Protein AF-0000000066530200 (afdb_homodimer)

Secondary structure (DSSP, 8-state):
-------SSSHHHHHHHHHHHTT--TTS--HHHHHHHHHHHHHHHHHHHHHHHHHHHHHHHHHHHHHHHHHS---HHHHHH---TTHHHHHHHHHHHHHHHHHHHHHHS--HHHHS-------S------------HHHHHHHHHHHHHHHHTTTTT--------HHHHHHHHHHHHTT---EEGGGG--GGGHHHHHHHHHHHHHHHHHTTSEEEEESSTT--EEEEE------HHHHHHHHHHHHHH-/-TT----SSSHHHHHHHHHHHTT--TTS--HHHHHHHHHHHHHHHHHHHHHHHHHHHHHHHHHHHHHHHHHS---HHHHHH---TTHHHHHHHHHHHHHHHHHHHHHHS--HHHHS--------------------HHHHHHHHHHHHHHHHTTTTT--------HHHHHHHHHHHHTT---EEGGGG--GGGHHHHHHHHHHHHHHHHHTTSEEEEESSTT--EEEEE------HHHHHHHHHHHHHH-

Sequence (500 aa):
MEVFLEAFEGPLDLLLYLIRKQNIDILDIPVAEITRQYMGYVELMKAVRLELAAEYLVMAAMLAEIKSRMLLPRSAEAEEEEEDPRAELIRRLQEYERFKKAAEDLDELPRVGRDVLVPAVAAPEARARKLLPELALQELMLVMGEMLRRADLFESHQVTREVLSTRERMSEVLERLKGGAFVPFIQLFTLEEGKLGVVVTFMAILELVKEQMVELVQNEAFGAIHVRLRIAREAEEGETLEEALEDDFEMEVFLEAFEGPLDLLLYLIRKQNIDILDIPVAEITRQYMGYVELMKAVRLELAAEYLVMAAMLAEIKSRMLLPRSAEAEEEEEDPRAELIRRLQEYERFKKAAEDLDELPRVGRDVLVPAVAAPEARARKLLPELALQELMLVMGEMLRRADLFESHQVTREVLSTRERMSEVLERLKGGAFVPFIQLFTLEEGKLGVVVTFMAILELVKEQMVELVQNEAFGAIHVRLRIAREAEEGETLEEALEDDFE

InterPro domains:
  IPR003768 Segregation and condensation protein A [MF_01805] (1-231)
  IPR003768 Segregation and condensation protein A [PF02616] (18-228)
  IPR003768 Segregation and condensation protein A [PTHR33969] (2-237)
  IPR023093 ScpA-like, C-terminal [G3DSA:1.10.10.580] (159-230)

Radius of gyration: 27.61 Å; Cα contacts (8 Å, |Δi|>4): 484; chains: 2; bounding box: 77×76×77 Å

Nearest PDB structures (foldseek):
  5h67-assembly1_C  TM=8.203E-01  e=7.516E-03  Bacillus subtilis subsp. subtilis str. 168
  7qcd-assembly1_F  TM=2.558E-01  e=6.009E-01  Saccharomyces cerevisiae S288C
  7qcd-assembly1_F  TM=2.591E-01  e=9.261E-01  Saccharomyces cerevisiae S288C

pLDDT: mean 74.45, std 21.47, range [30.47, 96.31]

Organism: Pseudomonas aeruginosa (strain ATCC 15692 / DSM 22644 / CIP 104116 / JCM 14847 / LMG 12228 / 1C / PRS 101 / PAO1) (NCBI:txid208964)

Structure (mmCIF, N/CA/C/O backbone):
data_AF-0000000066530200-model_v1
#
loop_
_entity.id
_entity.type
_entity.pdbx_description
1 polymer 'Segregation and condensation protein A'
#
loop_
_atom_site.group_PDB
_atom_site.id
_atom_site.type_symbol
_atom_site.label_atom_id
_atom_site.label_alt_id
_atom_site.label_comp_id
_atom_site.label_asym_id
_atom_site.label_entity_id
_atom_site.label_seq_id
_atom_site.pdbx_PDB_ins_code
_atom_site.Cartn_x
_atom_site.Cartn_y
_atom_site.Cartn_z
_atom_site.occupancy
_atom_site.B_iso_or_equiv
_atom_site.auth_seq_id
_atom_site.auth_comp_id
_atom_site.auth_asym_id
_atom_site.auth_atom_id
_atom_site.pdbx_PDB_model_num
ATOM 1 N N . MET A 1 1 ? -8.922 -2.432 -4.527 1 34.09 1 MET A N 1
ATOM 2 C CA . MET A 1 1 ? -9.156 -1.046 -4.133 1 34.09 1 MET A CA 1
ATOM 3 C C . MET A 1 1 ? -7.859 -0.387 -3.668 1 34.09 1 MET A C 1
ATOM 5 O O . MET A 1 1 ? -7.715 0.833 -3.754 1 34.09 1 MET A O 1
ATOM 9 N N . GLU A 1 2 ? -6.918 -1.281 -2.852 1 41.31 2 GLU A N 1
ATOM 10 C CA . GLU A 1 2 ? -5.988 -0.674 -1.904 1 41.31 2 GLU A CA 1
ATOM 11 C C . GLU A 1 2 ? -4.723 -0.185 -2.605 1 41.31 2 GLU A C 1
ATOM 13 O O . GLU A 1 2 ? -3.672 -0.819 -2.514 1 41.31 2 GLU A O 1
ATOM 18 N N . VAL A 1 3 ? -4.91 0.015 -3.842 1 43.19 3 VAL A N 1
ATOM 19 C CA . VAL A 1 3 ? -3.699 0.493 -4.5 1 43.19 3 VAL A CA 1
ATOM 20 C C . VAL A 1 3 ? -2.83 1.249 -3.498 1 43.19 3 VAL A C 1
ATOM 22 O O . VAL A 1 3 ? -1.634 0.978 -3.375 1 43.19 3 VAL A O 1
ATOM 25 N N . PHE A 1 4 ? -3.299 2.672 -3.389 1 45.62 4 PHE A N 1
ATOM 26 C CA . PHE A 1 4 ? -2.555 3.926 -3.41 1 45.62 4 PHE A CA 1
ATOM 27 C C . PHE A 1 4 ? -1.864 4.168 -2.072 1 45.62 4 PHE A C 1
ATOM 29 O O . PHE A 1 4 ? -1.453 5.293 -1.775 1 45.62 4 PHE A O 1
ATOM 36 N N . LEU A 1 5 ? -2.098 3.324 -1.164 1 50.34 5 LEU A N 1
ATOM 37 C CA . LEU A 1 5 ? -2.166 4.285 -0.07 1 50.34 5 LEU A CA 1
ATOM 38 C C . LEU A 1 5 ? -0.822 4.977 0.133 1 50.34 5 LEU A C 1
ATOM 40 O O . LEU A 1 5 ? -0.622 5.676 1.13 1 50.34 5 LEU A O 1
ATOM 44 N N . GLU A 1 6 ? 0.257 4.566 -0.678 1 60.38 6 GLU A N 1
ATOM 45 C CA . GLU A 1 6 ? 1.34 5.406 -0.172 1 60.38 6 GLU A CA 1
ATOM 46 C C . GLU A 1 6 ? 1.458 6.699 -0.974 1 60.38 6 GLU A C 1
ATOM 48 O O . GLU A 1 6 ? 2.07 6.719 -2.043 1 60.38 6 GLU A O 1
ATOM 53 N N . ALA A 1 7 ? 0.749 7.57 -0.55 1 71.62 7 ALA A N 1
ATOM 54 C CA . ALA A 1 7 ? 0.779 8.938 -1.07 1 71.62 7 ALA A CA 1
ATOM 55 C C . ALA A 1 7 ? 2.189 9.516 -1.009 1 71.62 7 ALA A C 1
ATOM 57 O O . ALA A 1 7 ? 2.504 10.477 -1.714 1 71.62 7 ALA A O 1
ATOM 58 N N . PHE A 1 8 ? 3.041 8.789 -0.291 1 82 8 PHE A N 1
ATOM 59 C CA . PHE A 1 8 ? 4.402 9.281 -0.128 1 82 8 PHE A CA 1
ATOM 60 C C . PHE A 1 8 ? 5.414 8.156 -0.323 1 82 8 PHE A C 1
ATOM 62 O O . PHE A 1 8 ? 5.137 7.004 0.005 1 82 8 PHE A O 1
ATOM 69 N N . GLU A 1 9 ? 6.555 8.516 -0.737 1 76.75 9 GLU A N 1
ATOM 70 C CA . GLU A 1 9 ? 7.617 7.555 -1.008 1 76.75 9 GLU A CA 1
ATOM 71 C C . GLU A 1 9 ? 8.234 7.035 0.288 1 76.75 9 GLU A C 1
ATOM 73 O O . GLU A 1 9 ? 8.773 5.93 0.324 1 76.75 9 GLU A O 1
ATOM 78 N N . GLY A 1 10 ? 8.117 7.793 1.293 1 85.19 10 GLY A N 1
ATOM 79 C CA . GLY A 1 10 ? 8.695 7.461 2.588 1 85.19 10 GLY A CA 1
ATOM 80 C C . GLY A 1 10 ? 8.555 8.578 3.605 1 85.19 10 GLY A C 1
ATOM 81 O O . GLY A 1 10 ? 7.902 9.594 3.338 1 85.19 10 GLY A O 1
ATOM 82 N N . PRO A 1 11 ? 9.188 8.312 4.742 1 90.69 11 PRO A N 1
ATOM 83 C CA . PRO A 1 11 ? 9.062 9.297 5.824 1 90.69 11 PRO A CA 1
ATOM 84 C C . PRO A 1 11 ? 9.609 10.664 5.441 1 90.69 11 PRO A C 1
ATOM 86 O O . PRO A 1 11 ? 8.984 11.688 5.742 1 90.69 11 PRO A O 1
ATOM 89 N N . LEU A 1 12 ? 10.758 10.711 4.789 1 91.31 12 LEU A N 1
ATOM 90 C CA . LEU A 1 12 ? 11.359 11.992 4.434 1 91.31 12 LEU A CA 1
ATOM 91 C C . LEU A 1 12 ? 10.5 12.727 3.404 1 91.31 12 LEU A C 1
ATOM 93 O O . LEU A 1 12 ? 10.406 13.953 3.432 1 91.31 12 LEU A O 1
ATOM 97 N N . ASP A 1 13 ? 9.945 11.984 2.504 1 89.62 13 ASP A N 1
ATOM 98 C CA . ASP A 1 13 ? 9.047 12.57 1.513 1 89.62 13 ASP A CA 1
ATOM 99 C C . ASP A 1 13 ? 7.828 13.195 2.18 1 89.62 13 ASP A C 1
ATOM 101 O O . ASP A 1 13 ? 7.422 14.305 1.821 1 89.62 13 ASP A O 1
ATOM 105 N N . LEU A 1 14 ? 7.27 12.484 3.078 1 91.56 14 LEU A N 1
ATOM 106 C CA . LEU A 1 14 ? 6.145 13.008 3.844 1 91.56 14 LEU A CA 1
ATOM 107 C C . LEU A 1 14 ? 6.527 14.289 4.574 1 91.56 14 LEU A C 1
ATOM 109 O O . LEU A 1 14 ? 5.824 15.297 4.48 1 91.56 14 LEU A O 1
ATOM 113 N N . LEU A 1 15 ? 7.676 14.281 5.234 1 95.75 15 LEU A N 1
ATOM 114 C CA . LEU A 1 15 ? 8.109 15.438 6 1 95.75 15 LEU A CA 1
ATOM 115 C C . LEU A 1 15 ? 8.344 16.641 5.086 1 95.75 15 LEU A C 1
ATOM 117 O O . LEU A 1 15 ? 7.945 17.766 5.41 1 95.75 15 LEU A O 1
ATOM 121 N N . LEU A 1 16 ? 8.969 16.344 3.967 1 93.81 16 LEU A N 1
ATOM 122 C CA . LEU A 1 16 ? 9.203 17.422 3.012 1 93.81 16 LEU A CA 1
ATOM 123 C C . LEU A 1 16 ? 7.879 18.016 2.527 1 93.81 16 LEU A C 1
ATOM 125 O O . LEU A 1 16 ? 7.754 19.234 2.385 1 93.81 16 LEU A O 1
ATOM 129 N N . TYR A 1 17 ? 6.984 17.141 2.256 1 90.5 17 TYR A N 1
ATOM 130 C CA . TYR A 1 17 ? 5.664 17.594 1.826 1 90.5 17 TYR A CA 1
ATOM 131 C C . TYR A 1 17 ? 5.016 18.469 2.889 1 90.5 17 TYR A C 1
ATOM 133 O O . TYR A 1 17 ? 4.461 19.516 2.576 1 90.5 17 TYR A O 1
ATOM 141 N N . LEU A 1 18 ? 5.086 18.047 4.145 1 93.69 18 LEU A N 1
ATOM 142 C CA . LEU A 1 18 ? 4.492 18.797 5.246 1 93.69 18 LEU A CA 1
ATOM 143 C C . LEU A 1 18 ? 5.145 20.172 5.391 1 93.69 18 LEU A C 1
ATOM 145 O O . LEU A 1 18 ? 4.457 21.172 5.605 1 93.69 18 LEU A O 1
ATOM 149 N N . ILE A 1 19 ? 6.391 20.172 5.215 1 94.31 19 ILE A N 1
ATOM 150 C CA . ILE A 1 19 ? 7.16 21.406 5.359 1 94.31 19 ILE A CA 1
ATOM 151 C C . ILE A 1 19 ? 6.824 22.359 4.215 1 94.31 19 ILE A C 1
ATOM 153 O O . ILE A 1 19 ? 6.582 23.547 4.441 1 94.31 19 ILE A O 1
ATOM 157 N N . ARG A 1 20 ? 6.723 21.844 3.043 1 90.12 20 ARG A N 1
ATOM 158 C CA . ARG A 1 20 ? 6.445 22.656 1.859 1 90.12 20 ARG A CA 1
ATOM 159 C C . ARG A 1 20 ? 5.008 23.172 1.874 1 90.12 20 ARG A C 1
ATOM 161 O O . ARG A 1 20 ? 4.754 24.328 1.544 1 90.12 20 ARG A O 1
ATOM 168 N N . LYS A 1 21 ? 4.195 22.297 2.184 1 85.38 21 LYS A N 1
ATOM 169 C CA . LYS A 1 21 ? 2.777 22.641 2.207 1 85.38 21 LYS A CA 1
ATOM 170 C C . LYS A 1 21 ? 2.516 23.812 3.146 1 85.38 21 LYS A C 1
ATOM 172 O O . LYS A 1 21 ? 1.654 24.656 2.873 1 85.38 21 LYS A O 1
ATOM 177 N N . GLN A 1 22 ? 3.23 23.906 4.18 1 89.56 22 GLN A N 1
ATOM 178 C CA . GLN A 1 22 ? 3.033 24.969 5.176 1 89.56 22 GLN A CA 1
ATOM 179 C C . GLN A 1 22 ? 4.004 26.125 4.953 1 89.56 22 GLN A C 1
ATOM 181 O O . GLN A 1 22 ? 4.094 27.031 5.781 1 89.56 22 GLN A O 1
ATOM 186 N N . ASN A 1 23 ? 4.734 26.062 3.93 1 91.31 23 ASN A N 1
ATOM 187 C CA . ASN A 1 23 ? 5.727 27.078 3.588 1 91.31 23 ASN A CA 1
ATOM 188 C C . ASN A 1 23 ? 6.707 27.312 4.734 1 91.31 23 ASN A C 1
ATOM 190 O O . ASN A 1 23 ? 7 28.453 5.078 1 91.31 23 ASN A O 1
ATOM 194 N N . ILE A 1 24 ? 7.039 26.281 5.371 1 92.25 24 ILE A N 1
ATOM 195 C CA . ILE A 1 24 ? 7.969 26.328 6.496 1 92.25 24 ILE A CA 1
ATOM 196 C C . ILE A 1 24 ? 9.406 26.281 5.98 1 92.25 24 ILE A C 1
ATOM 198 O O . ILE A 1 24 ? 9.711 25.547 5.039 1 92.25 24 ILE A O 1
ATOM 202 N N . ASP A 1 25 ? 10.242 27.047 6.637 1 94.19 25 ASP A N 1
ATOM 203 C CA . ASP A 1 25 ? 11.672 26.953 6.355 1 94.19 25 ASP A CA 1
ATOM 204 C C . ASP A 1 25 ? 12.258 25.641 6.871 1 94.19 25 ASP A C 1
ATOM 206 O O . ASP A 1 25 ? 12.141 25.344 8.062 1 94.19 25 ASP A O 1
ATOM 210 N N . ILE A 1 26 ? 12.898 24.938 6.004 1 93.25 26 ILE A N 1
ATOM 211 C CA . ILE A 1 26 ? 13.461 23.625 6.32 1 93.25 26 ILE A CA 1
ATOM 212 C C . ILE A 1 26 ? 14.477 23.766 7.457 1 93.25 26 ILE A C 1
ATOM 214 O O . ILE A 1 26 ? 14.703 22.812 8.203 1 93.25 26 ILE A O 1
ATOM 218 N N . LEU A 1 27 ? 15.102 24.984 7.656 1 93.31 27 LEU A N 1
ATOM 219 C CA . LEU A 1 27 ? 16.125 25.219 8.664 1 93.31 27 LEU A CA 1
ATOM 220 C C . LEU A 1 27 ? 15.5 25.547 10.016 1 93.31 27 LEU A C 1
ATOM 222 O O . LEU A 1 27 ? 16.188 25.531 11.047 1 93.31 27 LEU A O 1
ATOM 226 N N . ASP A 1 28 ? 14.273 25.844 9.992 1 92.31 28 ASP A N 1
ATOM 227 C CA . ASP A 1 28 ? 13.562 26.188 11.219 1 92.31 28 ASP A CA 1
ATOM 228 C C . ASP A 1 28 ? 12.227 25.453 11.297 1 92.31 28 ASP A C 1
ATOM 230 O O . ASP A 1 28 ? 11.164 26.078 11.312 1 92.31 28 ASP A O 1
ATOM 234 N N . ILE A 1 29 ? 12.32 24.188 11.469 1 93.31 29 ILE A N 1
ATOM 235 C CA . ILE A 1 29 ? 11.172 23.297 11.445 1 93.31 29 ILE A CA 1
ATOM 236 C C . ILE A 1 29 ? 10.477 23.312 12.805 1 93.31 29 ILE A C 1
ATOM 238 O O . ILE A 1 29 ? 11.117 23.062 13.836 1 93.31 29 ILE A O 1
ATOM 242 N N . PRO A 1 30 ? 9.258 23.719 12.828 1 94.44 30 PRO A N 1
ATOM 243 C CA . PRO A 1 30 ? 8.508 23.5 14.07 1 94.44 30 PRO A CA 1
ATOM 244 C C . PRO A 1 30 ? 8.258 22.031 14.352 1 94.44 30 PRO A C 1
ATOM 246 O O . PRO A 1 30 ? 7.227 21.484 13.953 1 94.44 30 PRO A O 1
ATOM 249 N N . VAL A 1 31 ? 9.016 21.438 15.125 1 93.38 31 VAL A N 1
ATOM 250 C CA . VAL A 1 31 ? 9.086 19.984 15.289 1 93.38 31 VAL A CA 1
ATOM 251 C C . VAL A 1 31 ? 7.797 19.484 15.93 1 93.38 31 VAL A C 1
ATOM 253 O O . VAL A 1 31 ? 7.305 18.406 15.578 1 93.38 31 VAL A O 1
ATOM 256 N N . ALA A 1 32 ? 7.285 20.281 16.875 1 93.12 32 ALA A N 1
ATOM 257 C CA . ALA A 1 32 ? 6.074 19.844 17.562 1 93.12 32 ALA A CA 1
ATOM 258 C C . ALA A 1 32 ? 4.918 19.672 16.578 1 93.12 32 ALA A C 1
ATOM 260 O O . ALA A 1 32 ? 4.238 18.641 16.578 1 93.12 32 ALA A O 1
ATOM 261 N N . GLU A 1 33 ? 4.762 20.641 15.766 1 93.06 33 GLU A N 1
ATOM 262 C CA . GLU A 1 33 ? 3.676 20.609 14.789 1 93.06 33 GLU A CA 1
ATOM 263 C C . GLU A 1 33 ? 3.91 19.531 13.734 1 93.06 33 GLU A C 1
ATOM 265 O O . GLU A 1 33 ? 2.992 18.797 13.383 1 93.06 33 GLU A O 1
ATOM 270 N N . ILE A 1 34 ? 5.051 19.422 13.242 1 94.44 34 ILE A N 1
ATOM 271 C CA . ILE A 1 34 ? 5.418 18.453 12.219 1 94.44 34 ILE A CA 1
ATOM 272 C C . ILE A 1 34 ? 5.258 17.031 12.773 1 94.44 34 ILE A C 1
ATOM 274 O O . ILE A 1 34 ? 4.773 16.141 12.078 1 94.44 34 ILE A O 1
ATOM 278 N N . THR A 1 35 ? 5.672 16.859 14.031 1 95.12 35 THR A N 1
ATOM 279 C CA . THR A 1 35 ? 5.527 15.555 14.672 1 95.12 35 THR A CA 1
ATOM 280 C C . THR A 1 35 ? 4.055 15.172 14.789 1 95.12 35 THR A C 1
ATOM 282 O O . THR A 1 35 ? 3.686 14.023 14.516 1 95.12 35 THR A O 1
ATOM 285 N N . ARG A 1 36 ? 3.303 16.094 15.141 1 93.19 36 ARG A N 1
ATOM 286 C CA . ARG A 1 36 ? 1.874 15.836 15.289 1 93.19 36 ARG A CA 1
ATOM 287 C C . ARG A 1 36 ? 1.256 15.398 13.961 1 93.19 36 ARG A C 1
ATOM 289 O O . ARG A 1 36 ? 0.504 14.43 13.906 1 93.19 36 ARG A O 1
ATOM 296 N N . GLN A 1 37 ? 1.561 16.141 12.977 1 92.94 37 GLN A N 1
ATOM 297 C CA . GLN A 1 37 ? 1.031 15.82 11.656 1 92.94 37 GLN A CA 1
ATOM 298 C C . GLN A 1 37 ? 1.58 14.484 11.148 1 92.94 37 GLN A C 1
ATOM 300 O O . GLN A 1 37 ? 0.838 13.672 10.594 1 92.94 37 GLN A O 1
ATOM 305 N N . TYR A 1 38 ? 2.848 14.305 11.328 1 94.75 38 TYR A N 1
ATOM 306 C CA . TYR A 1 38 ? 3.488 13.047 10.945 1 94.75 38 TYR A CA 1
ATOM 307 C C . TYR A 1 38 ? 2.814 11.867 11.633 1 94.75 38 TYR A C 1
ATOM 309 O O . TYR A 1 38 ? 2.477 10.875 10.977 1 94.75 38 TYR A O 1
ATOM 317 N N . MET A 1 39 ? 2.578 11.977 12.875 1 93.06 39 MET A N 1
ATOM 318 C CA . MET A 1 39 ? 1.98 10.898 13.656 1 93.06 39 MET A CA 1
ATOM 319 C C . MET A 1 39 ? 0.546 10.633 13.211 1 93.06 39 MET A C 1
ATOM 321 O O . MET A 1 39 ? 0.084 9.492 13.234 1 93.06 39 MET A O 1
ATOM 325 N N . GLY A 1 40 ? -0.087 11.703 12.852 1 90.62 40 GLY A N 1
ATOM 326 C CA . GLY A 1 40 ? -1.425 11.523 12.312 1 90.62 40 GLY A CA 1
ATOM 327 C C . GLY A 1 40 ? -1.452 10.656 11.062 1 90.62 40 GLY A C 1
ATOM 328 O O . GLY A 1 40 ? -2.301 9.766 10.938 1 90.62 40 GLY A O 1
ATOM 329 N N . TYR A 1 41 ? -0.536 10.914 10.195 1 90.56 41 TYR A N 1
ATOM 330 C CA . TYR A 1 41 ? -0.419 10.125 8.977 1 90.56 41 TYR A CA 1
ATOM 331 C C . TYR A 1 41 ? -0.063 8.68 9.297 1 90.56 41 TYR A C 1
ATOM 333 O O . TYR A 1 41 ? -0.636 7.754 8.719 1 90.56 41 TYR A O 1
ATOM 341 N N . VAL A 1 42 ? 0.823 8.469 10.164 1 90.31 42 VAL A N 1
ATOM 342 C CA . VAL A 1 42 ? 1.271 7.133 10.539 1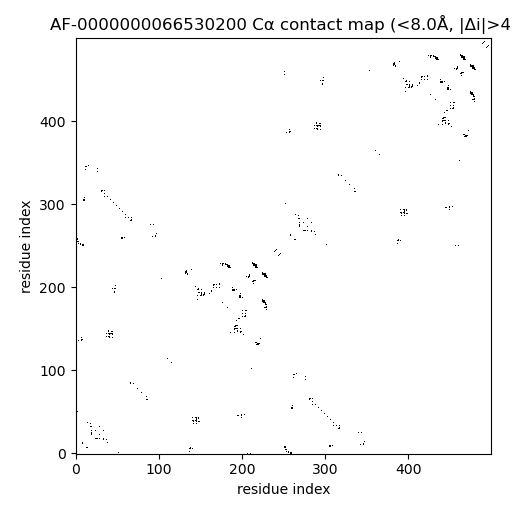 90.31 42 VAL A CA 1
ATOM 343 C C . VAL A 1 42 ? 0.101 6.336 11.117 1 90.31 42 VAL A C 1
ATOM 345 O O . VAL A 1 42 ? -0.079 5.16 10.789 1 90.31 42 VAL A O 1
ATOM 348 N N . GLU A 1 43 ? -0.634 6.977 11.93 1 89.06 43 GLU A N 1
ATOM 349 C CA . GLU A 1 43 ? -1.787 6.316 12.531 1 89.06 43 GLU A CA 1
ATOM 350 C C . GLU A 1 43 ? -2.811 5.922 11.469 1 89.06 43 GLU A C 1
ATOM 352 O O . GLU A 1 43 ? -3.396 4.84 11.539 1 89.06 43 GLU A O 1
ATOM 357 N N . LEU A 1 44 ? -2.98 6.773 10.586 1 87.81 44 LEU A N 1
ATOM 358 C CA . LEU A 1 44 ? -3.9 6.48 9.492 1 87.81 44 LEU A CA 1
ATOM 359 C C . LEU A 1 44 ? -3.426 5.277 8.695 1 87.81 44 LEU A C 1
ATOM 361 O O . LEU A 1 44 ? -4.211 4.375 8.391 1 87.81 44 LEU A O 1
ATOM 365 N N . MET A 1 45 ? -2.197 5.293 8.367 1 85.94 45 MET A N 1
ATOM 366 C CA . MET A 1 45 ? -1.636 4.195 7.582 1 85.94 45 MET A CA 1
ATOM 367 C C . MET A 1 45 ? -1.791 2.867 8.312 1 85.94 45 MET A C 1
ATOM 369 O O . MET A 1 45 ? -2.105 1.848 7.695 1 85.94 45 MET A O 1
ATOM 373 N N . LYS A 1 46 ? -1.541 2.908 9.531 1 85.69 46 LYS A N 1
ATOM 374 C CA . LYS A 1 46 ? -1.697 1.703 10.336 1 85.69 46 LYS A CA 1
ATOM 375 C C . LYS A 1 46 ? -3.137 1.196 10.297 1 85.69 46 LYS A C 1
ATOM 377 O O . LYS A 1 46 ? -3.373 0 10.117 1 85.69 46 LYS A O 1
ATOM 382 N N . ALA A 1 47 ? -4.027 2.086 10.469 1 84.69 47 ALA A N 1
ATOM 383 C CA . ALA A 1 47 ? -5.441 1.713 10.5 1 84.69 47 ALA A CA 1
ATOM 384 C C . ALA A 1 47 ? -5.895 1.182 9.148 1 84.69 47 ALA A C 1
ATOM 386 O O . ALA A 1 47 ? -6.625 0.189 9.07 1 84.69 47 ALA A O 1
ATOM 387 N N . VAL A 1 48 ? -5.48 1.826 8.156 1 82.88 48 VAL A N 1
ATOM 388 C CA . VAL A 1 48 ? -5.84 1.42 6.801 1 82.88 48 VAL A CA 1
ATOM 389 C C . VAL A 1 48 ? -5.254 0.043 6.504 1 82.88 48 VAL A C 1
ATOM 391 O O . VAL A 1 48 ? -5.93 -0.819 5.938 1 82.88 48 VAL A O 1
ATOM 394 N N . ARG A 1 49 ? -4.02 -0.097 6.832 1 80.94 49 ARG A N 1
ATOM 395 C CA . ARG A 1 49 ? -3.352 -1.374 6.605 1 80.94 49 ARG A CA 1
ATOM 396 C C . ARG A 1 49 ? -4.055 -2.502 7.348 1 80.94 49 ARG A C 1
ATOM 398 O O . ARG A 1 49 ? -4.184 -3.613 6.828 1 80.94 49 ARG A O 1
ATOM 405 N N . LEU A 1 50 ? -4.461 -2.207 8.516 1 82.62 50 LEU A N 1
ATOM 406 C CA . LEU A 1 50 ? -5.16 -3.209 9.32 1 82.62 50 LEU A CA 1
ATOM 407 C C . LEU A 1 50 ? -6.469 -3.623 8.648 1 82.62 50 LEU A C 1
ATOM 409 O O . LEU A 1 50 ? -6.793 -4.809 8.602 1 82.62 50 LEU A O 1
ATOM 413 N N . GLU A 1 51 ? -7.133 -2.639 8.164 1 80.5 51 GLU A N 1
ATOM 414 C CA . GLU A 1 51 ? -8.398 -2.912 7.488 1 80.5 51 GLU A CA 1
ATOM 415 C C . GLU A 1 51 ? -8.188 -3.74 6.227 1 80.5 51 GLU A C 1
ATOM 417 O O . GLU A 1 51 ? -8.938 -4.68 5.957 1 80.5 51 GLU A O 1
ATOM 422 N N . LEU A 1 52 ? -7.191 -3.406 5.523 1 78.81 52 LEU A N 1
ATOM 423 C CA . LEU A 1 52 ? -6.895 -4.125 4.293 1 78.81 52 LEU A CA 1
ATOM 424 C C . LEU A 1 52 ? -6.441 -5.551 4.594 1 78.81 52 LEU A C 1
ATOM 426 O O . LEU A 1 52 ? -6.824 -6.492 3.893 1 78.81 52 LEU A O 1
ATOM 430 N N . ALA A 1 53 ? -5.668 -5.695 5.586 1 83.06 53 ALA A N 1
ATOM 431 C CA . ALA A 1 53 ? -5.211 -7.02 5.988 1 83.06 53 ALA A CA 1
ATOM 432 C C . ALA A 1 53 ? -6.383 -7.91 6.387 1 83.06 53 ALA A C 1
ATOM 434 O O . ALA A 1 53 ? -6.41 -9.094 6.051 1 83.06 53 ALA A O 1
ATOM 435 N N . ALA A 1 54 ? -7.273 -7.324 7.004 1 84.5 54 ALA A N 1
ATOM 436 C CA . ALA A 1 54 ? -8.43 -8.07 7.5 1 84.5 54 ALA A CA 1
ATOM 437 C C . ALA A 1 54 ? -9.195 -8.719 6.352 1 84.5 54 ALA A C 1
ATOM 439 O O . ALA A 1 54 ? -9.641 -9.867 6.465 1 84.5 54 ALA A O 1
ATOM 440 N N . GLU A 1 55 ? -9.289 -8 5.262 1 83.06 55 GLU A N 1
ATOM 441 C CA . GLU A 1 55 ? -10 -8.539 4.105 1 83.06 55 GLU A CA 1
ATOM 442 C C . GLU A 1 55 ? -9.297 -9.781 3.559 1 83.06 55 GLU A C 1
ATOM 444 O O . GLU A 1 55 ? -9.953 -10.773 3.232 1 83.06 55 GLU A O 1
ATOM 449 N N . TYR A 1 56 ? -8.094 -9.711 3.529 1 89.62 56 TYR A N 1
ATOM 450 C CA . TYR A 1 56 ? -7.324 -10.844 3.027 1 89.62 56 TYR A CA 1
ATOM 451 C C . TYR A 1 56 ? -7.379 -12.016 4.004 1 89.62 56 TYR A C 1
ATOM 453 O O . TYR A 1 56 ? -7.434 -13.172 3.59 1 89.62 56 TYR A O 1
ATOM 461 N N . LEU A 1 57 ? -7.414 -11.664 5.297 1 91.94 57 LEU A N 1
ATOM 462 C CA . LEU A 1 57 ? -7.426 -12.703 6.32 1 91.94 57 LEU A CA 1
ATOM 463 C C . LEU A 1 57 ? -8.766 -13.43 6.34 1 91.94 57 LEU A C 1
ATOM 465 O O . LEU A 1 57 ? -8.82 -14.641 6.574 1 91.94 57 LEU A O 1
ATOM 469 N N . VAL A 1 58 ? -9.812 -12.727 6.086 1 90.69 58 VAL A N 1
ATOM 470 C CA . VAL A 1 58 ? -11.141 -13.344 6.023 1 90.69 58 VAL A CA 1
ATOM 471 C C . VAL A 1 58 ? -11.195 -14.336 4.867 1 90.69 58 VAL A C 1
ATOM 473 O O . VAL A 1 58 ? -11.672 -15.461 5.031 1 90.69 58 VAL A O 1
ATOM 476 N N . MET A 1 59 ? -10.688 -13.945 3.811 1 93.44 59 MET A N 1
ATOM 477 C CA . MET A 1 59 ? -10.648 -14.836 2.654 1 93.44 59 MET A CA 1
ATOM 478 C C . MET A 1 59 ? -9.75 -16.031 2.922 1 93.44 59 MET A C 1
ATOM 480 O O . MET A 1 59 ? -10.086 -17.156 2.545 1 93.44 59 MET A O 1
ATOM 484 N N . ALA A 1 60 ? -8.695 -15.75 3.578 1 94.56 60 ALA A N 1
ATOM 485 C CA . ALA A 1 60 ? -7.816 -16.844 3.973 1 94.56 60 ALA A CA 1
ATOM 486 C C . ALA A 1 60 ? -8.562 -17.859 4.84 1 94.56 60 ALA A C 1
ATOM 488 O O . ALA A 1 60 ? -8.422 -19.062 4.652 1 94.56 60 ALA A O 1
ATOM 489 N N . ALA A 1 61 ? -9.289 -17.312 5.707 1 95.75 61 ALA A N 1
ATOM 490 C CA . ALA A 1 61 ? -10.062 -18.172 6.602 1 95.75 61 ALA A CA 1
ATOM 491 C C . ALA A 1 61 ? -11.102 -18.969 5.828 1 95.75 61 ALA A C 1
ATOM 493 O O . ALA A 1 61 ? -11.32 -20.156 6.105 1 95.75 61 ALA A O 1
ATOM 494 N N . MET A 1 62 ? -11.711 -18.344 4.906 1 95.06 62 MET A N 1
ATOM 495 C CA . MET A 1 62 ? -12.688 -19.031 4.062 1 95.06 62 MET A CA 1
ATOM 496 C C . MET A 1 62 ? -12.023 -20.141 3.26 1 95.06 62 MET A C 1
ATOM 498 O O . MET A 1 62 ? -12.547 -21.266 3.203 1 95.06 62 MET A O 1
ATOM 502 N N . LEU A 1 63 ? -10.938 -19.875 2.65 1 96.25 63 LEU A N 1
ATOM 503 C CA . LEU A 1 63 ? -10.203 -20.875 1.877 1 96.25 63 LEU A CA 1
ATOM 504 C C . LEU A 1 63 ? -9.781 -22.047 2.76 1 96.25 63 LEU A C 1
ATOM 506 O O . LEU A 1 63 ? -9.867 -23.203 2.346 1 96.25 63 LEU A O 1
ATOM 510 N N . ALA A 1 64 ? -9.352 -21.734 3.943 1 95.5 64 ALA A N 1
ATOM 511 C CA . ALA A 1 64 ? -8.945 -22.766 4.887 1 95.5 64 ALA A CA 1
ATOM 512 C C . ALA A 1 64 ? -10.133 -23.656 5.27 1 95.5 64 ALA A C 1
ATOM 514 O O . ALA A 1 64 ? -9.992 -24.875 5.375 1 95.5 64 ALA A O 1
ATOM 515 N N . GLU A 1 65 ? -11.219 -23.062 5.48 1 95.12 65 GLU A N 1
ATOM 516 C CA . GLU A 1 65 ? -12.43 -23.797 5.805 1 95.12 65 GLU A CA 1
ATOM 517 C C . GLU A 1 65 ? -12.836 -24.719 4.66 1 95.12 65 GLU A C 1
ATOM 519 O O . GLU A 1 65 ? -13.156 -25.891 4.879 1 95.12 65 GLU A O 1
ATOM 524 N N . ILE A 1 66 ? -12.797 -24.156 3.508 1 95.44 66 ILE A N 1
ATOM 525 C CA . ILE A 1 66 ? -13.156 -24.938 2.332 1 95.44 66 ILE A CA 1
ATOM 526 C C . ILE A 1 66 ? -12.188 -26.109 2.178 1 95.44 66 ILE A C 1
ATOM 528 O O . ILE A 1 66 ? -12.609 -27.25 1.957 1 95.44 66 ILE A O 1
ATOM 532 N N . LYS A 1 67 ? -10.93 -25.828 2.311 1 94.56 67 LYS A N 1
ATOM 533 C CA . LYS A 1 67 ? -9.914 -26.875 2.221 1 94.56 67 LYS A CA 1
ATOM 534 C C . LYS A 1 67 ? -10.172 -27.969 3.244 1 94.56 67 LYS A C 1
ATOM 536 O O . LYS A 1 67 ? -10.094 -29.156 2.92 1 94.56 67 LYS A O 1
ATOM 541 N N . SER A 1 68 ? -10.492 -27.609 4.43 1 92.19 68 SER A N 1
ATOM 542 C CA . SER A 1 68 ? -10.742 -28.547 5.508 1 92.19 68 SER A CA 1
ATOM 543 C C . SER A 1 68 ? -11.945 -29.438 5.195 1 92.19 68 SER A C 1
ATOM 545 O O . SER A 1 68 ? -11.891 -30.656 5.371 1 92.19 68 SER A O 1
ATOM 547 N N . ARG A 1 69 ? -13.023 -28.859 4.719 1 90.19 69 ARG A N 1
ATOM 548 C CA . ARG A 1 69 ? -14.242 -29.594 4.383 1 90.19 69 ARG A CA 1
ATOM 549 C C . ARG A 1 69 ? -14 -30.547 3.217 1 90.19 69 ARG A C 1
ATOM 551 O O . ARG A 1 69 ? -14.57 -31.625 3.174 1 90.19 69 ARG A O 1
ATOM 558 N N . MET A 1 70 ? -13.195 -30.109 2.324 1 88.81 70 MET A N 1
ATOM 559 C CA . MET A 1 70 ? -12.898 -30.922 1.149 1 88.81 70 MET A CA 1
ATOM 560 C C . MET A 1 70 ? -12.062 -32.156 1.523 1 88.81 70 MET A C 1
ATOM 562 O O . MET A 1 70 ? -12.109 -33.156 0.847 1 88.81 70 MET A O 1
ATOM 566 N N . LEU A 1 71 ? -11.305 -32.031 2.57 1 86.88 71 LEU A N 1
ATOM 567 C CA . LEU A 1 71 ? -10.406 -33.125 2.98 1 86.88 71 LEU A CA 1
ATOM 568 C C . LEU A 1 71 ? -11.109 -34.094 3.912 1 86.88 71 LEU A C 1
ATOM 570 O O . LEU A 1 71 ? -10.633 -35.188 4.137 1 86.88 71 LEU A O 1
ATOM 574 N N . LEU A 1 72 ? -12.297 -33.688 4.363 1 82.69 72 LEU A N 1
ATOM 575 C CA . LEU A 1 72 ? -13.031 -34.531 5.297 1 82.69 72 LEU A CA 1
ATOM 576 C C . LEU A 1 72 ? -13.695 -35.688 4.57 1 82.69 72 LEU A C 1
ATOM 578 O O . LEU A 1 72 ? -14.266 -35.5 3.49 1 82.69 72 LEU A O 1
ATOM 582 N N . PRO A 1 73 ? -13.383 -37.031 5.09 1 78.62 73 PRO A N 1
ATOM 583 C CA . PRO A 1 73 ? -14.047 -38.188 4.488 1 78.62 73 PRO A CA 1
ATOM 584 C C . PRO A 1 73 ? -15.562 -38.031 4.438 1 78.62 73 PRO A C 1
ATOM 586 O O . PRO A 1 73 ? -16.172 -37.531 5.375 1 78.62 73 PRO A O 1
ATOM 589 N N . ARG A 1 74 ? -16.094 -38 3.314 1 68.25 74 ARG A N 1
ATOM 590 C CA . ARG A 1 74 ? -17.531 -37.844 3.137 1 68.25 74 ARG A CA 1
ATOM 591 C C . ARG A 1 74 ? -18.281 -39.125 3.455 1 68.25 74 ARG A C 1
ATOM 593 O O . ARG A 1 74 ? -17.891 -40.219 2.99 1 68.25 74 ARG A O 1
ATOM 600 N N . SER A 1 75 ? -18.859 -39.125 4.629 1 62.25 75 SER A N 1
ATOM 601 C CA . SER A 1 75 ? -19.75 -40.25 4.84 1 62.25 75 SER A CA 1
ATOM 602 C C . SER A 1 75 ? -20.844 -40.312 3.789 1 62.25 75 SER A C 1
ATOM 604 O O . SER A 1 75 ? -21.188 -39.281 3.199 1 62.25 75 SER A O 1
ATOM 606 N N . ALA A 1 76 ? -21.172 -41.531 3.291 1 59.62 76 ALA A N 1
ATOM 607 C CA . ALA A 1 76 ? -22.203 -41.812 2.312 1 59.62 76 ALA A CA 1
ATOM 608 C C . ALA A 1 76 ? -23.422 -40.938 2.523 1 59.62 76 ALA A C 1
ATOM 610 O O . ALA A 1 76 ? -24.031 -40.438 1.56 1 59.62 76 ALA A O 1
ATOM 611 N N . GLU A 1 77 ? -23.797 -40.719 3.684 1 58.12 77 GLU A N 1
ATOM 612 C CA . GLU A 1 77 ? -25.016 -39.969 3.996 1 58.12 77 GLU A CA 1
ATOM 613 C C . GLU A 1 77 ? -24.812 -38.469 3.814 1 58.12 77 GLU A C 1
ATOM 615 O O . GLU A 1 77 ? -25.719 -37.75 3.387 1 58.12 77 GLU A O 1
ATOM 620 N N . ALA A 1 78 ? -23.641 -38.062 4.062 1 58.69 78 ALA A N 1
ATOM 621 C CA . ALA A 1 78 ? -23.312 -36.625 4.047 1 58.69 78 ALA A CA 1
ATOM 622 C C . ALA A 1 78 ? -23.047 -36.125 2.627 1 58.69 78 ALA A C 1
ATOM 624 O O . ALA A 1 78 ? -23.297 -34.969 2.312 1 58.69 78 ALA A O 1
ATOM 625 N N . GLU A 1 79 ? -22.641 -37.031 1.776 1 58.41 79 GLU A N 1
ATOM 626 C CA . GLU A 1 79 ? -22.281 -36.719 0.396 1 58.41 79 GLU A CA 1
ATOM 627 C C . GLU A 1 79 ? -23.484 -36.188 -0.368 1 58.41 79 GLU A C 1
ATOM 629 O O . GLU A 1 79 ? -23.328 -35.344 -1.253 1 58.41 79 GLU A O 1
ATOM 634 N N . GLU A 1 80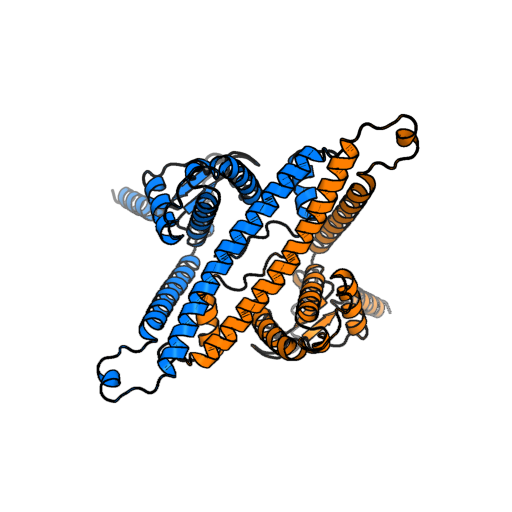 ? -24.609 -36.875 -0.074 1 57.31 80 GLU A N 1
ATOM 635 C CA . GLU A 1 80 ? -25.781 -36.562 -0.876 1 57.31 80 GLU A CA 1
ATOM 636 C C . GLU A 1 80 ? -26.234 -35.125 -0.624 1 57.31 80 GLU A C 1
ATOM 638 O O . GLU A 1 80 ? -26.734 -34.438 -1.531 1 57.31 80 GLU A O 1
ATOM 643 N N . GLU A 1 81 ? -26.125 -34.688 0.721 1 59.72 81 GLU A N 1
ATOM 644 C CA . GLU A 1 81 ? -26.828 -33.438 1.055 1 59.72 81 GLU A CA 1
ATOM 645 C C . GLU A 1 81 ? -25.844 -32.281 1.128 1 59.72 81 GLU A C 1
ATOM 647 O O . GLU A 1 81 ? -26.266 -31.109 1.101 1 59.72 81 GLU A O 1
ATOM 652 N N . GLU A 1 82 ? -24.594 -32.562 1.01 1 68.94 82 GLU A N 1
ATOM 653 C CA . GLU A 1 82 ? -23.75 -31.438 1.402 1 68.94 82 GLU A CA 1
ATOM 654 C C . GLU A 1 82 ? -23.297 -30.641 0.187 1 68.94 82 GLU A C 1
ATOM 656 O O . GLU A 1 82 ? -22.875 -31.203 -0.821 1 68.94 82 GLU A O 1
ATOM 661 N N . GLU A 1 83 ? -23.75 -29.438 0.092 1 81.88 83 GLU A N 1
ATOM 662 C CA . GLU A 1 83 ? -23.406 -28.469 -0.94 1 81.88 83 GLU A CA 1
ATOM 663 C C . GLU A 1 83 ? -21.891 -28.328 -1.081 1 81.88 83 GLU A C 1
ATOM 665 O O . GLU A 1 83 ? -21.156 -28.547 -0.117 1 81.88 83 GLU A O 1
ATOM 670 N N . ASP A 1 84 ? -21.453 -28.422 -2.363 1 89.19 84 ASP A N 1
ATOM 671 C CA . ASP A 1 84 ? -20.047 -28.156 -2.656 1 89.19 84 ASP A CA 1
ATOM 672 C C . ASP A 1 84 ? -19.5 -27.031 -1.788 1 89.19 84 ASP A C 1
ATOM 674 O O . ASP A 1 84 ? -20.016 -25.906 -1.825 1 89.19 84 ASP A O 1
ATOM 678 N N . PRO A 1 85 ? -18.656 -27.438 -0.992 1 91.94 85 PRO A N 1
ATOM 679 C CA . PRO A 1 85 ? -18.125 -26.422 -0.093 1 91.94 85 PRO A CA 1
ATOM 680 C C . PRO A 1 85 ? -17.609 -25.188 -0.84 1 91.94 85 PRO A C 1
ATOM 682 O O . PRO A 1 85 ? -17.484 -24.109 -0.256 1 91.94 85 PRO A O 1
ATOM 685 N N . ARG A 1 86 ? -17.297 -25.344 -2.105 1 93.62 86 ARG A N 1
ATOM 686 C CA . ARG A 1 86 ? -16.719 -24.266 -2.891 1 93.62 86 ARG A CA 1
ATOM 687 C C . ARG A 1 86 ? -17.797 -23.375 -3.49 1 93.62 86 ARG A C 1
ATOM 689 O O . ARG A 1 86 ? -17.5 -22.328 -4.066 1 93.62 86 ARG A O 1
ATOM 696 N N . ALA A 1 87 ? -18.969 -23.719 -3.338 1 93.81 87 ALA A N 1
ATOM 697 C CA . ALA A 1 87 ? -20.078 -23.094 -4.055 1 93.81 87 ALA A CA 1
ATOM 698 C C . ALA A 1 87 ? -20.125 -21.594 -3.803 1 93.81 87 ALA A C 1
ATOM 700 O O . ALA A 1 87 ? -20.281 -20.797 -4.738 1 93.81 87 ALA A O 1
ATOM 701 N N . GLU A 1 88 ? -19.938 -21.234 -2.562 1 92.38 88 GLU A N 1
ATOM 702 C CA . GLU A 1 88 ? -20 -19.828 -2.217 1 92.38 88 GLU A CA 1
ATOM 703 C C . GLU A 1 88 ? -18.828 -19.062 -2.828 1 92.38 88 GLU A C 1
ATOM 705 O O . GLU A 1 88 ? -19 -17.969 -3.365 1 92.38 88 GLU A O 1
ATOM 710 N N . LEU A 1 89 ? -17.719 -19.625 -2.807 1 94.69 89 LEU A N 1
ATOM 711 C CA . LEU A 1 89 ? -16.531 -18.984 -3.365 1 94.69 89 LEU A CA 1
ATOM 712 C C . LEU A 1 89 ? -16.672 -18.812 -4.875 1 94.69 89 LEU A C 1
ATOM 714 O O . LEU A 1 89 ? -16.359 -17.734 -5.406 1 94.69 89 LEU A O 1
ATOM 718 N N . ILE A 1 90 ? -17.172 -19.797 -5.5 1 94.88 90 ILE A N 1
ATOM 719 C CA . ILE A 1 90 ? -17.344 -19.781 -6.945 1 94.88 90 ILE A CA 1
ATOM 720 C C . ILE A 1 90 ? -18.328 -18.688 -7.336 1 94.88 90 ILE A C 1
ATOM 722 O O . ILE A 1 90 ? -18.094 -17.938 -8.281 1 94.88 90 ILE A O 1
ATOM 726 N N . ARG A 1 91 ? -19.344 -18.641 -6.566 1 94.56 91 ARG A N 1
ATOM 727 C CA . ARG A 1 91 ? -20.344 -17.594 -6.82 1 94.56 91 ARG A CA 1
ATOM 728 C C . ARG A 1 91 ? -19.734 -16.203 -6.695 1 94.56 91 ARG A C 1
ATOM 730 O O . ARG A 1 91 ? -19.922 -15.359 -7.566 1 94.56 91 ARG A O 1
ATOM 737 N N . ARG A 1 92 ? -18.953 -16.016 -5.703 1 90.94 92 ARG A N 1
ATOM 738 C CA . ARG A 1 92 ? -18.328 -14.727 -5.461 1 90.94 92 ARG A CA 1
ATOM 739 C C . ARG A 1 92 ? -17.328 -14.391 -6.562 1 90.94 92 ARG A C 1
ATOM 741 O O . ARG A 1 92 ? -17.25 -13.242 -7.012 1 90.94 92 ARG A O 1
ATOM 748 N N . LEU A 1 93 ? -16.641 -15.367 -7.023 1 94.56 93 LEU A N 1
ATOM 749 C CA . LEU A 1 93 ? -15.648 -15.172 -8.07 1 94.56 93 LEU A CA 1
ATOM 750 C C . LEU A 1 93 ? -16.297 -14.812 -9.391 1 94.56 93 LEU A C 1
ATOM 752 O O . LEU A 1 93 ? -15.836 -13.914 -10.102 1 94.56 93 LEU A O 1
ATOM 756 N N . GLN A 1 94 ? -17.344 -15.43 -9.656 1 94.12 94 GLN A N 1
ATOM 757 C CA . GLN A 1 94 ? -18.047 -15.164 -10.906 1 94.12 94 GLN A CA 1
ATOM 758 C C . GLN A 1 94 ? -18.672 -13.773 -10.898 1 94.12 94 GLN A C 1
ATOM 760 O O . GLN A 1 94 ? -18.625 -13.062 -11.906 1 94.12 94 GLN A O 1
ATOM 765 N N . GLU A 1 95 ? -19.203 -13.484 -9.789 1 90.38 95 GLU A N 1
ATOM 766 C CA . GLU A 1 95 ? -19.766 -12.148 -9.641 1 90.38 95 GLU A CA 1
ATOM 767 C C . GLU A 1 95 ? -18.688 -11.078 -9.805 1 90.38 95 GLU A C 1
ATOM 769 O O . GLU A 1 95 ? -18.891 -10.094 -10.523 1 90.38 95 GLU A O 1
ATOM 774 N N . TYR A 1 96 ? -17.609 -11.297 -9.188 1 86.25 96 TYR A N 1
ATOM 775 C CA . TYR A 1 96 ? -16.5 -10.344 -9.266 1 86.25 96 TYR A CA 1
ATOM 776 C C . TYR A 1 96 ? -15.984 -10.227 -10.688 1 86.25 96 TYR A C 1
ATOM 778 O O . TYR A 1 96 ? -15.672 -9.125 -11.148 1 86.25 96 TYR A O 1
ATOM 786 N N . GLU A 1 97 ? -15.859 -11.273 -11.344 1 88.88 97 GLU A N 1
ATOM 787 C CA . GLU A 1 97 ? -15.391 -11.297 -12.727 1 88.88 97 GLU A CA 1
ATOM 788 C C . GLU A 1 97 ? -16.328 -10.492 -13.641 1 88.88 97 GLU A C 1
ATOM 790 O O . GLU A 1 97 ? -15.859 -9.742 -14.5 1 88.88 97 GLU A O 1
ATOM 795 N N . ARG A 1 98 ? -17.547 -10.672 -13.406 1 86.44 98 ARG A N 1
ATOM 796 C CA . ARG A 1 98 ? -18.531 -9.953 -14.203 1 86.44 98 ARG A CA 1
ATOM 797 C C . ARG A 1 98 ? -18.422 -8.453 -13.984 1 86.44 98 ARG A C 1
ATOM 799 O O . ARG A 1 98 ? -18.453 -7.676 -14.945 1 86.44 98 ARG A O 1
ATOM 806 N N . PHE A 1 99 ? -18.281 -8.141 -12.797 1 76.94 99 PHE A N 1
ATOM 807 C CA . PHE A 1 99 ? -18.156 -6.727 -12.453 1 76.94 99 PHE A CA 1
ATOM 808 C C . PHE A 1 99 ? -16.891 -6.129 -13.039 1 76.94 99 PHE A C 1
ATOM 810 O O . PHE A 1 99 ? -16.906 -5.004 -13.547 1 76.94 99 PHE A O 1
ATOM 817 N N . LYS A 1 100 ? -15.805 -6.867 -12.875 1 77.25 100 LYS A N 1
ATOM 818 C CA . LYS A 1 100 ? -14.516 -6.391 -13.383 1 77.25 100 LYS A CA 1
ATOM 819 C C . LYS A 1 100 ? -14.57 -6.18 -14.891 1 77.25 100 LYS A C 1
ATOM 821 O O . LYS A 1 100 ? -14.039 -5.191 -15.398 1 77.25 100 LYS A O 1
ATOM 826 N N . LYS A 1 101 ? -15.148 -6.992 -15.57 1 78.62 101 LYS A N 1
ATOM 827 C CA . LYS A 1 101 ? -15.289 -6.891 -17.016 1 78.62 101 LYS A CA 1
ATOM 828 C C . LYS A 1 101 ? -16.172 -5.699 -17.406 1 78.62 101 LYS A C 1
ATOM 830 O O . LYS A 1 101 ? -15.867 -4.977 -18.359 1 78.62 101 LYS A O 1
ATOM 835 N N . ALA A 1 102 ? -17.188 -5.539 -16.656 1 71 102 ALA A N 1
ATOM 836 C CA . ALA A 1 102 ? -18.094 -4.422 -16.906 1 71 102 ALA A CA 1
ATOM 837 C C . ALA A 1 102 ? -17.391 -3.084 -16.703 1 71 102 ALA A C 1
ATOM 839 O O . ALA A 1 102 ? -17.578 -2.148 -17.484 1 71 102 ALA A O 1
ATOM 840 N N . ALA A 1 103 ? -16.609 -3.078 -15.68 1 65.06 103 ALA A N 1
ATOM 841 C CA . ALA A 1 103 ? -15.883 -1.854 -15.367 1 65.06 103 ALA A CA 1
ATOM 842 C C . ALA A 1 103 ? -14.859 -1.531 -16.453 1 65.06 103 ALA A C 1
ATOM 844 O O . ALA A 1 103 ? -14.68 -0.367 -16.828 1 65.06 103 ALA A O 1
ATOM 845 N N . GLU A 1 104 ? -14.156 -2.488 -16.891 1 65.81 104 GLU A N 1
ATOM 846 C CA . GLU A 1 104 ? -13.18 -2.32 -17.969 1 65.81 104 GLU A CA 1
ATOM 847 C C . GLU A 1 104 ? -13.852 -1.843 -19.25 1 65.81 104 GLU A C 1
ATOM 849 O O . GLU A 1 104 ? -13.281 -1.03 -19.984 1 65.81 104 GLU A O 1
ATOM 854 N N . ASP A 1 105 ? -14.992 -2.396 -19.484 1 63.22 105 ASP A N 1
ATOM 855 C CA . ASP A 1 105 ? -15.758 -2.004 -20.672 1 63.22 105 ASP A CA 1
ATOM 856 C C . ASP A 1 105 ? -16.219 -0.55 -20.562 1 63.22 105 ASP A C 1
ATOM 858 O O . ASP A 1 105 ? -16.219 0.176 -21.562 1 63.22 105 ASP A O 1
ATOM 862 N N . LEU A 1 106 ? -16.594 -0.217 -19.422 1 59.66 106 LEU A N 1
ATOM 863 C CA . LEU A 1 106 ? -17.016 1.165 -19.203 1 59.66 106 LEU A CA 1
ATOM 864 C C . LEU A 1 106 ? -15.844 2.123 -19.406 1 59.66 106 LEU A C 1
ATOM 866 O O . LEU A 1 106 ? -16.016 3.225 -19.938 1 59.66 106 LEU A O 1
ATOM 870 N N . ASP A 1 107 ? -14.734 1.682 -18.969 1 55.84 107 ASP A N 1
ATOM 871 C CA . ASP A 1 107 ? -13.547 2.51 -19.125 1 55.84 107 ASP A CA 1
ATOM 872 C C . ASP A 1 107 ? -13.172 2.658 -20.594 1 55.84 107 ASP A C 1
ATOM 874 O O . ASP A 1 107 ? -12.547 3.643 -20.984 1 55.84 107 ASP A O 1
ATOM 878 N N . GLU A 1 108 ? -13.453 1.654 -21.312 1 52.44 108 GLU A N 1
ATOM 879 C CA . GLU A 1 108 ? -13.188 1.688 -22.75 1 52.44 108 GLU A CA 1
ATOM 880 C C . GLU A 1 108 ? -14.219 2.533 -23.484 1 52.44 108 GLU A C 1
ATOM 882 O O . GLU A 1 108 ? -14.039 2.867 -24.656 1 52.44 108 GLU A O 1
ATOM 887 N N . LEU A 1 109 ? -15.336 2.855 -22.906 1 48.22 109 LEU A N 1
ATOM 888 C CA . LEU A 1 109 ? -16.266 3.744 -23.594 1 48.22 109 LEU A CA 1
ATOM 889 C C . LEU A 1 109 ? -15.609 5.086 -23.906 1 48.22 109 LEU A C 1
ATOM 891 O O . LEU A 1 109 ? -14.938 5.664 -23.047 1 48.22 109 LEU A O 1
ATOM 895 N N . PRO A 1 110 ? -15.43 5.371 -25.203 1 41.72 110 PRO A N 1
ATOM 896 C CA . PRO A 1 110 ? -14.836 6.645 -25.609 1 41.72 110 PRO A CA 1
ATOM 897 C C . PRO A 1 110 ? -15.297 7.816 -24.75 1 41.72 110 PRO A C 1
ATOM 899 O O . PRO A 1 110 ? -16.484 7.926 -24.438 1 41.72 110 PRO A O 1
ATOM 902 N N . ARG A 1 111 ? -14.656 8.188 -23.875 1 39.44 111 ARG A N 1
ATOM 903 C CA . ARG A 1 111 ? -14.992 9.484 -23.297 1 39.44 111 ARG A CA 1
ATOM 904 C C . ARG A 1 111 ? -15.352 10.492 -24.375 1 39.44 111 ARG A C 1
ATOM 906 O O . ARG A 1 111 ? -14.508 10.844 -25.203 1 39.44 111 ARG A O 1
ATOM 913 N N . VAL A 1 112 ? -16.453 10.406 -25.109 1 36.31 112 VAL A N 1
ATOM 914 C CA . VAL A 1 112 ? -16.906 11.32 -26.141 1 36.31 112 VAL A CA 1
ATOM 915 C C . VAL A 1 112 ? -16.406 12.734 -25.859 1 36.31 112 VAL A C 1
ATOM 917 O O . VAL A 1 112 ? -16.203 13.531 -26.766 1 36.31 112 VAL A O 1
ATOM 920 N N . GLY A 1 113 ? -16.5 13.242 -24.641 1 37.06 113 GLY A N 1
ATOM 921 C CA . GLY A 1 113 ? -16.172 14.656 -24.516 1 37.06 113 GLY A CA 1
ATOM 922 C C . GLY A 1 113 ? -14.75 14.984 -24.906 1 37.06 113 GLY A C 1
ATOM 923 O O . GLY A 1 113 ? -14.422 16.141 -25.141 1 37.06 113 GLY A O 1
ATOM 924 N N . ARG A 1 114 ? -13.883 14.109 -24.734 1 34.25 114 ARG A N 1
ATOM 925 C CA . ARG A 1 114 ? -12.547 14.562 -25.109 1 34.25 114 ARG A CA 1
ATOM 926 C C . ARG A 1 114 ? -12.359 14.555 -26.625 1 34.25 114 ARG A C 1
ATOM 928 O O . ARG A 1 114 ? -11.695 15.43 -27.172 1 34.25 114 ARG A O 1
ATOM 935 N N . ASP A 1 115 ? -12.898 13.516 -27.328 1 34.75 115 ASP A N 1
ATOM 936 C CA . ASP A 1 115 ? -12.523 13.484 -28.734 1 34.75 115 ASP A CA 1
ATOM 937 C C . ASP A 1 115 ? -13.531 14.25 -29.594 1 34.75 115 ASP A C 1
ATOM 939 O O . ASP A 1 115 ? -13.57 14.078 -30.812 1 34.75 115 ASP A O 1
ATOM 943 N N . VAL A 1 116 ? -14.68 14.68 -29.031 1 32 116 VAL A N 1
ATOM 944 C CA . VAL A 1 116 ? -15.523 15.422 -29.953 1 32 116 VAL A CA 1
ATOM 945 C C . VAL A 1 116 ? -14.828 16.719 -30.359 1 32 116 VAL A C 1
ATOM 947 O O . VAL A 1 116 ? -14.383 17.484 -29.5 1 32 116 VAL A O 1
ATOM 950 N N . LEU A 1 117 ? -14.398 16.828 -31.547 1 30.94 117 LEU A N 1
ATOM 951 C CA . LEU A 1 117 ? -13.961 18.047 -32.219 1 30.94 117 LEU A CA 1
ATOM 952 C C . LEU A 1 117 ? -14.992 19.156 -32.031 1 30.94 117 LEU A C 1
ATOM 954 O O . LEU A 1 117 ? -16.109 19.062 -32.562 1 30.94 117 LEU A O 1
ATOM 958 N N . VAL A 1 118 ? -15.25 19.766 -30.922 1 30.64 118 VAL A N 1
ATOM 959 C CA . VAL A 1 118 ? -16.094 20.969 -30.891 1 30.64 118 VAL A CA 1
ATOM 960 C C . VAL A 1 118 ? -15.641 21.922 -32 1 30.64 118 VAL A C 1
ATOM 962 O O . VAL A 1 118 ? -14.453 22.219 -32.125 1 30.64 118 VAL A O 1
ATOM 965 N N . PRO A 1 119 ? -16.406 22.031 -33 1 30.84 119 PRO A N 1
ATOM 966 C CA . PRO A 1 119 ? -16.141 23.125 -33.938 1 30.84 119 PRO A CA 1
ATOM 967 C C . PRO A 1 119 ? -15.797 24.438 -33.219 1 30.84 119 PRO A C 1
ATOM 969 O O . PRO A 1 119 ? -16.219 24.656 -32.094 1 30.84 119 PRO A O 1
ATOM 972 N N . ALA A 1 120 ? -14.758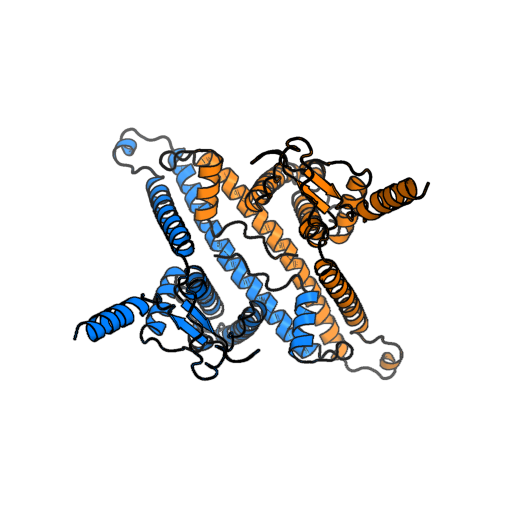 25.188 -33.656 1 31.22 120 ALA A N 1
ATOM 973 C CA . ALA A 1 120 ? -14.203 26.484 -33.281 1 31.22 120 ALA A CA 1
ATOM 974 C C . ALA A 1 120 ? -15.273 27.578 -33.375 1 31.22 120 ALA A C 1
ATOM 976 O O . ALA A 1 120 ? -15.352 28.312 -34.344 1 31.22 120 ALA A O 1
ATOM 977 N N . VAL A 1 121 ? -16.531 27.359 -33.375 1 30.98 121 VAL A N 1
ATOM 978 C CA . VAL A 1 121 ? -17.234 28.641 -33.406 1 30.98 121 VAL A CA 1
ATOM 979 C C . VAL A 1 121 ? -16.656 29.562 -32.344 1 30.98 121 VAL A C 1
ATOM 981 O O . VAL A 1 121 ? -16.203 29.094 -31.281 1 30.98 121 VAL A O 1
ATOM 984 N N . ALA A 1 122 ? -16.266 30.859 -32.688 1 32.19 122 ALA A N 1
ATOM 985 C CA . ALA A 1 122 ? -15.766 32 -31.922 1 32.19 122 ALA A CA 1
ATOM 986 C C . ALA A 1 122 ? -16.516 32.125 -30.594 1 32.19 122 ALA A C 1
ATOM 988 O O . ALA A 1 122 ? -17.391 32.969 -30.438 1 32.19 122 ALA A O 1
ATOM 989 N N . ALA A 1 123 ? -17.328 31.203 -30.234 1 31.3 123 ALA A N 1
ATOM 990 C CA . ALA A 1 123 ? -18.125 31.625 -29.078 1 31.3 123 ALA A CA 1
ATOM 991 C C . ALA A 1 123 ? -17.219 32.188 -27.984 1 31.3 123 ALA A C 1
ATOM 993 O O . ALA A 1 123 ? -16.047 31.859 -27.906 1 31.3 123 ALA A O 1
ATOM 994 N N . PRO A 1 124 ? -17.766 33.344 -27.172 1 31.55 124 PRO A N 1
ATOM 995 C CA . PRO A 1 124 ? -16.984 34 -26.125 1 31.55 124 PRO A CA 1
ATOM 996 C C . PRO A 1 124 ? -16.062 33 -25.375 1 31.55 124 PRO A C 1
ATOM 998 O O . PRO A 1 124 ? -16.297 31.797 -25.406 1 31.55 124 PRO A O 1
ATOM 1001 N N . GLU A 1 125 ? -14.852 33.562 -24.906 1 30.62 125 GLU A N 1
ATOM 1002 C CA . GLU A 1 125 ? -13.805 32.906 -24.141 1 30.62 125 GLU A CA 1
ATOM 1003 C C . GLU A 1 125 ? -14.391 31.859 -23.203 1 30.62 125 GLU A C 1
ATOM 1005 O O . GLU A 1 125 ? -15.023 32.219 -22.203 1 30.62 125 GLU A O 1
ATOM 1010 N N . ALA A 1 126 ? -15.227 31 -23.672 1 30.81 126 ALA A N 1
ATOM 1011 C CA . ALA A 1 126 ? -15.656 29.891 -22.828 1 30.81 126 ALA A CA 1
ATOM 1012 C C . ALA A 1 126 ? -14.625 29.594 -21.75 1 30.81 126 ALA A C 1
ATOM 1014 O O . ALA A 1 126 ? -13.453 29.344 -22.047 1 30.81 126 ALA A O 1
ATOM 1015 N N . ARG A 1 127 ? -14.82 30.312 -20.562 1 30.59 127 ARG A N 1
ATOM 1016 C CA . ARG A 1 127 ? -14.016 30.125 -19.359 1 30.59 127 ARG A CA 1
ATOM 1017 C C . ARG A 1 127 ? -13.414 28.719 -19.328 1 30.59 127 ARG A C 1
ATOM 1019 O O . ARG A 1 127 ? -14.125 27.734 -19.484 1 30.59 127 ARG A O 1
ATOM 1026 N N . ALA A 1 128 ? -12.312 28.578 -19.859 1 32.38 128 ALA A N 1
ATOM 1027 C CA . ALA A 1 128 ? -11.445 27.406 -19.672 1 32.38 128 ALA A CA 1
ATOM 1028 C C . ALA A 1 128 ? -11.883 26.594 -18.453 1 32.38 128 ALA A C 1
ATOM 1030 O O . ALA A 1 128 ? -12.008 27.141 -17.344 1 32.38 128 ALA A O 1
ATOM 1031 N N . ARG A 1 129 ? -12.812 25.766 -18.547 1 32.81 129 ARG A N 1
ATOM 1032 C CA . ARG A 1 129 ? -13.086 24.859 -17.438 1 32.81 129 ARG A CA 1
ATOM 1033 C C . ARG A 1 129 ? -11.875 24.734 -16.516 1 32.81 129 ARG A C 1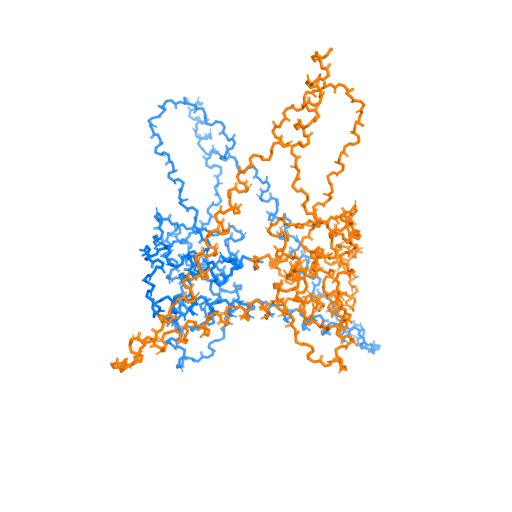
ATOM 1035 O O . ARG A 1 129 ? -10.805 24.312 -16.953 1 32.81 129 ARG A O 1
ATOM 1042 N N . LYS A 1 130 ? -11.578 25.703 -15.727 1 36.06 130 LYS A N 1
ATOM 1043 C CA . LYS A 1 130 ? -10.539 25.609 -14.703 1 36.06 130 LYS A CA 1
ATOM 1044 C C . LYS A 1 130 ? -10.273 24.141 -14.344 1 36.06 130 LYS A C 1
ATOM 1046 O O . LYS A 1 130 ? -11.18 23.422 -13.938 1 36.06 130 LYS A O 1
ATOM 1051 N N . LEU A 1 131 ? -9.539 23.438 -15.023 1 36.84 131 LEU A N 1
ATOM 1052 C CA . LEU A 1 131 ? -9.094 22.094 -14.641 1 36.84 131 LEU A CA 1
ATOM 1053 C C . LEU A 1 131 ? -9.016 21.969 -13.125 1 36.84 131 LEU A C 1
ATOM 1055 O O . LEU A 1 131 ? -8.297 22.734 -12.469 1 36.84 131 LEU A O 1
ATOM 1059 N N . LEU A 1 132 ? -10.117 21.797 -12.477 1 44.16 132 LEU A N 1
ATOM 1060 C CA . LEU A 1 132 ? -10.141 21.469 -11.055 1 44.16 132 LEU A CA 1
ATOM 1061 C C . LEU A 1 132 ? -8.875 20.719 -10.648 1 44.16 132 LEU A C 1
ATOM 1063 O O . LEU A 1 132 ? -8.414 19.828 -11.367 1 44.16 132 LEU A O 1
ATOM 1067 N N . PRO A 1 133 ? -8.086 21.406 -9.859 1 49.31 133 PRO A N 1
ATOM 1068 C CA . PRO A 1 133 ? -6.832 20.766 -9.461 1 49.31 133 PRO A CA 1
ATOM 1069 C C . PRO A 1 133 ? -7.012 19.297 -9.094 1 49.31 133 PRO A C 1
ATOM 1071 O O . PRO A 1 133 ? -8.07 18.906 -8.586 1 49.31 133 PRO A O 1
ATOM 1074 N N . GLU A 1 134 ? -6.508 18.484 -9.789 1 58.62 134 GLU A N 1
ATOM 1075 C CA . GLU A 1 134 ? -6.492 17.062 -9.453 1 58.62 134 GLU A CA 1
ATOM 1076 C C . GLU A 1 134 ? -6.117 16.859 -7.984 1 58.62 134 GLU A C 1
ATOM 1078 O O . GLU A 1 134 ? -5.188 17.484 -7.48 1 58.62 134 GLU A O 1
ATOM 1083 N N . LEU A 1 135 ? -7.094 16.484 -7.168 1 65.56 135 LEU A N 1
ATOM 1084 C CA . LEU A 1 135 ? -6.867 16.188 -5.758 1 65.56 135 LEU A CA 1
ATOM 1085 C C . LEU A 1 135 ? -5.695 15.219 -5.59 1 65.56 135 LEU A C 1
ATOM 1087 O O . LEU A 1 135 ? -5.699 14.125 -6.152 1 65.56 135 LEU A O 1
ATOM 1091 N N . ALA A 1 136 ? -4.707 15.836 -4.93 1 73.38 136 ALA A N 1
ATOM 1092 C CA . ALA A 1 136 ? -3.539 15.008 -4.648 1 73.38 136 ALA A CA 1
ATOM 1093 C C . ALA A 1 136 ? -3.834 14.008 -3.533 1 73.38 136 ALA A C 1
ATOM 1095 O O . ALA A 1 136 ? -4.441 14.359 -2.518 1 73.38 136 ALA A O 1
ATOM 1096 N N . LEU A 1 137 ? -3.65 12.82 -3.795 1 79.5 137 LEU A N 1
ATOM 1097 C CA . LEU A 1 137 ? -3.791 11.75 -2.812 1 79.5 137 LEU A CA 1
ATOM 1098 C C . LEU A 1 137 ? -3.096 12.125 -1.505 1 79.5 137 LEU A C 1
ATOM 1100 O O . LEU A 1 137 ? -3.58 11.781 -0.423 1 79.5 137 LEU A O 1
ATOM 1104 N N . GLN A 1 138 ? -2.066 12.859 -1.593 1 84 138 GLN A N 1
ATOM 1105 C CA . GLN A 1 138 ? -1.308 13.289 -0.424 1 84 138 GLN A CA 1
ATOM 1106 C C . GLN A 1 138 ? -2.16 14.164 0.491 1 84 138 GLN A C 1
ATOM 1108 O O . GLN A 1 138 ? -2.172 13.969 1.709 1 84 138 GLN A O 1
ATOM 1113 N N . GLU A 1 139 ? -2.893 15.031 -0.133 1 84.62 139 GLU A N 1
ATOM 1114 C CA . GLU A 1 139 ? -3.744 15.93 0.641 1 84.62 139 GLU A CA 1
ATOM 1115 C C . GLU A 1 139 ? -4.875 15.172 1.322 1 84.62 139 GLU A C 1
ATOM 1117 O O . GLU A 1 139 ? -5.195 15.43 2.486 1 84.62 139 GLU A O 1
ATOM 1122 N N . LEU A 1 140 ? -5.41 14.297 0.568 1 87.5 140 LEU A N 1
ATOM 1123 C CA . LEU A 1 140 ? -6.496 13.484 1.109 1 87.5 140 LEU A CA 1
ATOM 1124 C C . LEU A 1 140 ? -6.031 12.703 2.332 1 87.5 140 LEU A C 1
ATOM 1126 O O . LEU A 1 140 ? -6.738 12.641 3.34 1 87.5 140 LEU A O 1
ATOM 1130 N N . MET A 1 141 ? -4.879 12.195 2.244 1 88.06 141 MET A N 1
ATOM 1131 C CA . MET A 1 141 ? -4.344 11.391 3.336 1 88.06 141 MET A CA 1
ATOM 1132 C C . MET A 1 141 ? -4.082 12.242 4.57 1 88.06 141 MET A C 1
ATOM 1134 O O . MET A 1 141 ? -4.301 11.805 5.699 1 88.06 141 MET A O 1
ATOM 1138 N N . LEU A 1 142 ? -3.646 13.422 4.336 1 87.62 142 LEU A N 1
ATOM 1139 C CA . LEU A 1 142 ? -3.365 14.32 5.457 1 87.62 142 LEU A CA 1
ATOM 1140 C C . LEU A 1 142 ? -4.656 14.742 6.152 1 87.62 142 LEU A C 1
ATOM 1142 O O . LEU A 1 142 ? -4.719 14.773 7.383 1 87.62 142 LEU A O 1
ATOM 1146 N N . VAL A 1 143 ? -5.625 15.008 5.352 1 89.56 143 VAL A N 1
ATOM 1147 C CA . VAL A 1 143 ? -6.93 15.359 5.906 1 89.56 143 VAL A CA 1
ATOM 1148 C C . VAL A 1 143 ? -7.477 14.195 6.727 1 89.56 143 VAL A C 1
ATOM 1150 O O . VAL A 1 143 ? -8.008 14.391 7.82 1 89.56 143 VAL A O 1
ATOM 1153 N N . MET A 1 144 ? -7.262 13.031 6.215 1 91.75 144 MET A N 1
ATOM 1154 C CA . MET A 1 144 ? -7.738 11.836 6.902 1 91.75 144 MET A CA 1
ATOM 1155 C C . MET A 1 144 ? -6.977 11.617 8.203 1 91.75 144 MET A C 1
ATOM 1157 O O . MET A 1 144 ? -7.555 11.195 9.203 1 91.75 144 MET A O 1
ATOM 1161 N N . GLY A 1 145 ? -5.723 11.852 8.133 1 90.44 145 GLY A N 1
ATOM 1162 C CA . GLY A 1 145 ? -4.941 11.758 9.359 1 90.44 145 GLY A CA 1
ATOM 1163 C C . GLY A 1 145 ? -5.461 12.648 10.469 1 90.44 145 GLY A C 1
ATOM 1164 O O . GLY A 1 145 ? -5.535 12.227 11.625 1 90.44 145 GLY A O 1
ATOM 1165 N N . GLU A 1 146 ? -5.809 13.812 10.109 1 88.5 146 GLU A N 1
ATOM 1166 C CA . GLU A 1 146 ? -6.363 14.75 11.078 1 88.5 146 GLU A CA 1
ATOM 1167 C C . GLU A 1 146 ? -7.707 14.258 11.609 1 88.5 146 GLU A C 1
ATOM 1169 O O . GLU A 1 146 ? -7.984 14.367 12.805 1 88.5 146 GLU A O 1
ATOM 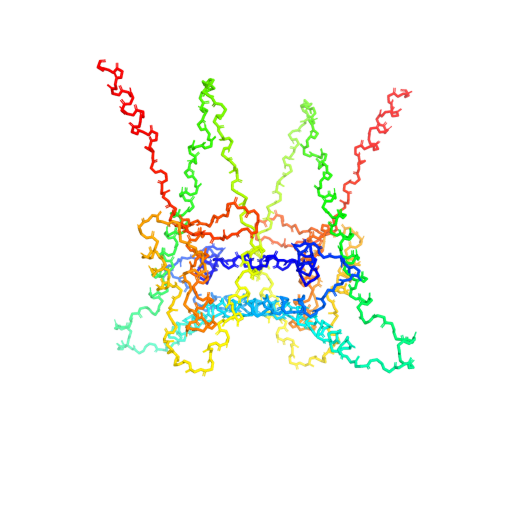1174 N N . MET A 1 147 ? -8.469 13.727 10.719 1 90.5 147 MET A N 1
ATOM 1175 C CA . MET A 1 147 ? -9.773 13.219 11.109 1 90.5 147 MET A CA 1
ATOM 1176 C C . MET A 1 147 ? -9.633 12.047 12.078 1 90.5 147 MET A C 1
ATOM 1178 O O . MET A 1 147 ? -10.406 11.93 13.031 1 90.5 147 MET A O 1
ATOM 1182 N N . LEU A 1 148 ? -8.695 11.281 11.82 1 91 148 LEU A N 1
ATOM 1183 C CA . LEU A 1 148 ? -8.477 10.117 12.68 1 91 148 LEU A CA 1
ATOM 1184 C C . LEU A 1 148 ? -8.07 10.547 14.086 1 91 148 LEU A C 1
ATOM 1186 O O . LEU A 1 148 ? -8.516 9.953 15.07 1 91 148 LEU A O 1
ATOM 1190 N N . ARG A 1 149 ? -7.25 11.492 14.133 1 87.56 149 ARG A N 1
ATOM 1191 C CA . ARG A 1 149 ? -6.816 12.016 15.43 1 87.56 149 ARG A CA 1
ATOM 1192 C C . ARG A 1 149 ? -7.996 12.57 16.219 1 87.56 149 ARG A C 1
ATOM 1194 O O . ARG A 1 149 ? -8.094 12.352 17.422 1 87.56 149 ARG A O 1
ATOM 1201 N N . ARG A 1 150 ? -8.812 13.219 15.555 1 86 150 ARG A N 1
ATOM 1202 C CA . ARG A 1 150 ? -9.992 13.781 16.203 1 86 150 ARG A CA 1
ATOM 1203 C C . ARG A 1 150 ? -10.93 12.688 16.688 1 86 150 ARG A C 1
ATOM 1205 O O . ARG A 1 150 ? -11.539 12.812 17.75 1 86 150 ARG A O 1
ATOM 1212 N N . ALA A 1 151 ? -11.023 11.664 15.914 1 87.5 151 ALA A N 1
ATOM 1213 C CA . ALA A 1 151 ? -11.883 10.547 16.281 1 87.5 151 ALA A CA 1
ATOM 1214 C C . ALA A 1 151 ? -11.359 9.844 17.531 1 87.5 151 ALA A C 1
ATOM 1216 O O . ALA A 1 151 ? -12.141 9.281 18.312 1 87.5 151 ALA A O 1
ATOM 1217 N N . ASP A 1 152 ? -10.07 9.812 17.688 1 81.94 152 ASP A N 1
ATOM 1218 C CA . ASP A 1 152 ? -9.438 9.172 18.844 1 81.94 152 ASP A CA 1
ATOM 1219 C C . ASP A 1 152 ? -9.898 9.82 20.141 1 81.94 152 ASP A C 1
ATOM 1221 O O . ASP A 1 152 ? -9.969 9.156 21.188 1 81.94 152 ASP A O 1
ATOM 1225 N N . LEU A 1 153 ? -10.18 11.086 20.078 1 75.75 153 LEU A N 1
ATOM 1226 C CA . LEU A 1 153 ? -10.625 11.82 21.266 1 75.75 153 LEU A CA 1
ATOM 1227 C C . LEU A 1 153 ? -11.992 11.336 21.719 1 75.75 153 LEU A C 1
ATOM 1229 O O . LEU A 1 153 ? -12.375 11.531 22.875 1 75.75 153 LEU A O 1
ATOM 1233 N N . PHE A 1 154 ? -12.672 10.695 20.844 1 70.19 154 PHE A N 1
ATOM 1234 C CA . PHE A 1 154 ? -14.008 10.195 21.172 1 70.19 154 PHE A CA 1
ATOM 1235 C C . PHE A 1 154 ? -13.953 8.734 21.578 1 70.19 154 PHE A C 1
ATOM 1237 O O . PHE A 1 154 ? -14.953 8.18 22.047 1 70.19 154 PHE A O 1
ATOM 1244 N N . GLU A 1 155 ? -12.977 7.93 21.203 1 65.5 155 GLU A N 1
ATOM 1245 C CA . GLU A 1 155 ? -12.906 6.484 21.391 1 65.5 155 GLU A CA 1
ATOM 1246 C C . GLU A 1 155 ? -13 6.109 22.875 1 65.5 155 GLU A C 1
ATOM 1248 O O . GLU A 1 155 ? -13.266 4.957 23.219 1 65.5 155 GLU A O 1
ATOM 1253 N N . SER A 1 156 ? -12.641 6.883 23.953 1 55.22 156 SER A N 1
ATOM 1254 C CA . SER A 1 156 ? -12.805 6.352 25.312 1 55.22 156 SER A CA 1
ATOM 1255 C C . SER A 1 156 ? -14.164 5.676 25.469 1 55.22 156 SER A C 1
ATOM 1257 O O . SER A 1 156 ? -14.297 4.723 26.25 1 55.22 156 SER A O 1
ATOM 1259 N N . HIS A 1 157 ? -15.227 6.305 25.344 1 43.84 157 HIS A N 1
ATOM 1260 C CA . HIS A 1 157 ? -16.531 5.848 25.844 1 43.84 157 HIS A CA 1
ATOM 1261 C C . HIS A 1 157 ? -17.125 4.801 24.906 1 43.84 157 HIS A C 1
ATOM 1263 O O . HIS A 1 157 ? -18.094 4.129 25.266 1 43.84 157 HIS A O 1
ATOM 1269 N N . GLN A 1 158 ? -17.281 5.02 23.594 1 45.66 158 GLN A N 1
ATOM 1270 C CA . GLN A 1 158 ? -18.375 4.426 22.828 1 45.66 158 GLN A CA 1
ATOM 1271 C C . GLN A 1 158 ? -18.109 2.953 22.547 1 45.66 158 GLN A C 1
ATOM 1273 O O . GLN A 1 158 ? -16.953 2.531 22.453 1 45.66 158 GLN A O 1
ATOM 1278 N N . VAL A 1 159 ? -19.188 2.146 22.859 1 44.59 159 VAL A N 1
ATOM 1279 C CA . VAL A 1 159 ? -19.766 0.846 22.547 1 44.59 159 VAL A CA 1
ATOM 1280 C C . VAL A 1 159 ? -19.312 0.41 21.156 1 44.59 159 VAL A C 1
ATOM 1282 O O . VAL A 1 159 ? -19.297 1.219 20.219 1 44.59 159 VAL A O 1
ATOM 1285 N N . THR A 1 160 ? -18.594 -0.677 20.953 1 48.03 160 THR A N 1
ATOM 1286 C CA . THR A 1 160 ? -18.281 -1.527 19.812 1 48.03 160 THR A CA 1
ATOM 1287 C C . THR A 1 160 ? -19.359 -1.408 18.734 1 48.03 160 THR A C 1
ATOM 1289 O O . THR A 1 160 ? -20.391 -2.078 18.812 1 48.03 160 THR A O 1
ATOM 1292 N N . ARG A 1 161 ? -19.953 -0.322 18.516 1 48.06 161 ARG A N 1
ATOM 1293 C CA . ARG A 1 161 ? -20.969 -0.504 17.484 1 48.06 161 ARG A CA 1
ATOM 1294 C C . ARG A 1 161 ? -20.438 -1.387 16.359 1 48.06 161 ARG A C 1
ATOM 1296 O O . ARG A 1 161 ? -19.234 -1.432 16.109 1 48.06 161 ARG A O 1
ATOM 1303 N N . GLU A 1 162 ? -21.141 -2.346 16.047 1 53.72 162 GLU A N 1
ATOM 1304 C CA . GLU A 1 162 ? -20.953 -3.307 14.961 1 53.72 162 GLU A CA 1
ATOM 1305 C C . GLU A 1 162 ? -20.375 -2.633 13.727 1 53.72 162 GLU A C 1
ATOM 1307 O O . GLU A 1 162 ? -21 -1.747 13.141 1 53.72 162 GLU A O 1
ATOM 1312 N N . VAL A 1 163 ? -19.141 -2.338 13.812 1 57 163 VAL A N 1
ATOM 1313 C CA . VAL A 1 163 ? -18.484 -1.688 12.68 1 57 163 VAL A CA 1
ATOM 1314 C C . VAL A 1 163 ? -18.953 -2.309 11.375 1 57 163 VAL A C 1
ATOM 1316 O O . VAL A 1 163 ? -18.875 -3.525 11.188 1 57 163 VAL A O 1
ATOM 1319 N N . LEU A 1 164 ? -19.828 -1.501 10.578 1 65.31 164 LEU A N 1
ATOM 1320 C CA . LEU A 1 164 ? -20.328 -1.802 9.25 1 65.31 164 LEU A CA 1
ATOM 1321 C C . LEU A 1 164 ? -19.203 -2.232 8.32 1 65.31 164 LEU A C 1
ATOM 1323 O O . LEU A 1 164 ? -18.047 -1.868 8.531 1 65.31 164 LEU A O 1
ATOM 1327 N N . SER A 1 165 ? -19.594 -3.154 7.523 1 75.44 165 SER A N 1
ATOM 1328 C CA . SER A 1 165 ? -18.719 -3.537 6.426 1 75.44 165 SER A CA 1
ATOM 1329 C C . SER A 1 165 ? -18.469 -2.365 5.477 1 75.44 165 SER A C 1
ATOM 1331 O O . SER A 1 165 ? -19.219 -1.383 5.492 1 75.44 165 SER A O 1
ATOM 1333 N N . THR A 1 166 ? -17.406 -2.322 4.844 1 80.31 166 THR A N 1
ATOM 1334 C CA . THR A 1 166 ? -17.078 -1.328 3.824 1 80.31 166 THR A CA 1
ATOM 1335 C C . THR A 1 166 ? -18.234 -1.192 2.826 1 80.31 166 THR A C 1
ATOM 1337 O O . THR A 1 166 ? -18.594 -0.081 2.439 1 80.31 166 THR A O 1
ATOM 1340 N N . ARG A 1 167 ? -18.859 -2.295 2.59 1 79.19 167 ARG A N 1
ATOM 1341 C CA . ARG A 1 167 ? -19.953 -2.279 1.61 1 79.19 167 ARG A CA 1
ATOM 1342 C C . ARG A 1 167 ? -21.172 -1.56 2.16 1 79.19 167 ARG A C 1
ATOM 1344 O O . ARG A 1 167 ? -21.812 -0.78 1.45 1 79.19 167 ARG A O 1
ATOM 1351 N N . GLU A 1 168 ? -21.484 -1.86 3.338 1 86.25 168 GLU A N 1
ATOM 1352 C CA . GLU A 1 168 ? -22.609 -1.172 3.982 1 86.25 168 GLU A CA 1
ATOM 1353 C C . GLU A 1 168 ? -22.344 0.33 4.07 1 86.25 168 GLU A C 1
ATOM 1355 O O . GLU A 1 168 ? -23.25 1.135 3.83 1 86.25 168 GLU A O 1
ATOM 1360 N N . ARG A 1 169 ? -21.172 0.618 4.352 1 91.12 169 ARG A N 1
ATOM 1361 C CA . ARG A 1 169 ? -20.812 2.027 4.453 1 91.12 169 ARG A CA 1
ATOM 1362 C C . ARG A 1 169 ? -20.875 2.709 3.092 1 91.12 169 ARG A C 1
ATOM 1364 O O . ARG A 1 169 ? -21.25 3.881 2.994 1 91.12 169 ARG A O 1
ATOM 1371 N N . MET A 1 170 ? -20.547 2.004 2.102 1 89.88 170 MET A N 1
ATOM 1372 C CA . MET A 1 170 ? -20.656 2.543 0.75 1 89.88 170 MET A CA 1
ATOM 1373 C C . MET A 1 170 ? -22.094 2.951 0.448 1 89.88 170 MET A C 1
ATOM 1375 O O . MET A 1 170 ? -22.344 4.027 -0.103 1 89.88 170 MET A O 1
ATOM 1379 N N . SER A 1 171 ? -22.984 2.107 0.842 1 90.69 171 SER A N 1
ATOM 1380 C CA . SER A 1 171 ? -24.391 2.391 0.615 1 90.69 171 SER A CA 1
ATOM 1381 C C . SER A 1 171 ? -24.828 3.643 1.365 1 90.69 171 SER A C 1
ATOM 1383 O O . SER A 1 171 ? -25.578 4.465 0.829 1 90.69 171 SER A O 1
ATOM 1385 N N . GLU A 1 172 ? -24.391 3.773 2.504 1 92.69 172 GLU A N 1
ATOM 1386 C CA . GLU A 1 172 ? -24.719 4.938 3.314 1 92.69 172 GLU A CA 1
ATOM 1387 C C . GLU A 1 172 ? -24.188 6.223 2.689 1 92.69 172 GLU A C 1
ATOM 1389 O O . GLU A 1 172 ? -24.875 7.246 2.67 1 92.69 172 GLU A O 1
ATOM 1394 N N . VAL A 1 173 ? -22.984 6.121 2.211 1 94.12 173 VAL A N 1
ATOM 1395 C CA . VAL A 1 173 ? -22.359 7.281 1.584 1 94.12 173 VAL A CA 1
ATOM 1396 C C . VAL A 1 173 ? -23.156 7.688 0.343 1 94.12 173 VAL A C 1
ATOM 1398 O O . VAL A 1 173 ? -23.453 8.867 0.143 1 94.12 173 VAL A O 1
ATOM 1401 N N . LEU A 1 174 ? -23.516 6.707 -0.425 1 92.5 174 LEU A N 1
ATOM 1402 C CA . LEU A 1 174 ? -24.281 6.98 -1.641 1 92.5 174 LEU A CA 1
ATOM 1403 C C . LEU A 1 174 ? -25.625 7.602 -1.31 1 92.5 174 LEU A C 1
ATOM 1405 O O . LEU A 1 174 ? -26.094 8.5 -2.016 1 92.5 174 LEU A O 1
ATOM 1409 N N . GLU A 1 175 ? -26.25 7.109 -0.288 1 92.06 175 GLU A N 1
ATOM 1410 C CA . GLU A 1 175 ? -27.531 7.648 0.143 1 92.06 175 GLU A CA 1
ATOM 1411 C C . GLU A 1 175 ? -27.406 9.117 0.535 1 92.06 175 GLU A C 1
ATOM 1413 O O . GLU A 1 175 ? -28.281 9.93 0.225 1 92.06 175 GLU A O 1
ATOM 1418 N N . ARG A 1 176 ? -26.359 9.5 1.115 1 92.69 176 ARG A N 1
ATOM 1419 C CA . ARG A 1 176 ? -26.125 10.867 1.564 1 92.69 176 ARG A CA 1
ATOM 1420 C C . ARG A 1 176 ? -25.844 11.789 0.385 1 92.69 176 ARG A C 1
ATOM 1422 O O . ARG A 1 176 ? -26.062 13 0.473 1 92.69 176 ARG A O 1
ATOM 1429 N N . LEU A 1 177 ? -25.391 11.172 -0.69 1 92.81 177 LEU A N 1
ATOM 1430 C CA . LEU A 1 177 ? -25.016 11.961 -1.854 1 92.81 177 LEU A CA 1
ATOM 1431 C C . LEU A 1 177 ? -26.188 12.094 -2.82 1 92.81 177 LEU A C 1
ATOM 1433 O O . LEU A 1 177 ? -26.125 12.867 -3.783 1 92.81 177 LEU A O 1
ATOM 1437 N N . LYS A 1 178 ? -27.297 11.266 -2.916 1 83.25 178 LYS A N 1
ATOM 1438 C CA . LYS A 1 178 ? -28.422 11.172 -3.85 1 83.25 178 LYS A CA 1
ATOM 1439 C C . LYS A 1 178 ? -29.016 12.539 -4.129 1 83.25 178 LYS A C 1
ATOM 1441 O O . LYS A 1 178 ? -29.5 12.805 -5.238 1 83.25 178 LYS A O 1
ATOM 1446 N N . GLY A 1 179 ? -29.016 13.461 -3.428 1 72.31 179 GLY A N 1
ATOM 1447 C CA . GLY A 1 179 ? -29.625 14.75 -3.717 1 72.31 179 GLY A CA 1
ATOM 1448 C C . GLY A 1 179 ? -28.734 15.648 -4.559 1 72.31 179 GLY A C 1
ATOM 1449 O O . GLY A 1 179 ? -29.109 16.766 -4.895 1 72.31 179 GLY A O 1
ATOM 1450 N N . GLY A 1 180 ? -27.609 15.055 -5.34 1 66.06 180 GLY A N 1
ATOM 1451 C CA . GLY A 1 180 ? -26.734 15.719 -6.301 1 66.06 180 GLY A CA 1
ATOM 1452 C C . GLY A 1 180 ? -25.859 16.781 -5.68 1 66.06 180 GLY A C 1
ATOM 1453 O O . GLY A 1 180 ? -25.219 17.562 -6.387 1 66.06 180 GLY A O 1
ATOM 1454 N N . ALA A 1 181 ? -25.859 16.859 -4.465 1 73.94 181 ALA A N 1
ATOM 1455 C CA . ALA A 1 181 ? -25.172 17.984 -3.83 1 73.94 181 ALA A CA 1
ATOM 1456 C C . ALA A 1 181 ? -23.703 17.641 -3.557 1 73.94 181 ALA A C 1
ATOM 1458 O O . ALA A 1 181 ? -23.328 16.469 -3.504 1 73.94 181 ALA A O 1
ATOM 1459 N N . PHE A 1 182 ? -22.891 18.688 -3.711 1 85.5 182 PHE A N 1
ATOM 1460 C CA . PHE A 1 182 ? -21.531 18.703 -3.189 1 85.5 182 PHE A CA 1
ATOM 1461 C C . PHE A 1 182 ? -21.531 18.594 -1.669 1 85.5 182 PHE A C 1
ATOM 1463 O O . PHE A 1 182 ? -22.094 19.453 -0.986 1 85.5 182 PHE A O 1
ATOM 1470 N N . VAL A 1 183 ? -21.156 17.422 -1.233 1 93.81 183 VAL A N 1
ATOM 1471 C CA . VAL A 1 183 ? -21.078 17.25 0.214 1 93.81 183 VAL A CA 1
ATOM 1472 C C . VAL A 1 183 ? -19.625 17.375 0.669 1 93.81 183 VAL A C 1
ATOM 1474 O O . VAL A 1 183 ? -18.734 16.75 0.1 1 93.81 183 VAL A O 1
ATOM 1477 N N . PRO A 1 184 ? -19.438 18.266 1.651 1 93.5 184 PRO A N 1
ATOM 1478 C CA . PRO A 1 184 ? -18.062 18.297 2.184 1 93.5 184 PRO A CA 1
ATOM 1479 C C . PRO A 1 184 ? -17.578 16.938 2.658 1 93.5 184 PRO A C 1
ATOM 1481 O O . PRO A 1 184 ? -18.312 16.219 3.354 1 93.5 184 PRO A O 1
ATOM 1484 N N . PHE A 1 185 ? -16.406 16.625 2.279 1 94.31 185 PHE A N 1
ATOM 1485 C CA . PHE A 1 185 ? -15.797 15.344 2.57 1 94.31 185 PHE A CA 1
ATOM 1486 C C . PHE A 1 185 ? -15.867 15.031 4.059 1 94.31 185 PHE A C 1
ATOM 1488 O O . PHE A 1 185 ? -16.266 13.93 4.453 1 94.31 185 PHE A O 1
ATOM 1495 N N . ILE A 1 186 ? -15.633 15.977 4.867 1 92.69 186 ILE A N 1
ATOM 1496 C CA . ILE A 1 186 ? -15.508 15.797 6.312 1 92.69 186 ILE A CA 1
ATOM 1497 C C . ILE A 1 186 ? -16.875 15.492 6.914 1 92.69 186 ILE A C 1
ATOM 1499 O O . ILE A 1 186 ? -16.969 14.875 7.98 1 92.69 186 ILE A O 1
ATOM 1503 N N . GLN A 1 187 ? -17.922 15.812 6.191 1 93.81 187 GLN A N 1
ATOM 1504 C CA . GLN A 1 187 ? -19.281 15.641 6.715 1 93.81 187 GLN A CA 1
ATOM 1505 C C . GLN A 1 187 ? -19.766 14.203 6.535 1 93.81 187 GLN A C 1
ATOM 1507 O O . GLN A 1 187 ? -20.781 13.805 7.109 1 93.81 187 GLN A O 1
ATOM 1512 N N . LEU A 1 188 ? -19.016 13.477 5.84 1 94.75 188 LEU A N 1
ATOM 1513 C CA . LEU A 1 188 ? -19.438 12.102 5.574 1 94.75 188 LEU A CA 1
ATOM 1514 C C . LEU A 1 188 ? -18.984 11.172 6.699 1 94.75 188 LEU A C 1
ATOM 1516 O O . LEU A 1 188 ? -19.391 10.008 6.75 1 94.75 188 LEU A O 1
ATOM 1520 N N . PHE A 1 189 ? -18.234 11.75 7.598 1 93.56 189 PHE A N 1
ATOM 1521 C CA . PHE A 1 189 ? -17.688 10.945 8.68 1 93.56 189 PHE A CA 1
ATOM 1522 C C . PHE A 1 189 ? -18.484 11.164 9.969 1 93.56 189 PHE A C 1
ATOM 1524 O O . PHE A 1 189 ? -18.969 12.266 10.234 1 93.56 189 PHE A O 1
ATOM 1531 N N . THR A 1 190 ? -18.625 10.117 10.656 1 90.44 190 THR A N 1
ATOM 1532 C CA . THR A 1 190 ? -19.172 10.164 12 1 90.44 190 THR A CA 1
ATOM 1533 C C . THR A 1 190 ? -18.094 9.883 13.047 1 90.44 190 THR A C 1
ATOM 1535 O O . THR A 1 190 ? -17.797 8.719 13.336 1 90.44 190 THR A O 1
ATOM 1538 N N . LEU A 1 191 ? -17.562 10.891 13.656 1 87.62 191 LEU A N 1
ATOM 1539 C CA . LEU A 1 191 ? -16.406 10.797 14.531 1 87.62 191 LEU A CA 1
ATOM 1540 C C . LEU A 1 191 ? -16.719 9.961 15.766 1 87.62 191 LEU A C 1
ATOM 1542 O O . LEU A 1 191 ? -15.828 9.312 16.328 1 87.62 191 LEU A O 1
ATOM 1546 N N . GLU A 1 192 ? -18 9.938 16.094 1 86.75 192 GLU A N 1
ATOM 1547 C CA . GLU A 1 192 ? -18.422 9.203 17.281 1 86.75 192 GLU A CA 1
ATOM 1548 C C . GLU A 1 192 ? -18.234 7.699 17.094 1 86.75 192 GLU A C 1
ATOM 1550 O O . GLU A 1 192 ? -18.219 6.945 18.078 1 86.75 192 GLU A O 1
ATOM 1555 N N . GLU A 1 193 ? -18.062 7.262 15.867 1 87.75 193 GLU A N 1
ATOM 1556 C CA . GLU A 1 193 ? -17.859 5.844 15.586 1 87.75 193 GLU A CA 1
ATOM 1557 C C . GLU A 1 193 ? -16.406 5.445 15.828 1 87.75 193 GLU A C 1
ATOM 1559 O O . GLU A 1 193 ? -16.062 4.266 15.734 1 87.75 193 GLU A O 1
ATOM 1564 N N . GLY A 1 194 ? -15.594 6.398 16.156 1 86.62 194 GLY A N 1
ATOM 1565 C CA . GLY A 1 194 ? -14.203 6.117 16.5 1 86.62 194 GLY A CA 1
ATOM 1566 C C . GLY A 1 194 ? -13.32 5.965 15.273 1 86.62 194 GLY A C 1
ATOM 1567 O O . GLY A 1 194 ? -13.75 6.242 14.148 1 86.62 194 GLY A O 1
ATOM 1568 N N . LYS A 1 195 ? -12.109 5.512 15.477 1 86.94 195 LYS A N 1
ATOM 1569 C CA . LYS A 1 195 ? -11.109 5.395 14.422 1 86.94 195 LYS A CA 1
ATOM 1570 C C . LYS A 1 195 ? -11.562 4.41 13.344 1 86.94 195 LYS A C 1
ATOM 1572 O O . LYS A 1 195 ? -11.375 4.656 12.148 1 86.94 195 LYS A O 1
ATOM 1577 N N . LEU A 1 196 ? -12.156 3.371 13.773 1 85.38 196 LEU A N 1
ATOM 1578 C CA . LEU A 1 196 ? -12.586 2.344 12.828 1 85.38 196 LEU A CA 1
ATOM 1579 C C . LEU A 1 196 ? -13.656 2.883 11.891 1 85.38 196 LEU A C 1
ATOM 1581 O O . LEU A 1 196 ? -13.609 2.635 10.68 1 85.38 196 LEU A O 1
ATOM 1585 N N . GLY A 1 197 ? -14.594 3.586 12.477 1 88.5 197 GLY A N 1
ATOM 1586 C CA . GLY A 1 197 ? -15.625 4.195 11.648 1 88.5 197 GLY A CA 1
ATOM 1587 C C . GLY A 1 197 ? -15.07 5.148 10.609 1 88.5 197 GLY A C 1
ATOM 1588 O O . GLY A 1 197 ? -15.523 5.152 9.461 1 88.5 197 GLY A O 1
ATOM 1589 N N . VAL A 1 198 ? -14.102 5.871 11.016 1 91.06 198 VAL A N 1
ATOM 1590 C CA . VAL A 1 198 ? -13.469 6.836 10.117 1 91.06 198 VAL A CA 1
ATOM 1591 C C . VAL A 1 198 ? -12.75 6.102 8.992 1 91.06 198 VAL A C 1
ATOM 1593 O O . VAL A 1 198 ? -12.914 6.441 7.816 1 91.06 198 VAL A O 1
ATOM 1596 N N . VAL A 1 199 ? -12.062 5.074 9.328 1 89.06 199 VAL A N 1
ATOM 1597 C CA . VAL A 1 199 ? -11.281 4.328 8.344 1 89.06 199 VAL A CA 1
ATOM 1598 C C . VAL A 1 199 ? -12.219 3.621 7.371 1 89.06 199 VAL A C 1
ATOM 1600 O O . VAL A 1 199 ? -12 3.654 6.156 1 89.06 199 VAL A O 1
ATOM 1603 N N . VAL A 1 200 ? -13.258 3.059 7.871 1 88.38 200 VAL A N 1
ATOM 1604 C CA . VAL A 1 200 ? -14.195 2.318 7.023 1 88.38 200 VAL A CA 1
ATOM 1605 C C . VAL A 1 200 ? -14.883 3.273 6.055 1 88.38 200 VAL A C 1
ATOM 1607 O O . VAL A 1 200 ? -15.055 2.955 4.875 1 88.38 200 VAL A O 1
ATOM 1610 N N . THR A 1 201 ? -15.242 4.367 6.516 1 91.88 201 THR A N 1
ATOM 1611 C CA . THR A 1 201 ? -15.867 5.371 5.66 1 91.88 201 THR A CA 1
ATOM 1612 C C . THR A 1 201 ? -14.898 5.836 4.582 1 91.88 201 THR A C 1
ATOM 1614 O O . THR A 1 201 ? -15.273 5.961 3.412 1 91.88 201 THR A O 1
ATOM 1617 N N . PHE A 1 202 ? -13.727 6.059 4.996 1 91.25 202 PHE A N 1
ATO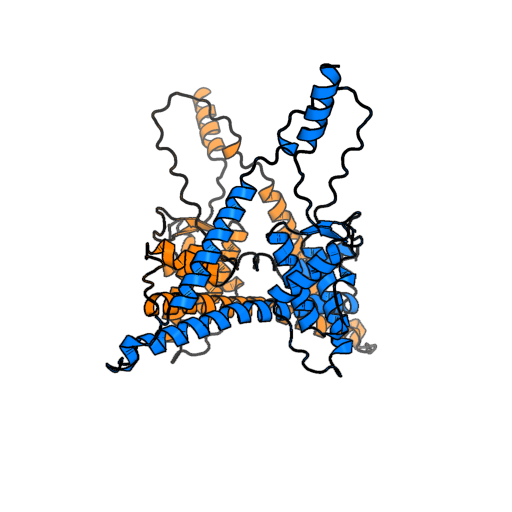M 1618 C CA . PHE A 1 202 ? -12.695 6.473 4.051 1 91.25 202 PHE A CA 1
ATOM 1619 C C . PHE A 1 202 ? -12.508 5.422 2.963 1 91.25 202 PHE A C 1
ATOM 1621 O O . PHE A 1 202 ? -12.484 5.75 1.775 1 91.25 202 PHE A O 1
ATOM 1628 N N . MET A 1 203 ? -12.367 4.211 3.406 1 86.5 203 MET A N 1
ATOM 1629 C CA . MET A 1 203 ? -12.211 3.109 2.463 1 86.5 203 MET A CA 1
ATOM 1630 C C . MET A 1 203 ? -13.414 3.023 1.526 1 86.5 203 MET A C 1
ATOM 1632 O O . MET A 1 203 ? -13.258 2.768 0.332 1 86.5 203 MET A O 1
ATOM 1636 N N . ALA A 1 204 ? -14.586 3.201 2.055 1 88.56 204 ALA A N 1
ATOM 1637 C CA . ALA A 1 204 ? -15.805 3.18 1.258 1 88.56 204 ALA A CA 1
ATOM 1638 C C . ALA A 1 204 ? -15.781 4.258 0.18 1 88.56 204 ALA A C 1
ATOM 1640 O O . ALA A 1 204 ? -16.125 4 -0.977 1 88.56 204 ALA A O 1
ATOM 1641 N N . ILE A 1 205 ? -15.344 5.383 0.568 1 90.56 205 ILE A N 1
ATOM 1642 C CA . ILE A 1 205 ? -15.297 6.504 -0.363 1 90.56 205 ILE A CA 1
ATOM 1643 C C . ILE A 1 205 ? -14.281 6.219 -1.463 1 90.56 205 ILE A C 1
ATOM 1645 O O . ILE A 1 205 ? -14.555 6.441 -2.645 1 90.56 205 ILE A O 1
ATOM 1649 N N . LEU A 1 206 ? -13.148 5.73 -1.098 1 85.62 206 LEU A N 1
ATOM 1650 C CA . LEU A 1 206 ? -12.125 5.398 -2.084 1 85.62 206 LEU A CA 1
ATOM 1651 C C . LEU A 1 206 ? -12.633 4.344 -3.061 1 85.62 206 LEU A C 1
ATOM 1653 O O . LEU A 1 206 ? -12.367 4.422 -4.262 1 85.62 206 LEU A O 1
ATOM 1657 N N . GLU A 1 207 ? -13.297 3.393 -2.492 1 82.38 207 GLU A N 1
ATOM 1658 C CA . GLU A 1 207 ? -13.859 2.35 -3.346 1 82.38 207 GLU A CA 1
ATOM 1659 C C . GLU A 1 207 ? -14.875 2.928 -4.328 1 82.38 207 GLU A C 1
ATOM 1661 O O . GLU A 1 207 ? -14.875 2.576 -5.508 1 82.38 207 GLU A O 1
ATOM 1666 N N . LEU A 1 208 ? -15.727 3.766 -3.881 1 86.12 208 LEU A N 1
ATOM 1667 C CA . LEU A 1 208 ? -16.719 4.406 -4.727 1 86.12 208 LEU A CA 1
ATOM 1668 C C . LEU A 1 208 ? -16.062 5.246 -5.816 1 86.12 208 LEU A C 1
ATOM 1670 O O . LEU A 1 208 ? -16.562 5.316 -6.941 1 86.12 208 LEU A O 1
ATOM 1674 N N . VAL A 1 209 ? -14.977 5.902 -5.48 1 84.62 209 VAL A N 1
ATOM 1675 C CA . VAL A 1 209 ? -14.211 6.672 -6.457 1 84.62 209 VAL A CA 1
ATOM 1676 C C . VAL A 1 209 ? -13.617 5.734 -7.504 1 84.62 209 VAL A C 1
ATOM 1678 O O . VAL A 1 209 ? -13.68 6.012 -8.703 1 84.62 209 VAL A O 1
ATOM 1681 N N . LYS A 1 210 ? -13.102 4.699 -6.98 1 76.5 210 LYS A N 1
ATOM 1682 C CA . LYS A 1 210 ? -12.508 3.701 -7.863 1 76.5 210 LYS A CA 1
ATOM 1683 C C . LYS A 1 210 ? -13.539 3.15 -8.844 1 76.5 210 LYS A C 1
ATOM 1685 O O . LYS A 1 210 ? -13.234 2.926 -10.016 1 76.5 210 LYS A O 1
ATOM 1690 N N . GLU A 1 211 ? -14.734 2.928 -8.328 1 76.12 211 GLU A N 1
ATOM 1691 C CA . GLU A 1 211 ? -15.812 2.379 -9.148 1 76.12 211 GLU A CA 1
ATOM 1692 C C . GLU A 1 211 ? -16.484 3.469 -9.977 1 76.12 211 GLU A C 1
ATOM 1694 O O . GLU A 1 211 ? -17.5 3.219 -10.633 1 76.12 211 GLU A O 1
ATOM 1699 N N . GLN A 1 212 ? -15.945 4.648 -9.812 1 80.56 212 GLN A N 1
ATOM 1700 C CA . GLN A 1 212 ? -16.406 5.793 -10.594 1 80.56 212 GLN A CA 1
ATOM 1701 C C . GLN A 1 212 ? -17.859 6.141 -10.258 1 80.56 212 GLN A C 1
ATOM 1703 O O . GLN A 1 212 ? -18.625 6.496 -11.148 1 80.56 212 GLN A O 1
ATOM 1708 N N . MET A 1 213 ? -18.203 5.832 -9.141 1 83.38 213 MET A N 1
ATOM 1709 C CA . MET A 1 213 ? -19.547 6.18 -8.695 1 83.38 213 MET A CA 1
ATOM 1710 C C . MET A 1 213 ? -19.562 7.562 -8.047 1 83.38 213 MET A C 1
ATOM 1712 O O . MET A 1 213 ? -20.578 8.25 -8.07 1 83.38 213 MET A O 1
ATOM 1716 N N . VAL A 1 214 ? -18.453 7.918 -7.465 1 88.62 214 VAL A N 1
ATOM 1717 C CA . VAL A 1 214 ? -18.328 9.227 -6.828 1 88.62 214 VAL A CA 1
ATOM 1718 C C . VAL A 1 214 ? -17.031 9.898 -7.266 1 88.62 214 VAL A C 1
ATOM 1720 O O . VAL A 1 214 ? -16.109 9.227 -7.75 1 88.62 214 VAL A O 1
ATOM 1723 N N . GLU A 1 215 ? -17 11.25 -7.172 1 87.88 215 GLU A N 1
ATOM 1724 C CA . GLU A 1 215 ? -15.781 12.016 -7.465 1 87.88 215 GLU A CA 1
ATOM 1725 C C . GLU A 1 215 ? -15.469 12.992 -6.336 1 87.88 215 GLU A C 1
ATOM 1727 O O . GLU A 1 215 ? -16.375 13.469 -5.641 1 87.88 215 GLU A O 1
ATOM 1732 N N . LEU A 1 216 ? -14.172 13.125 -6.16 1 90.19 216 LEU A N 1
ATOM 1733 C CA . LEU A 1 216 ? -13.672 14.117 -5.215 1 90.19 216 LEU A CA 1
ATOM 1734 C C . LEU A 1 216 ? -13.266 15.406 -5.934 1 90.19 216 LEU A C 1
ATOM 1736 O O . LEU A 1 216 ? -12.594 15.359 -6.969 1 90.19 216 LEU A O 1
ATOM 1740 N N . VAL A 1 217 ? -13.727 16.516 -5.391 1 85.12 217 VAL A N 1
ATOM 1741 C CA . VAL A 1 217 ? -13.477 17.797 -6.055 1 85.12 217 VAL A CA 1
ATOM 1742 C C . VAL A 1 217 ? -12.883 18.797 -5.059 1 85.12 217 VAL A C 1
ATOM 1744 O O . VAL A 1 217 ? -13.297 18.828 -3.898 1 85.12 217 VAL A O 1
ATOM 1747 N N . GLN A 1 218 ? -11.859 19.5 -5.559 1 84.75 218 GLN A N 1
ATOM 1748 C CA . GLN A 1 218 ? -11.266 20.609 -4.812 1 84.75 218 GLN A CA 1
ATOM 1749 C C . GLN A 1 218 ? -11.227 21.875 -5.648 1 84.75 218 GLN A C 1
ATOM 1751 O O . GLN A 1 218 ? -10.688 21.891 -6.758 1 84.75 218 GLN A O 1
ATOM 1756 N N . ASN A 1 219 ? -11.836 22.938 -5.141 1 77.19 219 ASN A N 1
ATOM 1757 C CA . ASN A 1 219 ? -11.953 24.172 -5.898 1 77.19 219 ASN A CA 1
ATOM 1758 C C . ASN A 1 219 ? -10.633 24.938 -5.926 1 77.19 219 ASN A C 1
ATOM 1760 O O . ASN A 1 219 ? -10.344 25.656 -6.887 1 77.19 219 ASN A O 1
ATOM 1764 N N . GLU A 1 220 ? -9.93 24.859 -4.812 1 79.25 220 GLU A N 1
ATOM 1765 C CA . GLU A 1 220 ? -8.625 25.5 -4.719 1 79.25 220 GLU A CA 1
ATOM 1766 C C . GLU A 1 220 ? -7.602 24.578 -4.062 1 79.25 220 GLU A C 1
ATOM 1768 O O . GLU A 1 220 ? -7.969 23.672 -3.316 1 79.25 220 GLU A O 1
ATOM 1773 N N . ALA A 1 221 ? -6.398 24.859 -4.438 1 73.38 221 ALA A N 1
ATOM 1774 C CA . ALA A 1 221 ? -5.332 24.078 -3.824 1 73.38 221 ALA A CA 1
ATOM 1775 C C . ALA A 1 221 ? -5.426 24.125 -2.303 1 73.38 221 ALA A C 1
ATOM 1777 O O . ALA A 1 221 ? -5.547 25.203 -1.714 1 73.38 221 ALA A O 1
ATOM 1778 N N . PHE A 1 222 ? -5.508 23 -1.768 1 74.94 222 PHE A N 1
ATOM 1779 C CA . PHE A 1 222 ? -5.516 22.828 -0.32 1 74.94 222 PHE A CA 1
ATOM 1780 C C . PHE A 1 222 ? -6.836 23.297 0.277 1 74.94 222 PHE A C 1
ATOM 1782 O O . PHE A 1 222 ? -6.926 23.531 1.482 1 74.94 222 PHE A O 1
ATOM 1789 N N . GLY A 1 223 ? -7.754 23.562 -0.658 1 82.5 223 GLY A N 1
ATOM 1790 C CA . GLY A 1 223 ? -9.07 23.938 -0.17 1 82.5 223 GLY A CA 1
ATOM 1791 C C . GLY A 1 223 ? -9.883 22.75 0.322 1 82.5 223 GLY A C 1
ATOM 1792 O O . GLY A 1 223 ? -9.359 21.641 0.429 1 82.5 223 GLY A O 1
ATOM 1793 N N . ALA A 1 224 ? -11.094 23.094 0.625 1 87.44 224 ALA A N 1
ATOM 1794 C CA . ALA A 1 224 ? -11.977 22.047 1.139 1 87.44 224 ALA A CA 1
ATOM 1795 C C . ALA A 1 224 ? -12.25 21 0.074 1 87.44 224 ALA A C 1
ATOM 1797 O O . ALA A 1 224 ? -12.398 21.312 -1.107 1 87.44 224 ALA A O 1
ATOM 1798 N N . ILE A 1 225 ? -12.227 19.766 0.503 1 90.5 225 ILE A N 1
ATOM 1799 C CA . ILE A 1 225 ? -12.523 18.641 -0.386 1 90.5 225 ILE A CA 1
ATOM 1800 C C . ILE A 1 225 ? -14.023 18.328 -0.342 1 90.5 225 ILE A C 1
ATOM 1802 O O . ILE A 1 225 ? -14.617 18.281 0.735 1 90.5 225 ILE A O 1
ATOM 1806 N N . HIS A 1 226 ? -14.609 18.172 -1.534 1 92.19 226 HIS A N 1
ATOM 1807 C CA . HIS A 1 226 ? -16.016 17.812 -1.624 1 92.19 226 HIS A CA 1
ATOM 1808 C C . HIS A 1 226 ? -16.203 16.516 -2.393 1 92.19 226 HIS A C 1
ATOM 1810 O O . HIS A 1 226 ? -15.32 16.094 -3.146 1 92.19 226 HIS A O 1
ATOM 1816 N N . VAL A 1 227 ? -17.375 15.891 -2.08 1 92.81 227 VAL A N 1
ATOM 1817 C CA . VAL A 1 227 ? -17.719 14.625 -2.732 1 92.81 227 VAL A CA 1
ATOM 1818 C C . VAL A 1 227 ? -19.047 14.773 -3.475 1 92.81 227 VAL A C 1
ATOM 1820 O O . VAL A 1 227 ? -19.984 15.383 -2.963 1 92.81 227 VAL A O 1
ATOM 1823 N N . ARG A 1 228 ? -19.078 14.219 -4.668 1 91.94 228 ARG A N 1
ATOM 1824 C CA . ARG A 1 228 ? -20.328 14.211 -5.406 1 91.94 228 ARG A CA 1
ATOM 1825 C C . ARG A 1 228 ? -20.484 12.922 -6.211 1 91.94 228 ARG A C 1
ATOM 1827 O O . ARG A 1 228 ? -19.5 12.234 -6.488 1 91.94 228 ARG A O 1
ATOM 1834 N N . LEU A 1 229 ? -21.719 12.625 -6.516 1 89.44 229 LEU A N 1
ATOM 1835 C CA . LEU A 1 229 ? -21.984 11.492 -7.395 1 89.44 229 LEU A CA 1
ATOM 1836 C C . LEU A 1 229 ? -21.438 11.75 -8.797 1 89.44 229 LEU A C 1
ATOM 1838 O O . LEU A 1 229 ? -21.531 12.875 -9.305 1 89.44 229 LEU A O 1
ATOM 1842 N N . ARG A 1 230 ? -20.828 10.688 -9.242 1 80.69 230 ARG A N 1
ATOM 1843 C CA . ARG A 1 230 ? -20.406 10.805 -10.633 1 80.69 230 ARG A CA 1
ATOM 1844 C C . ARG A 1 230 ? -21.578 10.648 -11.586 1 80.69 230 ARG A C 1
ATOM 1846 O O . ARG A 1 230 ? -22.359 9.703 -11.461 1 80.69 230 ARG A O 1
ATOM 1853 N N . ILE A 1 231 ? -22.219 11.625 -12.094 1 63.78 231 ILE A N 1
ATOM 1854 C CA . ILE A 1 231 ? -23.344 11.57 -13.016 1 63.78 231 ILE A CA 1
ATOM 1855 C C . ILE A 1 231 ? -22.875 11.023 -14.359 1 63.78 231 ILE A C 1
ATOM 1857 O O . ILE A 1 231 ? -21.812 11.391 -14.852 1 63.78 231 ILE A O 1
ATOM 1861 N N . ALA A 1 232 ? -23.312 9.742 -14.742 1 48.06 232 ALA A N 1
ATOM 1862 C CA . ALA A 1 232 ? -23.078 9.32 -16.109 1 48.06 232 ALA A CA 1
ATOM 1863 C C . ALA A 1 232 ? -23.297 10.477 -17.094 1 48.06 232 ALA A C 1
ATOM 1865 O O . ALA A 1 232 ? -24.281 11.203 -16.984 1 48.06 232 ALA A O 1
ATOM 1866 N N . ARG A 1 233 ? -22.375 11.203 -17.453 1 41.09 233 ARG A N 1
ATOM 1867 C CA . ARG A 1 233 ? -22.656 12.148 -18.516 1 41.09 233 ARG A CA 1
ATOM 1868 C C . ARG A 1 233 ? -23.656 11.578 -19.516 1 41.09 233 ARG A C 1
ATOM 1870 O O . ARG A 1 233 ? -23.359 10.609 -20.219 1 41.09 233 ARG A O 1
ATOM 1877 N N . GLU A 1 234 ? -24.828 11.195 -19.188 1 38.44 234 GLU A N 1
ATOM 1878 C CA . GLU A 1 234 ? -25.797 11.062 -20.281 1 38.44 234 GLU A CA 1
ATOM 1879 C C . GLU A 1 234 ? -25.406 11.953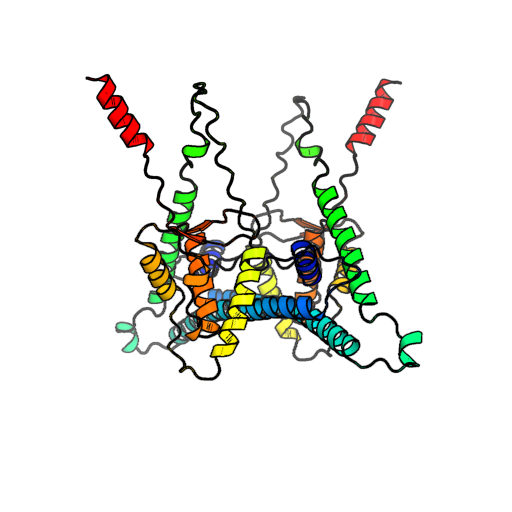 -21.453 1 38.44 234 GLU A C 1
ATOM 1881 O O . GLU A 1 234 ? -24.797 13.008 -21.281 1 38.44 234 GLU A O 1
ATOM 1886 N N . ALA A 1 235 ? -25.438 11.367 -22.734 1 37.16 235 ALA A N 1
ATOM 1887 C CA . ALA A 1 235 ? -25.406 12.039 -24.031 1 37.16 235 ALA A CA 1
ATOM 1888 C C . ALA A 1 235 ? -26.125 13.383 -23.984 1 37.16 235 ALA A C 1
ATOM 1890 O O . ALA A 1 235 ? -27.344 13.445 -24.125 1 37.16 235 ALA A O 1
ATOM 1891 N N . GLU A 1 236 ? -26.094 14.047 -23 1 35.31 236 GLU A N 1
ATOM 1892 C CA . GLU A 1 236 ? -26.797 15.312 -23.219 1 35.31 236 GLU A CA 1
ATOM 1893 C C . GLU A 1 236 ? -26.531 15.859 -24.625 1 35.31 236 GLU A C 1
ATOM 1895 O O . GLU A 1 236 ? -27.047 16.906 -25 1 35.31 236 GLU A O 1
ATOM 1900 N N . GLU A 1 237 ? -25.469 15.391 -25.203 1 36.91 237 GLU A N 1
ATOM 1901 C CA . GLU A 1 237 ? -25.453 15.82 -26.609 1 36.91 237 GLU A CA 1
ATOM 1902 C C . GLU A 1 237 ? -26.609 15.211 -27.391 1 36.91 237 GLU A C 1
ATOM 1904 O O . GLU A 1 237 ? -26.828 15.547 -28.547 1 36.91 237 GLU A O 1
ATOM 1909 N N . GLY A 1 238 ? -27.109 14.078 -26.891 1 35.5 238 GLY A N 1
ATOM 1910 C CA . GLY A 1 238 ? -28.188 13.531 -27.703 1 35.5 238 GLY A CA 1
ATOM 1911 C C . GLY A 1 238 ? -29.453 14.375 -27.656 1 35.5 238 GLY A C 1
ATOM 1912 O O . GLY A 1 238 ? -30.344 14.219 -28.5 1 35.5 238 GLY A O 1
ATOM 1913 N N . GLU A 1 239 ? -29.781 14.883 -26.484 1 37.41 239 GLU A N 1
ATOM 1914 C CA . GLU A 1 239 ? -31.031 15.641 -26.531 1 37.41 239 GLU A CA 1
ATOM 1915 C C . GLU A 1 239 ? -30.844 16.969 -27.266 1 37.41 239 GLU A C 1
ATOM 1917 O O . GLU A 1 239 ? -31.797 17.516 -27.812 1 37.41 239 GLU A O 1
ATOM 1922 N N . THR A 1 240 ? -29.641 17.5 -27.141 1 38.53 240 THR A N 1
ATOM 1923 C CA . THR A 1 240 ? -29.547 18.766 -27.875 1 38.53 240 THR A CA 1
ATOM 1924 C C . THR A 1 240 ? -29.453 18.516 -29.375 1 38.53 240 THR A C 1
ATOM 1926 O O . THR A 1 240 ? -29.781 19.391 -30.172 1 38.53 240 THR A O 1
ATOM 1929 N N . LEU A 1 241 ? -28.906 17.297 -29.703 1 35.44 241 LEU A N 1
ATOM 1930 C CA . LEU A 1 241 ? -29.016 17.016 -31.125 1 35.44 241 LEU A CA 1
ATOM 1931 C C . LEU A 1 241 ? -30.453 16.656 -31.484 1 35.44 241 LEU A C 1
ATOM 1933 O O . LEU A 1 241 ? -30.891 16.906 -32.625 1 35.44 241 LEU A O 1
ATOM 1937 N N . GLU A 1 242 ? -31.047 15.906 -30.578 1 36.5 242 GLU A N 1
ATOM 1938 C CA . GLU A 1 242 ? -32.438 15.641 -30.906 1 36.5 242 GLU A CA 1
ATOM 1939 C C . GLU A 1 242 ? -33.281 16.922 -30.906 1 36.5 242 GLU A C 1
ATOM 1941 O O . GLU A 1 242 ? -34.156 17.094 -31.75 1 36.5 242 GLU A O 1
ATOM 1946 N N . GLU A 1 243 ? -33 17.719 -29.938 1 38.81 243 GLU A N 1
ATOM 1947 C CA . GLU A 1 243 ? -33.75 18.969 -29.969 1 38.81 243 GLU A CA 1
ATOM 1948 C C . GLU A 1 243 ? -33.25 19.875 -31.094 1 38.81 243 GLU A C 1
ATOM 1950 O O . GLU A 1 243 ? -34.031 20.656 -31.656 1 38.81 243 GLU A O 1
ATOM 1955 N N . ALA A 1 244 ? -32.031 19.812 -31.297 1 40.72 244 ALA A N 1
ATOM 1956 C CA . ALA A 1 244 ? -31.531 20.609 -32.406 1 40.72 244 ALA A CA 1
ATOM 1957 C C . ALA A 1 244 ? -31.984 20.031 -33.75 1 40.72 244 ALA A C 1
ATOM 1959 O O . ALA A 1 244 ? -32.281 20.781 -34.688 1 40.72 244 ALA A O 1
ATOM 1960 N N . LEU A 1 245 ? -31.969 18.688 -33.75 1 37.38 245 LEU A N 1
ATOM 1961 C CA . LEU A 1 245 ? -32.531 18.078 -34.969 1 37.38 245 LEU A CA 1
ATOM 1962 C C . LEU A 1 245 ? -34 18.359 -35.094 1 37.38 245 LEU A C 1
ATOM 1964 O O . LEU A 1 245 ? -34.562 18.406 -36.188 1 37.38 245 LEU A O 1
ATOM 1968 N N . GLU A 1 246 ? -34.594 18.422 -33.938 1 41.81 246 GLU A N 1
ATOM 1969 C CA . GLU A 1 246 ? -36.031 18.703 -34.062 1 41.81 246 GLU A CA 1
ATOM 1970 C C . GLU A 1 246 ? -36.25 20.141 -34.531 1 41.81 246 GLU A C 1
ATOM 1972 O O . GLU A 1 246 ? -37.25 20.422 -35.188 1 41.81 246 GLU A O 1
ATOM 1977 N N . ASP A 1 247 ? -35.344 21 -34.031 1 43.44 247 ASP A N 1
ATOM 1978 C CA . ASP A 1 247 ? -35.656 22.375 -34.406 1 43.44 247 ASP A CA 1
ATOM 1979 C C . ASP A 1 247 ? -35.438 22.594 -35.906 1 43.44 247 ASP A C 1
ATOM 1981 O O . ASP A 1 247 ? -36.031 23.484 -36.5 1 43.44 247 ASP A O 1
ATOM 1985 N N . ASP A 1 248 ? -34.469 21.906 -36.406 1 41.75 248 ASP A N 1
ATOM 1986 C CA . ASP A 1 248 ? -34.25 22.234 -37.812 1 41.75 248 ASP A CA 1
ATOM 1987 C C . ASP A 1 248 ? -35.406 21.719 -38.688 1 41.75 248 ASP A C 1
ATOM 1989 O O . ASP A 1 248 ? -35.469 22 -39.875 1 41.75 248 ASP A O 1
ATOM 1993 N N . PHE A 1 249 ? -36.125 20.688 -38.188 1 39.28 249 PHE A N 1
ATOM 1994 C CA . PHE A 1 249 ? -37.188 20.234 -39.062 1 39.28 249 PHE A CA 1
ATOM 1995 C C . PHE A 1 249 ? -38.469 21.047 -38.844 1 39.28 249 PHE A C 1
ATOM 1997 O O . PHE A 1 249 ? -39.469 20.844 -39.531 1 39.28 249 PHE A O 1
ATOM 2004 N N . GLU A 1 250 ? -38.469 21.938 -37.844 1 31.95 250 GLU A N 1
ATOM 2005 C CA . GLU A 1 250 ? -39.594 22.828 -38 1 31.95 250 GLU A CA 1
ATOM 2006 C C . GLU A 1 250 ? -39.219 24.016 -38.875 1 31.95 250 GLU A C 1
ATOM 2008 O O . GLU A 1 250 ? -38.125 24.562 -38.781 1 31.95 250 GLU A O 1
ATOM 2013 N N . MET B 1 1 ? 9.109 4.859 -1.99 1 33.38 1 MET B N 1
ATOM 2014 C CA . MET B 1 1 ? 9.273 3.59 -2.691 1 33.38 1 MET B CA 1
ATOM 2015 C C . MET B 1 1 ? 7.961 2.811 -2.725 1 33.38 1 MET B C 1
ATOM 2017 O O . MET B 1 1 ? 7.742 1.993 -3.621 1 33.38 1 MET B O 1
ATOM 2021 N N . GLU B 1 2 ? 7.105 2.916 -1.491 1 41.34 2 GLU B N 1
ATOM 2022 C CA . GLU B 1 2 ? 6.168 1.854 -1.144 1 41.34 2 GLU B CA 1
ATOM 2023 C C . GLU B 1 2 ? 4.867 1.981 -1.935 1 41.34 2 GLU B C 1
ATOM 2025 O O . GLU B 1 2 ? 3.818 2.293 -1.369 1 41.34 2 GLU B O 1
ATOM 2030 N N . VAL B 1 3 ? 5.016 2.738 -2.963 1 42.94 3 VAL B N 1
ATOM 2031 C CA . VAL B 1 3 ? 3.756 2.875 -3.684 1 42.94 3 VAL B CA 1
ATOM 2032 C C . VAL B 1 3 ? 2.945 1.588 -3.555 1 42.94 3 VAL B C 1
ATOM 2034 O O . VAL B 1 3 ? 1.755 1.626 -3.23 1 42.94 3 VAL B O 1
ATOM 2037 N N . PHE B 1 4 ? 3.449 0.557 -4.523 1 45.91 4 PHE B N 1
ATOM 2038 C CA . PHE B 1 4 ? 2.707 -0.323 -5.418 1 45.91 4 PHE B CA 1
ATOM 2039 C C . PHE B 1 4 ? 2.086 -1.481 -4.645 1 45.91 4 PHE B C 1
ATOM 2041 O O . PHE B 1 4 ? 1.704 -2.494 -5.238 1 45.91 4 PHE B O 1
ATOM 2048 N N . LEU B 1 5 ? 2.346 -1.53 -3.422 1 50.34 5 LEU B N 1
ATOM 2049 C CA . LEU B 1 5 ? 2.436 -2.98 -3.301 1 50.34 5 LEU B CA 1
ATOM 2050 C C . LEU B 1 5 ? 1.094 -3.637 -3.613 1 50.34 5 LEU B C 1
ATOM 2052 O O . LEU B 1 5 ? 0.935 -4.848 -3.441 1 50.34 5 LEU B O 1
ATOM 2056 N N . GLU B 1 6 ? -0.018 -2.811 -3.807 1 60.41 6 GLU B N 1
ATOM 2057 C CA . GLU B 1 6 ? -1.104 -3.766 -4.008 1 60.41 6 GLU B CA 1
ATOM 2058 C C . GLU B 1 6 ? -1.272 -4.105 -5.488 1 60.41 6 GLU B C 1
ATOM 2060 O O . GLU B 1 6 ? -1.919 -3.365 -6.23 1 60.41 6 GLU B O 1
ATOM 2065 N N . ALA B 1 7 ? -0.569 -5.016 -5.836 1 71.62 7 ALA B N 1
ATOM 2066 C CA . ALA B 1 7 ? -0.643 -5.598 -7.176 1 71.62 7 ALA B CA 1
ATOM 2067 C C . ALA B 1 7 ? -2.059 -6.07 -7.488 1 71.62 7 ALA B C 1
ATOM 2069 O O . ALA B 1 7 ? -2.418 -6.238 -8.656 1 71.62 7 ALA B O 1
ATOM 2070 N N . PHE B 1 8 ? -2.865 -6.109 -6.438 1 82.06 8 PHE B N 1
ATOM 2071 C CA . PHE B 1 8 ? -4.227 -6.594 -6.625 1 82.06 8 PHE B CA 1
ATOM 2072 C C . PHE B 1 8 ? -5.227 -5.688 -5.914 1 82.06 8 PHE B C 1
ATOM 2074 O O . PHE B 1 8 ? -4.918 -5.113 -4.867 1 82.06 8 PHE B O 1
ATOM 2081 N N . GLU B 1 9 ? -6.391 -5.66 -6.414 1 76.81 9 GLU B N 1
ATOM 2082 C CA . GLU B 1 9 ? -7.449 -4.816 -5.867 1 76.81 9 GLU B CA 1
ATOM 2083 C C . GLU B 1 9 ? -8.008 -5.395 -4.574 1 76.81 9 GLU B C 1
ATOM 2085 O O . GLU B 1 9 ? -8.523 -4.656 -3.73 1 76.81 9 GLU B O 1
ATOM 2090 N N . GLY B 1 10 ? -7.855 -6.637 -4.414 1 85.25 10 GLY B N 1
ATOM 2091 C CA . GLY B 1 10 ? -8.375 -7.344 -3.252 1 85.25 10 GLY B CA 1
ATOM 2092 C C . GLY B 1 10 ? -8.219 -8.852 -3.35 1 85.25 10 GLY B C 1
ATOM 2093 O O . GLY B 1 10 ? -7.594 -9.352 -4.285 1 85.25 10 GLY B O 1
ATOM 2094 N N . PRO B 1 11 ? -8.797 -9.477 -2.346 1 90.69 11 PRO B N 1
ATOM 2095 C CA . PRO B 1 11 ? -8.648 -10.938 -2.301 1 90.69 11 PRO B CA 1
ATOM 2096 C C . PRO B 1 11 ? -9.234 -11.625 -3.527 1 90.69 11 PRO B C 1
ATOM 2098 O O . PRO B 1 11 ? -8.625 -12.547 -4.074 1 90.69 11 PRO B O 1
ATOM 2101 N N . LEU B 1 12 ? -10.422 -11.219 -3.963 1 91.44 12 LEU B N 1
ATOM 2102 C CA . LEU B 1 12 ? -11.055 -11.867 -5.105 1 91.44 12 LEU B CA 1
ATOM 2103 C C . LEU B 1 12 ? -10.258 -11.625 -6.379 1 91.44 12 LEU B C 1
ATOM 2105 O O . LEU B 1 12 ? -10.172 -12.5 -7.242 1 91.44 12 LEU B O 1
ATOM 2109 N N . ASP B 1 13 ? -9.727 -10.445 -6.492 1 89.5 13 ASP B N 1
ATOM 2110 C CA . ASP B 1 13 ? -8.875 -10.133 -7.641 1 89.5 13 ASP B CA 1
ATOM 2111 C C . ASP B 1 13 ? -7.641 -11.031 -7.672 1 89.5 13 ASP B C 1
ATOM 2113 O O . ASP B 1 13 ? -7.27 -11.539 -8.727 1 89.5 13 ASP B O 1
ATOM 2117 N N . LEU B 1 14 ? -7.035 -11.164 -6.566 1 91.56 14 LEU B N 1
ATOM 2118 C CA . LEU B 1 14 ? -5.887 -12.062 -6.453 1 91.56 14 LEU B CA 1
ATOM 2119 C C . LEU B 1 14 ? -6.266 -13.484 -6.848 1 91.56 14 LEU B C 1
ATOM 2121 O O . LEU B 1 14 ? -5.582 -14.109 -7.66 1 91.56 14 LEU B O 1
ATOM 2125 N N . LEU B 1 15 ? -7.383 -13.961 -6.328 1 95.69 15 LEU B N 1
ATOM 2126 C CA . LEU B 1 15 ? -7.805 -15.328 -6.609 1 95.69 15 LEU B CA 1
ATOM 2127 C C . LEU B 1 15 ? -8.094 -15.516 -8.094 1 95.69 15 LEU B C 1
ATOM 2129 O O . LEU B 1 15 ? -7.703 -16.531 -8.688 1 95.69 15 LEU B O 1
ATOM 2133 N N . LEU B 1 16 ? -8.758 -14.531 -8.641 1 93.69 16 LEU B N 1
ATOM 2134 C CA . LEU B 1 16 ? -9.039 -14.602 -10.07 1 93.69 16 LEU B CA 1
ATOM 2135 C C . LEU B 1 16 ? -7.75 -14.648 -10.883 1 93.69 16 LEU B C 1
ATOM 2137 O O . LEU B 1 16 ? -7.652 -15.398 -11.859 1 93.69 16 LEU B O 1
ATOM 2141 N N . TYR B 1 17 ? -6.855 -13.82 -10.477 1 90.38 17 TYR B N 1
ATOM 2142 C CA . TYR B 1 17 ? -5.562 -13.812 -11.148 1 90.38 17 TYR B CA 1
ATOM 2143 C C . TYR B 1 17 ? -4.891 -15.172 -11.062 1 90.38 17 TYR B C 1
ATOM 2145 O O . TYR B 1 17 ? -4.367 -15.68 -12.062 1 90.38 17 TYR B O 1
ATOM 2153 N N . LEU B 1 18 ? -4.898 -15.773 -9.891 1 93.62 18 LEU B N 1
ATOM 2154 C CA . LEU B 1 18 ? -4.277 -17.078 -9.68 1 93.62 18 LEU B CA 1
ATOM 2155 C C . LEU B 1 18 ? -4.949 -18.141 -10.531 1 93.62 18 LEU B C 1
ATOM 2157 O O . LEU B 1 18 ? -4.273 -19 -11.125 1 93.62 18 LEU B O 1
ATOM 2161 N N . ILE B 1 19 ? -6.203 -18.062 -10.609 1 94.31 19 ILE B N 1
ATOM 2162 C CA . ILE B 1 19 ? -6.988 -19.031 -11.359 1 94.31 19 ILE B CA 1
ATOM 2163 C C . ILE B 1 19 ? -6.707 -18.875 -12.859 1 94.31 19 ILE B C 1
ATOM 2165 O O . ILE B 1 19 ? -6.48 -19.859 -13.555 1 94.31 19 ILE B O 1
ATOM 2169 N N . ARG B 1 20 ? -6.648 -17.672 -13.305 1 90 20 ARG B N 1
ATOM 2170 C CA . ARG B 1 20 ? -6.426 -17.391 -14.719 1 90 20 ARG B CA 1
ATOM 2171 C C . ARG B 1 20 ? -4.996 -17.734 -15.133 1 90 20 ARG B C 1
ATOM 2173 O O . ARG B 1 20 ? -4.777 -18.297 -16.203 1 90 20 ARG B O 1
ATOM 2180 N N . LYS B 1 21 ? -4.156 -17.344 -14.328 1 85.19 21 LYS B N 1
ATOM 2181 C CA . LYS B 1 21 ? -2.744 -17.578 -14.609 1 85.19 21 LYS B CA 1
ATOM 2182 C C . LYS B 1 21 ? -2.465 -19.062 -14.812 1 85.19 21 LYS B C 1
ATOM 2184 O O . LYS B 1 21 ? -1.627 -19.438 -15.633 1 85.19 21 LYS B O 1
ATOM 2189 N N . GLN B 1 22 ? -3.146 -19.875 -14.133 1 89.44 22 GLN B N 1
ATOM 2190 C CA . GLN B 1 22 ? -2.928 -21.328 -14.203 1 89.44 22 GLN B CA 1
ATOM 2191 C C . GLN B 1 22 ? -3.928 -21.984 -15.148 1 89.44 22 GLN B C 1
ATOM 2193 O O . GLN B 1 22 ? -4 -23.219 -15.219 1 89.44 22 GLN B O 1
ATOM 2198 N N . ASN B 1 23 ? -4.699 -21.219 -15.789 1 91.25 23 ASN B N 1
ATOM 2199 C CA . ASN B 1 23 ? -5.723 -21.703 -16.719 1 91.25 23 ASN B CA 1
ATOM 2200 C C . ASN B 1 23 ? -6.66 -22.703 -16.047 1 91.25 23 ASN B C 1
ATOM 2202 O O . ASN B 1 23 ? -6.965 -23.75 -16.609 1 91.25 23 ASN B O 1
ATOM 2206 N N . ILE B 1 24 ? -6.957 -22.438 -14.844 1 92.31 24 ILE B N 1
ATOM 2207 C CA . ILE B 1 24 ? -7.84 -23.297 -14.062 1 92.31 24 ILE B CA 1
ATOM 2208 C C . ILE B 1 24 ? -9.297 -22.906 -14.328 1 92.31 24 ILE B C 1
ATOM 2210 O O . ILE B 1 24 ? -9.625 -21.734 -14.445 1 92.31 24 ILE B O 1
ATOM 2214 N N . ASP B 1 25 ? -10.125 -23.922 -14.391 1 94.19 25 ASP B N 1
ATOM 2215 C CA . ASP B 1 25 ? -11.562 -23.672 -14.469 1 94.19 25 ASP B CA 1
ATOM 2216 C C . ASP B 1 25 ? -12.094 -23.141 -13.141 1 94.19 25 ASP B C 1
ATOM 2218 O O . ASP B 1 25 ? -11.93 -23.781 -12.094 1 94.19 25 ASP B O 1
ATOM 2222 N N . ILE B 1 26 ? -12.758 -22.047 -13.211 1 93.38 26 ILE B N 1
ATOM 2223 C CA . ILE B 1 26 ? -13.281 -21.375 -12.031 1 93.38 26 ILE B CA 1
ATOM 2224 C C . ILE B 1 26 ? -14.25 -22.297 -11.289 1 93.38 26 ILE B C 1
ATOM 2226 O O . ILE B 1 26 ? -14.438 -22.172 -10.078 1 93.38 26 ILE B O 1
ATOM 2230 N N . LEU B 1 27 ? -14.891 -23.312 -12.008 1 93.38 27 LEU B N 1
ATOM 2231 C CA . LEU B 1 27 ? -15.891 -24.219 -11.438 1 93.38 27 LEU B CA 1
ATOM 2232 C C . LEU B 1 27 ? -15.211 -25.391 -10.742 1 93.38 27 LEU B C 1
ATOM 2234 O O . LEU B 1 27 ? -15.859 -26.125 -9.992 1 93.38 27 LEU B O 1
ATOM 2238 N N . ASP B 1 28 ? -13.992 -25.578 -11.031 1 92.38 28 ASP B N 1
ATOM 2239 C CA . ASP B 1 28 ? -13.242 -26.672 -10.445 1 92.38 28 ASP B CA 1
ATOM 2240 C C . ASP B 1 28 ? -11.891 -26.203 -9.914 1 92.38 28 ASP B C 1
ATOM 2242 O O . ASP B 1 28 ? -10.844 -26.641 -10.383 1 92.38 28 ASP B O 1
ATOM 2246 N N . ILE B 1 29 ? -11.961 -25.438 -8.906 1 93.31 29 ILE B N 1
ATOM 2247 C CA . ILE B 1 29 ? -10.797 -24.766 -8.328 1 93.31 29 ILE B CA 1
ATOM 2248 C C . ILE B 1 29 ? -10.055 -25.734 -7.41 1 93.31 29 ILE B C 1
ATOM 2250 O O . ILE B 1 29 ? -10.648 -26.312 -6.496 1 93.31 29 ILE B O 1
ATOM 2254 N N . PRO B 1 30 ? -8.844 -26.031 -7.723 1 94.44 30 PRO B N 1
ATOM 2255 C CA . PRO B 1 30 ? -8.039 -26.75 -6.73 1 94.44 30 PRO B CA 1
ATOM 2256 C C . PRO B 1 30 ? -7.75 -25.922 -5.484 1 94.44 30 PRO B C 1
ATOM 2258 O O . PRO B 1 30 ? -6.73 -25.234 -5.418 1 94.44 30 PRO B O 1
ATOM 2261 N N . VAL B 1 31 ? -8.469 -26.078 -4.488 1 93.44 31 VAL B N 1
ATOM 2262 C CA . VAL B 1 31 ? -8.508 -25.188 -3.338 1 93.44 31 VAL B CA 1
ATOM 2263 C C . VAL B 1 31 ? -7.188 -25.266 -2.574 1 93.44 31 VAL B C 1
ATOM 2265 O O . VAL B 1 31 ? -6.695 -24.25 -2.066 1 93.44 31 VAL B O 1
ATOM 2268 N N . ALA B 1 32 ? -6.656 -26.484 -2.518 1 93.06 32 ALA B N 1
ATOM 2269 C CA . ALA B 1 32 ? -5.41 -26.656 -1.772 1 93.06 32 ALA B CA 1
ATOM 2270 C C . ALA B 1 32 ? -4.293 -25.828 -2.381 1 93.06 32 ALA B C 1
ATOM 2272 O O . ALA B 1 32 ? -3.59 -25.094 -1.668 1 93.06 32 ALA B O 1
ATOM 2273 N N . GLU B 1 33 ? -4.172 -25.906 -3.641 1 93 33 GLU B N 1
ATOM 2274 C CA . GLU B 1 33 ? -3.125 -25.172 -4.348 1 93 33 GLU B CA 1
ATOM 2275 C C . GLU B 1 33 ? -3.385 -23.672 -4.309 1 93 33 GLU B C 1
ATOM 2277 O O . GLU B 1 33 ? -2.469 -22.875 -4.055 1 93 33 GLU B O 1
ATOM 2282 N N . ILE B 1 34 ? -4.559 -23.25 -4.531 1 94.38 34 ILE B N 1
ATOM 2283 C CA . ILE B 1 34 ? -4.949 -21.844 -4.527 1 94.38 34 ILE B CA 1
ATOM 2284 C C . ILE B 1 34 ? -4.742 -21.25 -3.137 1 94.38 34 ILE B C 1
ATOM 2286 O O . ILE B 1 34 ? -4.27 -20.125 -3 1 94.38 34 ILE B O 1
ATOM 2290 N N . THR B 1 35 ? -5.094 -22.047 -2.111 1 95.12 35 THR B N 1
ATOM 2291 C CA . THR B 1 35 ? -4.898 -21.594 -0.738 1 95.12 35 THR B CA 1
ATOM 2292 C C . THR B 1 35 ? -3.418 -21.375 -0.44 1 95.12 35 THR B C 1
ATOM 2294 O O . THR B 1 35 ? -3.041 -20.391 0.175 1 95.12 35 THR B O 1
ATOM 2297 N N . ARG B 1 36 ? -2.662 -22.266 -0.881 1 93.19 36 ARG B N 1
ATOM 2298 C CA . ARG B 1 36 ? -1.224 -22.156 -0.656 1 93.19 36 ARG B CA 1
ATOM 2299 C C . ARG B 1 36 ? -0.651 -20.906 -1.297 1 93.19 36 ARG B C 1
ATOM 2301 O O . ARG B 1 36 ? 0.117 -20.172 -0.667 1 93.19 36 ARG B O 1
ATOM 2308 N N . GLN B 1 37 ? -1.011 -20.703 -2.496 1 92.88 37 GLN B N 1
ATOM 2309 C CA . GLN B 1 37 ? -0.529 -19.531 -3.213 1 92.88 37 GLN B CA 1
ATOM 2310 C C . GLN B 1 37 ? -1.076 -18.25 -2.594 1 92.88 37 GLN B C 1
ATOM 2312 O O . GLN B 1 37 ? -0.344 -17.266 -2.434 1 92.88 37 GLN B O 1
ATOM 2317 N N . TYR B 1 38 ? -2.328 -18.266 -2.287 1 94.75 38 TYR B N 1
ATOM 2318 C CA . TYR B 1 38 ? -2.961 -17.125 -1.631 1 94.75 38 TYR B CA 1
ATOM 2319 C C . TYR B 1 38 ? -2.242 -16.781 -0.334 1 94.75 38 TYR B C 1
ATOM 2321 O O . TYR B 1 38 ? -1.913 -15.609 -0.095 1 94.75 38 TYR B O 1
ATOM 2329 N N . MET B 1 39 ? -1.95 -17.75 0.437 1 93.12 39 MET B N 1
ATOM 2330 C CA . MET B 1 39 ? -1.305 -17.547 1.73 1 93.12 39 MET B CA 1
ATOM 2331 C C . MET B 1 39 ? 0.116 -17.016 1.553 1 93.12 39 MET B C 1
ATOM 2333 O O . MET B 1 39 ? 0.599 -16.234 2.369 1 93.12 39 MET B O 1
ATOM 2337 N N . GLY B 1 40 ? 0.709 -17.5 0.515 1 90.62 40 GLY B N 1
ATOM 2338 C CA . GLY B 1 40 ? 2.027 -16.969 0.214 1 90.62 40 GLY B CA 1
ATOM 2339 C C . GLY B 1 40 ? 2.021 -15.469 -0.032 1 90.62 40 GLY B C 1
ATOM 2340 O O . GLY B 1 40 ? 2.881 -14.742 0.479 1 90.62 40 GLY B O 1
ATOM 2341 N N . TYR B 1 41 ? 1.059 -15.039 -0.798 1 90.62 41 TYR B N 1
ATOM 2342 C CA . TYR B 1 41 ? 0.908 -13.617 -1.079 1 90.62 41 TYR B CA 1
ATOM 2343 C C . TYR B 1 41 ? 0.589 -12.844 0.193 1 90.62 41 TYR B C 1
ATOM 2345 O O . TYR B 1 41 ? 1.151 -11.773 0.432 1 90.62 41 TYR B O 1
ATOM 2353 N N . VAL B 1 42 ? -0.248 -13.328 0.988 1 90.38 42 VAL B N 1
ATOM 2354 C CA . VAL B 1 42 ? -0.66 -12.68 2.227 1 90.38 42 VAL B CA 1
ATOM 2355 C C . VAL B 1 42 ? 0.545 -12.516 3.15 1 90.38 42 VAL B C 1
ATOM 2357 O O . VAL B 1 42 ? 0.732 -11.453 3.756 1 90.38 42 VAL B O 1
ATOM 2360 N N . GLU B 1 43 ? 1.296 -13.531 3.227 1 89.12 43 GLU B N 1
ATOM 2361 C CA . GLU B 1 43 ? 2.482 -13.477 4.074 1 89.12 43 GLU B CA 1
ATOM 2362 C C . GLU B 1 43 ? 3.475 -12.43 3.578 1 89.12 43 GLU B C 1
ATOM 2364 O O . GLU B 1 43 ? 4.082 -11.719 4.379 1 89.12 43 GLU B O 1
ATOM 2369 N N . LEU B 1 44 ? 3.596 -12.383 2.354 1 87.88 44 LEU B N 1
ATOM 2370 C CA . LEU B 1 44 ? 4.48 -11.383 1.763 1 87.88 44 LEU B CA 1
ATOM 2371 C C . LEU B 1 44 ? 3.998 -9.977 2.084 1 87.88 44 LEU B C 1
ATOM 2373 O O . LEU B 1 44 ? 4.789 -9.125 2.494 1 87.88 44 LEU B O 1
ATOM 2377 N N . MET B 1 45 ? 2.75 -9.781 1.894 1 86 45 MET B N 1
ATOM 2378 C CA . MET B 1 45 ? 2.178 -8.461 2.152 1 86 45 MET B CA 1
ATOM 2379 C C . MET B 1 45 ? 2.383 -8.055 3.609 1 86 45 MET B C 1
ATOM 2381 O O . MET B 1 45 ? 2.689 -6.898 3.898 1 86 45 MET B O 1
ATOM 2385 N N . LYS B 1 46 ? 2.189 -8.953 4.434 1 85.75 46 LYS B N 1
ATOM 2386 C CA . LYS B 1 46 ? 2.398 -8.695 5.855 1 85.75 46 LYS B CA 1
ATOM 2387 C C . LYS B 1 46 ? 3.842 -8.289 6.137 1 85.75 46 LYS B C 1
ATOM 2389 O O . LYS B 1 46 ? 4.094 -7.324 6.859 1 85.75 46 LYS B O 1
ATOM 2394 N N . ALA B 1 47 ? 4.727 -9.016 5.578 1 84.81 47 ALA B N 1
ATOM 2395 C CA . ALA B 1 47 ? 6.145 -8.758 5.812 1 84.81 47 ALA B CA 1
ATOM 2396 C C . ALA B 1 47 ? 6.559 -7.406 5.23 1 84.81 47 ALA B C 1
ATOM 2398 O O . ALA B 1 47 ? 7.301 -6.656 5.863 1 84.81 47 ALA B O 1
ATOM 2399 N N . VAL B 1 48 ? 6.094 -7.156 4.094 1 82.94 48 VAL B N 1
ATOM 2400 C CA . VAL B 1 48 ? 6.402 -5.895 3.426 1 82.94 48 VAL B CA 1
ATOM 2401 C C . VAL B 1 48 ? 5.828 -4.73 4.227 1 82.94 48 VAL B C 1
ATOM 2403 O O . VAL B 1 48 ? 6.496 -3.713 4.426 1 82.94 48 VAL B O 1
ATOM 2406 N N . ARG B 1 49 ? 4.613 -4.891 4.609 1 81.06 49 ARG B N 1
ATOM 2407 C CA . ARG B 1 49 ? 3.959 -3.848 5.395 1 81.06 49 ARG B CA 1
ATOM 2408 C C . ARG B 1 49 ? 4.711 -3.582 6.691 1 81.06 49 ARG B C 1
ATOM 2410 O O . ARG B 1 49 ? 4.84 -2.432 7.117 1 81.06 49 ARG B O 1
ATOM 2417 N N . LEU B 1 50 ? 5.164 -4.609 7.281 1 82.62 50 LEU B N 1
ATOM 2418 C CA . LEU B 1 50 ? 5.91 -4.473 8.531 1 82.62 50 LEU B CA 1
ATOM 2419 C C . LEU B 1 50 ? 7.199 -3.691 8.312 1 82.62 50 LEU B C 1
ATOM 2421 O O . LEU B 1 50 ? 7.547 -2.824 9.117 1 82.62 50 LEU B O 1
ATOM 2425 N N . GLU B 1 51 ? 7.82 -4.02 7.23 1 80.44 51 GLU B N 1
ATOM 2426 C CA . GLU B 1 51 ? 9.062 -3.326 6.906 1 80.44 51 GLU B CA 1
ATOM 2427 C C . GLU B 1 51 ? 8.82 -1.847 6.629 1 80.44 51 GLU B C 1
ATOM 2429 O O . GLU B 1 51 ? 9.578 -0.988 7.086 1 80.44 51 GLU B O 1
ATOM 2434 N N . LEU B 1 52 ? 7.785 -1.594 5.938 1 78.69 52 LEU B N 1
ATOM 2435 C CA . LEU B 1 52 ? 7.449 -0.213 5.609 1 78.69 52 LEU B CA 1
ATOM 2436 C C . LEU B 1 52 ? 7.035 0.558 6.855 1 78.69 52 LEU B C 1
ATOM 2438 O O . LEU B 1 52 ? 7.406 1.721 7.027 1 78.69 52 LEU B O 1
ATOM 2442 N N . ALA B 1 53 ? 6.309 -0.069 7.68 1 83.06 53 ALA B N 1
ATOM 2443 C CA . ALA B 1 53 ? 5.887 0.56 8.93 1 83.06 53 ALA B CA 1
ATOM 2444 C C . ALA B 1 53 ? 7.09 0.915 9.797 1 83.06 53 ALA B C 1
ATOM 2446 O O . ALA B 1 53 ? 7.125 1.98 10.414 1 83.06 53 ALA B O 1
ATOM 2447 N N . ALA B 1 54 ? 7.996 0.092 9.773 1 84.44 54 ALA B N 1
ATOM 2448 C CA . ALA B 1 54 ? 9.18 0.274 10.602 1 84.44 54 ALA B CA 1
ATOM 2449 C C . ALA B 1 54 ? 9.914 1.564 10.25 1 84.44 54 ALA B C 1
ATOM 2451 O O . ALA B 1 54 ? 10.383 2.285 11.133 1 84.44 54 ALA B O 1
ATOM 2452 N N . GLU B 1 55 ? 9.953 1.841 8.961 1 82.88 55 GLU B N 1
ATOM 2453 C CA . GLU B 1 55 ? 10.625 3.059 8.523 1 82.88 55 GLU B CA 1
ATOM 2454 C C . GLU B 1 55 ? 9.922 4.305 9.055 1 82.88 55 GLU B C 1
ATOM 2456 O O . GLU B 1 55 ? 10.57 5.242 9.516 1 82.88 55 GLU B O 1
ATOM 2461 N N . TYR B 1 56 ? 8.703 4.254 9.031 1 89.56 56 TYR B N 1
ATOM 2462 C CA . TYR B 1 56 ? 7.934 5.387 9.531 1 89.56 56 TYR B CA 1
ATOM 2463 C C . TYR B 1 56 ? 8.047 5.504 11.047 1 89.56 56 TYR B C 1
ATOM 2465 O O . TYR B 1 56 ? 8.094 6.609 11.586 1 89.56 56 TYR B O 1
ATOM 2473 N N . LEU B 1 57 ? 8.125 4.336 11.68 1 91.94 57 LEU B N 1
ATOM 2474 C CA . LEU B 1 57 ? 8.195 4.328 13.141 1 91.94 57 LEU B CA 1
ATOM 2475 C C . LEU B 1 57 ? 9.547 4.84 13.625 1 91.94 57 LEU B C 1
ATOM 2477 O O . LEU B 1 57 ? 9.625 5.516 14.656 1 91.94 57 LEU B O 1
ATOM 2481 N N . VAL B 1 58 ? 10.578 4.555 12.906 1 90.56 58 VAL B N 1
ATOM 2482 C CA . VAL B 1 58 ? 11.906 5.051 13.25 1 90.56 58 VAL B CA 1
ATOM 2483 C C . VAL B 1 58 ? 11.93 6.574 13.156 1 90.56 58 VAL B C 1
ATOM 2485 O O . VAL B 1 58 ? 12.43 7.254 14.062 1 90.56 58 VAL B O 1
ATOM 2488 N N . MET B 1 59 ? 11.375 7.043 12.156 1 93.44 59 MET B N 1
ATOM 2489 C CA . MET B 1 59 ? 11.305 8.492 11.992 1 93.44 59 MET B CA 1
ATOM 2490 C C . MET B 1 59 ? 10.43 9.125 13.07 1 93.44 59 MET B C 1
ATOM 2492 O O . MET B 1 59 ? 10.766 10.188 13.602 1 93.44 59 MET B O 1
ATOM 2496 N N . ALA B 1 60 ? 9.398 8.43 13.367 1 94.62 60 ALA B N 1
ATOM 2497 C CA . ALA B 1 60 ? 8.547 8.898 14.461 1 94.62 60 ALA B CA 1
ATOM 2498 C C . ALA B 1 60 ? 9.336 8.992 15.758 1 94.62 60 ALA B C 1
ATOM 2500 O O . ALA B 1 60 ? 9.203 9.969 16.5 1 94.62 60 ALA B O 1
ATOM 2501 N N . ALA B 1 61 ? 10.102 8.016 15.93 1 95.75 61 ALA B N 1
ATOM 2502 C CA . ALA B 1 61 ? 10.922 7.984 17.141 1 95.75 61 ALA B CA 1
ATOM 2503 C C . ALA B 1 61 ? 11.945 9.117 17.141 1 95.75 61 ALA B C 1
ATOM 2505 O O . ALA B 1 61 ? 12.188 9.75 18.172 1 95.75 61 ALA B O 1
ATOM 2506 N N . MET B 1 62 ? 12.5 9.352 16.031 1 95.12 62 MET B N 1
ATOM 2507 C CA . MET B 1 62 ? 13.453 10.453 15.891 1 95.12 62 MET B CA 1
ATOM 2508 C C . MET B 1 62 ? 12.781 11.797 16.156 1 95.12 62 MET B C 1
ATOM 2510 O O . MET B 1 62 ? 13.312 12.625 16.891 1 95.12 62 MET B O 1
ATOM 2514 N N . LEU B 1 63 ? 11.656 12.031 15.578 1 96.31 63 LEU B N 1
ATOM 2515 C CA . LEU B 1 63 ? 10.906 13.273 15.781 1 96.31 63 LEU B CA 1
ATOM 2516 C C . LEU B 1 63 ? 10.531 13.445 17.25 1 96.31 63 LEU B C 1
ATOM 2518 O O . LEU B 1 63 ? 10.625 14.555 17.781 1 96.31 63 LEU B O 1
ATOM 2522 N N . ALA B 1 64 ? 10.148 12.375 17.859 1 95.62 64 ALA B N 1
ATOM 2523 C CA . ALA B 1 64 ? 9.797 12.414 19.281 1 95.62 64 ALA B CA 1
ATOM 2524 C C . ALA B 1 64 ? 11 12.781 20.125 1 95.62 64 ALA B C 1
ATOM 2526 O O . ALA B 1 64 ? 10.883 13.555 21.078 1 95.62 64 ALA B O 1
ATOM 2527 N N . GLU B 1 65 ? 12.086 12.242 19.828 1 95.19 65 GLU B N 1
ATOM 2528 C CA . GLU B 1 65 ? 13.32 12.547 20.531 1 95.19 65 GLU B CA 1
ATOM 2529 C C . GLU B 1 65 ? 13.703 14.016 20.375 1 95.19 65 GLU B C 1
ATOM 2531 O O . GLU B 1 65 ? 14.047 14.688 21.359 1 95.19 65 GLU B O 1
ATOM 2536 N N . ILE B 1 66 ? 13.609 14.438 19.172 1 95.38 66 ILE B N 1
ATOM 2537 C CA . ILE B 1 66 ? 13.938 15.828 18.891 1 95.38 66 ILE B CA 1
ATOM 2538 C C . ILE B 1 66 ? 12.984 16.75 19.656 1 95.38 66 ILE B C 1
ATOM 2540 O O . ILE B 1 66 ? 13.414 17.703 20.297 1 95.38 66 ILE B O 1
ATOM 2544 N N . LYS B 1 67 ? 11.719 16.422 19.594 1 94.56 67 LYS B N 1
ATOM 2545 C CA . LYS B 1 67 ? 10.719 17.203 20.312 1 94.56 67 LYS B CA 1
ATOM 2546 C C . LYS B 1 67 ? 11.023 17.25 21.812 1 94.56 67 LYS B C 1
ATOM 2548 O O . LYS B 1 67 ? 10.953 18.312 22.438 1 94.56 67 LYS B O 1
ATOM 2553 N N . SER B 1 68 ? 11.383 16.156 22.359 1 92.19 68 SER B N 1
ATOM 2554 C CA . SER B 1 68 ? 11.695 16.047 23.781 1 92.19 68 SER B CA 1
ATOM 2555 C C . SER B 1 68 ? 12.898 16.906 24.141 1 92.19 68 SER B C 1
ATOM 2557 O O . SER B 1 68 ? 12.859 17.641 25.141 1 92.19 68 SER B O 1
ATOM 2559 N N . ARG B 1 69 ? 13.953 16.875 23.359 1 90.12 69 ARG B N 1
ATOM 2560 C CA . ARG B 1 69 ? 15.164 17.641 23.609 1 90.12 69 ARG B CA 1
ATOM 2561 C C . ARG B 1 69 ? 14.898 19.141 23.484 1 90.12 69 ARG B C 1
ATOM 2563 O O . ARG B 1 69 ? 15.477 19.938 24.219 1 90.12 69 ARG B O 1
ATOM 2570 N N . MET B 1 70 ? 14.047 19.453 22.578 1 88.81 70 MET B N 1
ATOM 2571 C CA . MET B 1 70 ? 13.719 20.859 22.359 1 88.81 70 MET B CA 1
ATOM 2572 C C . MET B 1 70 ? 12.906 21.422 23.516 1 88.81 70 MET B C 1
ATOM 2574 O O . MET B 1 70 ? 12.938 22.641 23.766 1 88.81 70 MET B O 1
ATOM 2578 N N . LEU B 1 71 ? 12.188 20.594 24.188 1 86.88 71 LEU B N 1
ATOM 2579 C CA . LEU B 1 71 ? 11.312 21.031 25.281 1 86.88 71 LEU B CA 1
ATOM 2580 C C . LEU B 1 71 ? 12.07 21.062 26.594 1 86.88 71 LEU B C 1
ATOM 2582 O O . LEU B 1 71 ? 11.617 21.672 27.562 1 86.88 71 LEU B O 1
ATOM 2586 N N . LEU B 1 72 ? 13.281 20.484 26.578 1 82.62 72 LEU B N 1
ATOM 2587 C CA . LEU B 1 72 ? 14.055 20.438 27.812 1 82.62 72 LEU B CA 1
ATOM 2588 C C . LEU B 1 72 ? 14.719 21.766 28.109 1 82.62 72 LEU B C 1
ATOM 2590 O O . LEU B 1 72 ? 15.242 22.422 27.203 1 82.62 72 LEU B O 1
ATOM 2594 N N . PRO B 1 73 ? 14.438 22.328 29.422 1 78.38 73 PRO B N 1
ATOM 2595 C CA . PRO B 1 73 ? 15.086 23.578 29.812 1 78.38 73 PRO B CA 1
ATOM 2596 C C . PRO B 1 73 ? 16.594 23.547 29.609 1 78.38 73 PRO B C 1
ATOM 2598 O O . PRO B 1 73 ? 17.234 22.516 29.859 1 78.38 73 PRO B O 1
ATOM 2601 N N . ARG B 1 74 ? 17.094 24.328 28.766 1 67.81 74 ARG B N 1
ATOM 2602 C CA . ARG B 1 74 ? 18.516 24.359 28.453 1 67.81 74 ARG B CA 1
ATOM 2603 C C . ARG B 1 74 ? 19.297 25.031 29.578 1 67.81 74 ARG B C 1
ATOM 2605 O O . ARG B 1 74 ? 18.922 26.094 30.062 1 67.81 74 ARG B O 1
ATOM 2612 N N . SER B 1 75 ? 19.906 24.188 30.359 1 62.22 75 SER B N 1
ATOM 2613 C CA . SER B 1 75 ? 20.828 24.844 31.297 1 62.22 75 SER B CA 1
ATOM 2614 C C . SER B 1 75 ? 21.906 25.641 30.578 1 62.22 75 SER B C 1
ATOM 2616 O O . SER B 1 75 ? 22.203 25.359 29.406 1 62.22 75 SER B O 1
ATOM 2618 N N . ALA B 1 76 ? 22.234 26.844 31.094 1 59.41 76 ALA B N 1
ATOM 2619 C CA . ALA B 1 76 ? 23.25 27.766 30.594 1 59.41 76 ALA B CA 1
ATOM 2620 C C . ALA B 1 76 ? 24.469 27 30.047 1 59.41 76 ALA B C 1
ATOM 2622 O O . ALA B 1 76 ? 25.016 27.375 29.016 1 59.41 76 ALA B O 1
ATOM 2623 N N . GLU B 1 77 ? 24.859 26.031 30.703 1 58 77 GLU B N 1
ATOM 2624 C CA . GLU B 1 77 ? 26.062 25.297 30.344 1 58 77 GLU B CA 1
ATOM 2625 C C . GLU B 1 77 ? 25.828 24.391 29.141 1 58 77 GLU B C 1
ATOM 2627 O O . GLU B 1 77 ? 26.703 24.219 28.297 1 58 77 GLU B O 1
ATOM 2632 N N . ALA B 1 78 ? 24.656 23.891 29.047 1 58.53 78 ALA B N 1
ATOM 2633 C CA . ALA B 1 78 ? 24.297 22.922 28.016 1 58.53 78 ALA B CA 1
ATOM 2634 C C . ALA B 1 78 ? 23.984 23.609 26.688 1 58.53 78 ALA B C 1
ATOM 2636 O O . ALA B 1 78 ? 24.188 23.016 25.625 1 58.53 78 ALA B O 1
ATOM 2637 N N . GLU B 1 79 ? 23.578 24.844 26.766 1 58.31 79 GLU B N 1
ATOM 2638 C CA . GLU B 1 79 ? 23.172 25.609 25.609 1 58.31 79 GLU B CA 1
ATOM 2639 C C . GLU B 1 79 ? 24.344 25.781 24.625 1 58.31 79 GLU B C 1
ATOM 2641 O O . GLU B 1 79 ? 24.125 25.828 23.406 1 58.31 79 GLU B O 1
ATOM 2646 N N . GLU B 1 80 ? 25.5 26.078 25.297 1 57.12 80 GLU B N 1
ATOM 2647 C CA . GLU B 1 80 ? 26.625 26.438 24.453 1 57.12 80 GLU B CA 1
ATOM 2648 C C . GLU B 1 80 ? 27.062 25.266 23.562 1 57.12 80 GLU B C 1
ATOM 2650 O O . GLU B 1 80 ? 27.5 25.453 22.438 1 57.12 80 GLU B O 1
ATOM 2655 N N . GLU B 1 81 ? 27 23.984 24.203 1 59.47 81 GLU B N 1
ATOM 2656 C CA . GLU B 1 81 ? 27.688 22.891 23.516 1 59.47 81 GLU B CA 1
ATOM 2657 C C . GLU B 1 81 ? 26.688 22 22.766 1 59.47 81 GLU B C 1
ATOM 2659 O O . GLU B 1 81 ? 27.078 21.219 21.891 1 59.47 81 GLU B O 1
ATOM 2664 N N . GLU B 1 82 ? 25.438 22.297 22.953 1 68.88 82 GLU B N 1
ATOM 2665 C CA . GLU B 1 82 ? 24.578 21.219 22.469 1 68.88 82 GLU B CA 1
ATOM 2666 C C . GLU B 1 82 ? 24.078 21.516 21.062 1 68.88 82 GLU B C 1
ATOM 2668 O O . GLU B 1 82 ? 23.625 22.625 20.781 1 68.88 82 GLU B O 1
ATOM 2673 N N . GLU B 1 83 ? 24.516 20.766 20.125 1 81.69 83 GLU B N 1
ATOM 2674 C CA . GLU B 1 83 ? 24.109 20.812 18.719 1 81.69 83 GLU B CA 1
ATOM 2675 C C . GLU B 1 83 ? 22.594 20.797 18.578 1 81.69 83 GLU B C 1
ATOM 2677 O O . GLU B 1 83 ? 21.891 20.234 19.438 1 81.69 83 GLU B O 1
ATOM 2682 N N . ASP B 1 84 ? 22.094 21.766 17.781 1 89.12 84 ASP B N 1
ATOM 2683 C CA . ASP B 1 84 ? 20.672 21.781 17.438 1 89.12 84 ASP B CA 1
ATOM 2684 C C . ASP B 1 84 ? 20.156 20.359 17.25 1 89.12 84 ASP B C 1
ATOM 2686 O O . ASP B 1 84 ? 20.641 19.609 16.406 1 89.12 84 ASP B O 1
ATOM 2690 N N . PRO B 1 85 ? 19.359 20.047 18.156 1 91.81 85 PRO B N 1
ATOM 2691 C CA . PRO B 1 85 ? 18.844 18.688 18.062 1 91.81 85 PRO B CA 1
ATOM 2692 C C . PRO B 1 85 ? 18.266 18.359 16.688 1 91.81 85 PRO B C 1
ATOM 2694 O O . PRO B 1 85 ? 18.172 17.188 16.312 1 91.81 85 PRO B O 1
ATOM 2697 N N . ARG B 1 86 ? 17.906 19.375 15.93 1 93.62 86 ARG B N 1
ATOM 2698 C CA . ARG B 1 86 ? 17.281 19.172 14.625 1 93.62 86 ARG B CA 1
ATOM 2699 C C . ARG B 1 86 ? 18.328 19 13.531 1 93.62 86 ARG B C 1
ATOM 2701 O O . ARG B 1 86 ? 18 18.672 12.391 1 93.62 86 ARG B O 1
ATOM 2708 N N . ALA B 1 87 ? 19.531 19.141 13.844 1 93.88 87 ALA B N 1
ATOM 2709 C CA . ALA B 1 87 ? 20.594 19.234 12.859 1 93.88 87 ALA B CA 1
ATOM 2710 C C . ALA B 1 87 ? 20.625 18.016 11.953 1 93.88 87 ALA B C 1
ATOM 2712 O O . ALA B 1 87 ? 20.734 18.141 10.734 1 93.88 87 ALA B O 1
ATOM 2713 N N . GLU B 1 88 ? 20.484 16.891 12.578 1 92.5 88 GLU B N 1
ATOM 2714 C CA . GLU B 1 88 ? 20.531 15.656 11.805 1 92.5 88 GLU B CA 1
ATOM 2715 C C . GLU B 1 88 ? 19.328 15.547 10.875 1 92.5 88 GLU B C 1
ATOM 2717 O O . GLU B 1 88 ? 19.469 15.164 9.711 1 92.5 88 GLU B O 1
ATOM 2722 N N . LEU B 1 89 ? 18.234 15.875 11.336 1 94.75 89 LEU B N 1
ATOM 2723 C CA . LEU B 1 89 ? 17 15.82 10.539 1 94.75 89 LEU B CA 1
ATOM 2724 C C . LEU B 1 89 ? 17.078 16.781 9.352 1 94.75 89 LEU B C 1
ATOM 2726 O O . LEU B 1 89 ? 16.75 16.406 8.227 1 94.75 89 LEU B O 1
ATOM 2730 N N . ILE B 1 90 ? 17.578 17.938 9.609 1 94.88 90 ILE B N 1
ATOM 2731 C CA . ILE B 1 90 ? 17.688 18.969 8.586 1 94.88 90 ILE B CA 1
ATOM 2732 C C . ILE B 1 90 ? 18.641 18.5 7.488 1 94.88 90 ILE B C 1
ATOM 2734 O O . ILE B 1 90 ? 18.344 18.656 6.301 1 94.88 90 ILE B O 1
ATOM 2738 N N . ARG B 1 91 ? 19.688 17.922 7.945 1 94.56 91 ARG B N 1
ATOM 2739 C CA . ARG B 1 91 ? 20.656 17.391 6.988 1 94.56 91 ARG B CA 1
ATOM 2740 C C . ARG B 1 91 ? 20.031 16.328 6.102 1 94.56 91 ARG B C 1
ATOM 2742 O O . ARG B 1 91 ? 20.188 16.359 4.879 1 94.56 91 ARG B O 1
ATOM 2749 N N . ARG B 1 92 ? 19.312 15.469 6.688 1 90.94 92 ARG B N 1
ATOM 2750 C CA . ARG B 1 92 ? 18.672 14.383 5.953 1 90.94 92 ARG B CA 1
ATOM 2751 C C . ARG B 1 92 ? 17.625 14.922 4.984 1 90.94 92 ARG B C 1
ATOM 2753 O O . ARG B 1 92 ? 17.516 14.445 3.852 1 90.94 92 ARG B O 1
ATOM 2760 N N . LEU B 1 93 ? 16.938 15.914 5.383 1 94.56 93 LEU B N 1
ATOM 2761 C CA . LEU B 1 93 ? 15.891 16.5 4.555 1 94.56 93 LEU B CA 1
ATOM 2762 C C . LEU B 1 93 ? 16.484 17.219 3.348 1 94.56 93 LEU B C 1
ATOM 2764 O O . LEU B 1 93 ? 15.977 17.094 2.23 1 94.56 93 LEU B O 1
ATOM 2768 N N . GLN B 1 94 ? 17.516 17.859 3.568 1 94.12 94 GLN B N 1
ATOM 2769 C CA . GLN B 1 94 ? 18.188 18.578 2.484 1 94.12 94 GLN B CA 1
ATOM 2770 C C . GLN B 1 94 ? 18.766 17.609 1.465 1 94.12 94 GLN B C 1
ATOM 2772 O O . GLN B 1 94 ? 18.672 17.844 0.257 1 94.12 94 GLN B O 1
ATOM 2777 N N . GLU B 1 95 ? 19.344 16.625 2.018 1 90.5 95 GLU B N 1
ATOM 2778 C CA . GLU B 1 95 ? 19.891 15.602 1.138 1 90.5 95 GLU B CA 1
ATOM 2779 C C . GLU B 1 95 ? 18.797 14.953 0.298 1 90.5 95 GLU B C 1
ATOM 2781 O O . GLU B 1 95 ? 18.953 14.781 -0.913 1 90.5 95 GLU B O 1
ATOM 2786 N N . TYR B 1 96 ? 17.75 14.641 0.924 1 86.44 96 TYR B N 1
ATOM 2787 C CA . TYR B 1 96 ? 16.641 14.016 0.232 1 86.44 96 TYR B CA 1
ATOM 2788 C C . TYR B 1 96 ? 16.047 14.945 -0.829 1 86.44 96 TYR B C 1
ATOM 2790 O O . TYR B 1 96 ? 15.711 14.5 -1.929 1 86.44 96 TYR B O 1
ATOM 2798 N N . GLU B 1 97 ? 15.914 16.141 -0.522 1 88.88 97 GLU B N 1
ATOM 2799 C CA . GLU B 1 97 ? 15.398 17.141 -1.454 1 88.88 97 GLU B CA 1
ATOM 2800 C C . GLU B 1 97 ? 16.281 17.25 -2.695 1 88.88 97 GLU B C 1
ATOM 2802 O O . GLU B 1 97 ? 15.773 17.328 -3.816 1 88.88 97 GLU B O 1
ATOM 2807 N N . ARG B 1 98 ? 17.5 17.234 -2.455 1 86.31 98 ARG B N 1
ATOM 2808 C CA . ARG B 1 98 ? 18.453 17.312 -3.557 1 86.31 98 ARG B CA 1
ATOM 2809 C C . ARG B 1 98 ? 18.328 16.109 -4.48 1 86.31 98 ARG B C 1
ATOM 2811 O O . ARG B 1 98 ? 18.312 16.25 -5.707 1 86.31 98 ARG B O 1
ATOM 2818 N N . PHE B 1 99 ? 18.219 15.039 -3.873 1 76.94 99 PHE B N 1
ATOM 2819 C CA . PHE B 1 99 ? 18.109 13.812 -4.648 1 76.94 99 PHE B CA 1
ATOM 2820 C C . PHE B 1 99 ? 16.797 13.789 -5.434 1 76.94 99 PHE B C 1
ATOM 2822 O O . PHE B 1 99 ? 16.781 13.367 -6.594 1 76.94 99 PHE B O 1
ATOM 2829 N N . LYS B 1 100 ? 15.734 14.148 -4.738 1 77.31 100 LYS B N 1
ATOM 2830 C CA . LYS B 1 100 ? 14.422 14.164 -5.383 1 77.31 100 LYS B CA 1
ATOM 2831 C C . LYS B 1 100 ? 14.406 15.094 -6.586 1 77.31 100 LYS B C 1
ATOM 2833 O O . LYS B 1 100 ? 13.844 14.766 -7.633 1 77.31 100 LYS B O 1
ATOM 2838 N N . LYS B 1 101 ? 14.969 16.172 -6.496 1 78.5 101 LYS B N 1
ATOM 2839 C CA . LYS B 1 101 ? 15.055 17.141 -7.586 1 78.5 101 LYS B CA 1
ATOM 2840 C C . LYS B 1 101 ? 15.891 16.594 -8.742 1 78.5 101 LYS B C 1
ATOM 2842 O O . LYS B 1 101 ? 15.539 16.766 -9.906 1 78.5 101 LYS B O 1
ATOM 2847 N N . ALA B 1 102 ? 16.953 15.961 -8.375 1 70.62 102 ALA B N 1
ATOM 2848 C CA . ALA B 1 102 ? 17.828 15.383 -9.391 1 70.62 102 ALA B CA 1
ATOM 2849 C C . ALA B 1 102 ? 17.125 14.289 -10.18 1 70.62 102 ALA B C 1
ATOM 2851 O O . ALA B 1 102 ? 17.266 14.203 -11.398 1 70.62 102 ALA B O 1
ATOM 2852 N N . ALA B 1 103 ? 16.391 13.531 -9.445 1 65.06 103 ALA B N 1
ATOM 2853 C CA . ALA B 1 103 ? 15.641 12.445 -10.078 1 65.06 103 ALA B CA 1
ATOM 2854 C C . ALA B 1 103 ? 14.578 12.984 -11.023 1 65.06 103 ALA B C 1
ATOM 2856 O O . ALA B 1 103 ? 14.359 12.43 -12.109 1 65.06 103 ALA B O 1
ATOM 2857 N N . GLU B 1 104 ? 13.859 13.953 -10.617 1 65.88 104 GLU B N 1
ATOM 2858 C CA . GLU B 1 104 ? 12.836 14.586 -11.438 1 65.88 104 GLU B CA 1
ATOM 2859 C C . GLU B 1 104 ? 13.445 15.195 -12.703 1 65.88 104 GLU B C 1
ATOM 2861 O O . GLU B 1 104 ? 12.836 15.141 -13.773 1 65.88 104 GLU B O 1
ATOM 2866 N N . ASP B 1 105 ? 14.578 15.758 -12.523 1 63.38 105 ASP B N 1
ATOM 2867 C CA . ASP B 1 105 ? 15.289 16.344 -13.656 1 63.38 105 ASP B CA 1
ATOM 2868 C C . ASP B 1 105 ? 15.727 15.273 -14.648 1 63.38 105 ASP B C 1
ATOM 2870 O O . ASP B 1 105 ? 15.68 15.484 -15.859 1 63.38 105 ASP B O 1
ATOM 2874 N N . LEU B 1 106 ? 16.156 14.219 -14.109 1 59.59 106 LEU B N 1
ATOM 2875 C CA . LEU B 1 106 ? 16.547 13.117 -14.969 1 59.59 106 LEU B CA 1
ATOM 2876 C C . LEU B 1 106 ? 15.359 12.578 -15.75 1 59.59 106 LEU B C 1
ATOM 2878 O O . LEU B 1 106 ? 15.5 12.188 -16.922 1 59.59 106 LEU B O 1
ATOM 2882 N N . ASP B 1 107 ? 14.281 12.531 -15.078 1 56.06 107 ASP B N 1
ATOM 2883 C CA . ASP B 1 107 ? 13.07 12.047 -15.734 1 56.06 107 ASP B CA 1
ATOM 2884 C C . ASP B 1 107 ? 12.641 12.992 -16.859 1 56.06 107 ASP B C 1
ATOM 2886 O O . ASP B 1 107 ? 11.977 12.578 -17.812 1 56.06 107 ASP B O 1
ATOM 2890 N N . GLU B 1 108 ? 12.906 14.203 -16.641 1 52.5 108 GLU B N 1
ATOM 2891 C CA . GLU B 1 108 ? 12.578 15.203 -17.656 1 52.5 108 GLU B CA 1
ATOM 2892 C C . GLU B 1 108 ? 13.57 15.156 -18.812 1 52.5 108 GLU B C 1
ATOM 2894 O O . GLU B 1 108 ? 13.336 15.758 -19.875 1 52.5 108 GLU B O 1
ATOM 2899 N N . LEU B 1 109 ? 14.695 14.539 -18.703 1 48.31 109 LEU B N 1
ATOM 2900 C CA . LEU B 1 109 ? 15.586 14.422 -19.844 1 48.31 109 LEU B CA 1
ATOM 2901 C C . LEU B 1 109 ? 14.906 13.695 -21 1 48.31 109 LEU B C 1
ATOM 2903 O O . LEU B 1 109 ? 14.258 12.664 -20.781 1 48.31 109 LEU B O 1
ATOM 2907 N N . PRO B 1 110 ? 14.656 14.422 -22.109 1 41.41 110 PRO B N 1
ATOM 2908 C CA . PRO B 1 110 ? 14.023 13.805 -23.281 1 41.41 110 PRO B CA 1
ATOM 2909 C C . PRO B 1 110 ? 14.516 12.383 -23.531 1 41.41 110 PRO B C 1
ATOM 2911 O O . PRO B 1 110 ? 15.711 12.117 -23.453 1 41.41 110 PRO B O 1
ATOM 2914 N N . ARG B 1 111 ? 13.906 11.469 -23.156 1 39.22 111 ARG B N 1
ATOM 2915 C CA . ARG B 1 111 ? 14.242 10.156 -23.688 1 39.22 111 ARG B CA 1
ATOM 2916 C C . ARG B 1 111 ? 14.523 10.234 -25.188 1 39.22 111 ARG B C 1
ATOM 2918 O O . ARG B 1 111 ? 13.641 10.562 -25.984 1 39.22 111 ARG B O 1
ATOM 2925 N N . VAL B 1 112 ? 15.594 10.812 -25.688 1 36.53 112 VAL B N 1
ATOM 2926 C CA . VAL B 1 112 ? 15.977 10.922 -27.094 1 36.53 112 VAL B CA 1
ATOM 2927 C C . VAL B 1 112 ? 15.453 9.719 -27.875 1 36.53 112 VAL B C 1
ATOM 2929 O O . VAL B 1 112 ? 15.141 9.828 -29.062 1 36.53 112 VAL B O 1
ATOM 2932 N N . GLY B 1 113 ? 15.602 8.5 -27.406 1 37.16 113 GLY B N 1
ATOM 2933 C CA . GLY B 1 113 ? 15.25 7.398 -28.297 1 37.16 113 GLY B CA 1
ATOM 2934 C C . GLY B 1 113 ? 13.797 7.418 -28.719 1 37.16 113 GLY B C 1
ATOM 2935 O O . GLY B 1 113 ? 13.406 6.727 -29.656 1 37.16 113 GLY B O 1
ATOM 2936 N N . ARG B 1 114 ? 12.961 7.91 -27.938 1 34.38 114 ARG B N 1
ATOM 2937 C CA . ARG B 1 114 ? 11.602 7.828 -28.453 1 34.38 114 ARG B CA 1
ATOM 2938 C C . ARG B 1 114 ? 11.344 8.898 -29.516 1 34.38 114 ARG B C 1
ATOM 2940 O O . ARG B 1 114 ? 10.641 8.648 -30.484 1 34.38 114 ARG B O 1
ATOM 2947 N N . ASP B 1 115 ? 11.891 10.133 -29.328 1 34.75 115 ASP B N 1
ATOM 2948 C CA . ASP B 1 115 ? 11.469 11.141 -30.297 1 34.75 115 ASP B CA 1
ATOM 2949 C C . ASP B 1 115 ? 12.43 11.195 -31.484 1 34.75 115 ASP B C 1
ATOM 2951 O O . ASP B 1 115 ? 12.438 12.172 -32.219 1 34.75 115 ASP B O 1
ATOM 2955 N N . VAL B 1 116 ? 13.602 10.531 -31.422 1 31.88 116 VAL B N 1
ATOM 2956 C CA . VAL B 1 116 ? 14.406 10.656 -32.625 1 31.88 116 VAL B CA 1
ATOM 2957 C C . VAL B 1 116 ? 13.688 9.992 -33.812 1 31.88 116 VAL B C 1
ATOM 2959 O O . VAL B 1 116 ? 13.266 8.836 -33.688 1 31.88 116 VAL B O 1
ATOM 2962 N N . LEU B 1 117 ? 13.203 10.75 -34.719 1 30.81 117 LEU B N 1
ATOM 2963 C CA . LEU B 1 117 ? 12.727 10.336 -36.031 1 30.81 117 LEU B CA 1
ATOM 2964 C C . LEU B 1 117 ? 13.75 9.438 -36.719 1 30.81 117 LEU B C 1
ATOM 2966 O O . LEU B 1 117 ? 14.859 9.883 -37.031 1 30.81 117 LEU B O 1
ATOM 2970 N N . VAL B 1 118 ? 14.055 8.234 -36.344 1 30.47 118 VAL B N 1
ATOM 2971 C CA . VAL B 1 118 ? 14.875 7.375 -37.188 1 30.47 118 VAL B CA 1
ATOM 2972 C C . VAL B 1 118 ? 14.383 7.453 -38.625 1 30.47 118 VAL B C 1
ATOM 2974 O O . VAL B 1 118 ? 13.188 7.32 -38.875 1 30.47 118 VAL B O 1
ATOM 2977 N N . PRO B 1 119 ? 15.102 8.102 -39.438 1 31.2 119 PRO B N 1
ATOM 2978 C CA . PRO B 1 119 ? 14.781 7.992 -40.844 1 31.2 119 PRO B CA 1
ATOM 2979 C C . PRO B 1 119 ? 14.438 6.566 -41.281 1 31.2 119 PRO B C 1
ATOM 2981 O O . PRO B 1 119 ? 14.906 5.605 -40.656 1 31.2 119 PRO B O 1
ATOM 2984 N N . ALA B 1 120 ? 13.375 6.336 -42.031 1 31.19 120 ALA B N 1
ATOM 2985 C CA . ALA B 1 120 ? 12.805 5.148 -42.656 1 31.19 120 ALA B CA 1
ATOM 2986 C C . ALA B 1 120 ? 13.836 4.445 -43.562 1 31.19 120 ALA B C 1
ATOM 2988 O O . ALA B 1 120 ? 13.906 4.707 -44.75 1 31.19 120 ALA B O 1
ATOM 2989 N N . VAL B 1 121 ? 15.117 4.613 -43.469 1 31.11 121 VAL B N 1
ATOM 2990 C CA . VAL B 1 121 ? 15.789 3.748 -44.438 1 31.11 121 VAL B CA 1
ATOM 2991 C C . VAL B 1 121 ? 15.227 2.332 -44.312 1 31.11 121 VAL B C 1
ATOM 2993 O O . VAL B 1 121 ? 14.789 1.901 -43.25 1 31.11 121 VAL B O 1
ATOM 2996 N N . ALA B 1 122 ? 14.828 1.673 -45.469 1 32.19 122 ALA B N 1
ATOM 2997 C CA . ALA B 1 122 ? 14.32 0.33 -45.75 1 32.19 122 ALA B CA 1
ATOM 2998 C C . ALA B 1 122 ? 15.086 -0.718 -44.938 1 32.19 122 ALA B C 1
ATOM 3000 O O . ALA B 1 122 ? 16 -1.357 -45.469 1 32.19 122 ALA B O 1
ATOM 3001 N N . ALA B 1 123 ? 15.914 -0.337 -44.031 1 31.7 123 ALA B N 1
ATOM 3002 C CA . ALA B 1 123 ? 16.719 -1.464 -43.531 1 31.7 123 ALA B CA 1
ATOM 3003 C C . ALA B 1 123 ? 15.836 -2.678 -43.25 1 31.7 123 ALA B C 1
ATOM 3005 O O . ALA B 1 123 ? 14.648 -2.533 -42.938 1 31.7 123 ALA B O 1
ATOM 3006 N N . PRO B 1 124 ? 16.359 -4.012 -43.594 1 31.53 124 PRO B N 1
ATOM 3007 C CA . PRO B 1 124 ? 15.578 -5.234 -43.375 1 31.53 124 PRO B CA 1
ATOM 3008 C C . PRO B 1 124 ? 14.695 -5.156 -42.125 1 31.53 124 PRO B C 1
ATOM 3010 O O . PRO B 1 124 ? 14.922 -4.316 -41.25 1 31.53 124 PRO B O 1
ATOM 3013 N N . GLU B 1 125 ? 13.516 -5.914 -42.156 1 30.55 125 GLU B N 1
ATOM 3014 C CA . GLU B 1 125 ? 12.523 -6.117 -41.094 1 30.55 125 GLU B CA 1
ATOM 3015 C C . GLU B 1 125 ? 13.18 -6.18 -39.719 1 30.55 125 GLU B C 1
ATOM 3017 O O . GLU B 1 125 ? 13.805 -7.184 -39.375 1 30.55 125 GLU B O 1
ATOM 3022 N N . ALA B 1 126 ? 14.086 -5.332 -39.469 1 31.31 126 ALA B N 1
ATOM 3023 C CA . ALA B 1 126 ? 14.617 -5.332 -38.094 1 31.31 126 ALA B CA 1
ATOM 3024 C C . ALA B 1 126 ? 13.594 -5.867 -37.094 1 31.31 126 ALA B C 1
ATOM 3026 O O . ALA B 1 126 ? 12.43 -5.445 -37.125 1 31.31 126 ALA B O 1
ATOM 3027 N N . ARG B 1 127 ? 13.883 -7.125 -36.656 1 32.12 127 ARG B N 1
ATOM 3028 C CA . ARG B 1 127 ? 13.117 -7.848 -35.656 1 32.12 127 ARG B CA 1
ATOM 3029 C C . ARG B 1 127 ? 12.461 -6.883 -34.688 1 32.12 127 ARG B C 1
ATOM 3031 O O . ARG B 1 127 ? 13.094 -5.938 -34.219 1 32.12 127 ARG B O 1
ATOM 3038 N N . ALA B 1 128 ? 11.273 -6.562 -34.906 1 32.12 128 ALA B N 1
ATOM 3039 C CA . ALA B 1 128 ? 10.367 -5.934 -33.969 1 32.12 128 ALA B CA 1
ATOM 3040 C C . ALA B 1 128 ? 10.898 -6.059 -32.531 1 32.12 128 ALA B C 1
ATOM 3042 O O . ALA B 1 128 ? 11.148 -7.168 -32.062 1 32.12 128 ALA B O 1
ATOM 3043 N N . ARG B 1 129 ? 11.758 -5.305 -32.156 1 32.91 129 ARG B N 1
ATOM 3044 C CA . ARG B 1 129 ? 12.094 -5.293 -30.734 1 32.91 129 ARG B CA 1
ATOM 3045 C C . ARG B 1 129 ? 10.922 -5.793 -29.891 1 32.91 129 ARG B C 1
ATOM 3047 O O . ARG B 1 129 ? 9.852 -5.18 -29.891 1 32.91 129 ARG B O 1
ATOM 3054 N N . LYS B 1 130 ? 10.625 -7.062 -29.938 1 35.53 130 LYS B N 1
ATOM 3055 C CA . LYS B 1 130 ? 9.633 -7.684 -29.062 1 35.53 130 LYS B CA 1
ATOM 3056 C C . LYS B 1 130 ? 9.445 -6.879 -27.781 1 35.53 130 LYS B C 1
ATOM 3058 O O . LYS B 1 130 ? 10.398 -6.645 -27.047 1 35.53 130 LYS B O 1
ATOM 3063 N N . LEU B 1 131 ? 8.727 -5.895 -27.719 1 36.5 131 LEU B N 1
ATOM 3064 C CA . LEU B 1 131 ? 8.344 -5.219 -26.484 1 36.5 131 LEU B CA 1
ATOM 3065 C C . LEU B 1 131 ? 8.344 -6.191 -25.312 1 36.5 131 LEU B C 1
ATOM 3067 O O . LEU B 1 131 ? 7.629 -7.195 -25.328 1 36.5 131 LEU B O 1
ATOM 3071 N N . LEU B 1 132 ? 9.484 -6.461 -24.781 1 44.09 132 LEU B N 1
ATOM 3072 C CA . LEU B 1 132 ? 9.578 -7.23 -23.547 1 44.09 132 LEU B CA 1
ATOM 3073 C C . LEU B 1 132 ? 8.352 -7.008 -22.672 1 44.09 132 LEU B C 1
ATOM 3075 O O . LEU B 1 132 ? 7.887 -5.875 -22.516 1 44.09 132 LEU B O 1
ATOM 3079 N N . PRO B 1 133 ? 7.547 -8.039 -22.547 1 49.5 133 PRO B N 1
ATOM 3080 C CA . PRO B 1 133 ? 6.328 -7.875 -21.75 1 49.5 133 PRO B CA 1
ATOM 3081 C C . PRO B 1 133 ? 6.566 -7.105 -20.453 1 49.5 133 PRO B C 1
ATOM 3083 O O . PRO B 1 133 ? 7.648 -7.195 -19.875 1 49.5 133 PRO B O 1
ATOM 3086 N N . GLU B 1 134 ? 6.098 -6.016 -20.375 1 58.53 134 GLU B N 1
ATOM 3087 C CA . GLU B 1 134 ? 6.125 -5.262 -19.125 1 58.53 134 GLU B CA 1
ATOM 3088 C C . GLU B 1 134 ? 5.809 -6.16 -17.922 1 58.53 134 GLU B C 1
ATOM 3090 O O . GLU B 1 134 ? 4.883 -6.973 -17.984 1 58.53 134 GLU B O 1
ATOM 3095 N N . LEU B 1 135 ? 6.836 -6.457 -17.141 1 65.38 135 LEU B N 1
ATOM 3096 C CA . LEU B 1 135 ? 6.668 -7.254 -15.93 1 65.38 135 LEU B CA 1
ATOM 3097 C C . LEU B 1 135 ? 5.527 -6.715 -15.078 1 65.38 135 LEU B C 1
ATOM 3099 O O . LEU B 1 135 ? 5.543 -5.543 -14.688 1 65.38 135 LEU B O 1
ATOM 3103 N N . ALA B 1 136 ? 4.547 -7.621 -15.016 1 73.12 136 ALA B N 1
ATOM 3104 C CA . ALA B 1 136 ? 3.414 -7.25 -14.172 1 73.12 136 ALA B CA 1
ATOM 3105 C C . ALA B 1 136 ? 3.773 -7.348 -12.688 1 73.12 136 ALA B C 1
ATOM 3107 O O . ALA B 1 136 ? 4.414 -8.312 -12.266 1 73.12 136 ALA B O 1
ATOM 3108 N N . LEU B 1 137 ? 3.605 -6.316 -12.023 1 79.5 137 LEU B N 1
ATOM 3109 C CA . LEU B 1 137 ? 3.805 -6.273 -10.578 1 79.5 137 LEU B CA 1
ATOM 3110 C C . LEU B 1 137 ? 3.154 -7.48 -9.906 1 79.5 137 LEU B C 1
ATOM 3112 O O . LEU B 1 137 ? 3.686 -8.008 -8.922 1 79.5 137 LEU B O 1
ATOM 3116 N N . GLN B 1 138 ? 2.111 -7.941 -10.461 1 83.75 138 GLN B N 1
ATOM 3117 C CA . GLN B 1 138 ? 1.392 -9.094 -9.93 1 83.75 138 GLN B CA 1
ATOM 3118 C C . GLN B 1 138 ? 2.262 -10.344 -9.953 1 83.75 138 GLN B C 1
ATOM 3120 O O . GLN B 1 138 ? 2.324 -11.086 -8.969 1 83.75 138 GLN B O 1
ATOM 3125 N N . GLU B 1 139 ? 2.959 -10.484 -11.039 1 84.69 139 GLU B N 1
ATOM 3126 C CA . GLU B 1 139 ? 3.822 -11.656 -11.18 1 84.69 139 GLU B CA 1
ATOM 3127 C C . GLU B 1 139 ? 4.992 -11.594 -10.203 1 84.69 139 GLU B C 1
ATOM 3129 O O . GLU B 1 139 ? 5.348 -12.609 -9.586 1 84.69 139 GLU B O 1
ATOM 3134 N N . LEU B 1 140 ? 5.516 -10.438 -10.117 1 87.5 140 LEU B N 1
ATOM 3135 C CA . LEU B 1 140 ? 6.637 -10.242 -9.203 1 87.5 140 LEU B CA 1
ATOM 3136 C C . LEU B 1 140 ? 6.23 -10.578 -7.77 1 87.5 140 LEU B C 1
ATOM 3138 O O . LEU B 1 140 ? 6.973 -11.25 -7.051 1 87.5 140 LEU B O 1
ATOM 3142 N N . MET B 1 141 ? 5.086 -10.18 -7.422 1 88 141 MET B N 1
ATOM 3143 C CA . MET B 1 141 ? 4.602 -10.414 -6.062 1 88 141 MET B CA 1
ATOM 3144 C C . MET B 1 141 ? 4.375 -11.898 -5.812 1 88 141 MET B C 1
ATOM 3146 O O . MET B 1 141 ? 4.648 -12.398 -4.719 1 88 141 MET B O 1
ATOM 3150 N N . LEU B 1 142 ? 3.908 -12.555 -6.797 1 87.62 142 LEU B N 1
ATOM 3151 C CA . LEU B 1 142 ? 3.654 -13.984 -6.648 1 87.62 142 LEU B CA 1
ATOM 3152 C C . LEU B 1 142 ? 4.961 -14.758 -6.516 1 87.62 142 LEU B C 1
ATOM 3154 O O . LEU B 1 142 ? 5.07 -15.664 -5.688 1 87.62 142 LEU B O 1
ATOM 3158 N N . VAL B 1 143 ? 5.902 -14.352 -7.301 1 89.44 143 VAL B N 1
ATOM 3159 C CA . VAL B 1 143 ? 7.219 -14.977 -7.215 1 89.44 143 VAL B CA 1
ATOM 3160 C C . VAL B 1 143 ? 7.816 -14.742 -5.832 1 89.44 143 VAL B C 1
ATOM 3162 O O . VAL B 1 143 ? 8.383 -15.664 -5.23 1 89.44 143 VAL B O 1
ATOM 3165 N N . MET B 1 144 ? 7.605 -13.578 -5.344 1 91.81 144 MET B N 1
ATOM 3166 C CA . MET B 1 144 ? 8.125 -13.227 -4.023 1 91.81 144 MET B CA 1
ATOM 3167 C C . MET B 1 144 ? 7.414 -14.023 -2.932 1 91.81 144 MET B C 1
ATOM 3169 O O . MET B 1 144 ? 8.039 -14.43 -1.952 1 91.81 144 MET B O 1
ATOM 3173 N N . GLY B 1 145 ? 6.145 -14.156 -3.107 1 90.38 145 GLY B N 1
ATOM 3174 C CA . GLY B 1 145 ? 5.41 -14.977 -2.158 1 90.38 145 GLY B CA 1
ATOM 3175 C C . GLY B 1 145 ? 5.957 -16.391 -2.041 1 90.38 145 GLY B C 1
ATOM 3176 O O . GLY B 1 145 ? 6.086 -16.922 -0.936 1 90.38 145 GLY B O 1
ATOM 3177 N N . GLU B 1 146 ? 6.293 -16.922 -3.143 1 88.44 146 GLU B N 1
ATOM 3178 C CA . GLU B 1 146 ? 6.867 -18.266 -3.156 1 88.44 146 GLU B CA 1
ATOM 3179 C C . GLU B 1 146 ? 8.234 -18.297 -2.486 1 88.44 146 GLU B C 1
ATOM 3181 O O . GLU B 1 146 ? 8.555 -19.219 -1.742 1 88.44 146 GLU B O 1
ATOM 3186 N N . MET B 1 147 ? 8.969 -17.266 -2.752 1 90.44 147 MET B N 1
ATOM 3187 C CA . MET B 1 147 ? 10.297 -17.156 -2.16 1 90.44 147 MET B CA 1
ATOM 3188 C C . MET B 1 147 ? 10.211 -17.047 -0.643 1 90.44 147 MET B C 1
ATOM 3190 O O . MET B 1 147 ? 11.023 -17.641 0.075 1 90.44 147 MET B O 1
ATOM 3194 N N . LEU B 1 148 ? 9.281 -16.344 -0.232 1 90.94 148 LEU B N 1
ATOM 3195 C CA . LEU B 1 148 ? 9.109 -16.141 1.204 1 90.94 148 LEU B CA 1
ATOM 3196 C C . LEU B 1 148 ? 8.758 -17.453 1.891 1 90.94 148 LEU B C 1
ATOM 3198 O O . LEU B 1 148 ? 9.25 -17.75 2.982 1 90.94 148 LEU B O 1
ATOM 3202 N N . ARG B 1 149 ? 7.914 -18.172 1.281 1 87.56 149 ARG B N 1
ATOM 3203 C CA . ARG B 1 149 ? 7.52 -19.469 1.824 1 87.56 149 ARG B CA 1
ATOM 3204 C C . ARG B 1 149 ? 8.719 -20.406 1.929 1 87.56 149 ARG B C 1
ATOM 3206 O O . ARG B 1 149 ? 8.875 -21.125 2.922 1 87.56 149 ARG B O 1
ATOM 3213 N N . ARG B 1 150 ? 9.508 -20.359 0.97 1 86 150 ARG B N 1
ATOM 3214 C CA . ARG B 1 150 ? 10.703 -21.203 0.968 1 86 150 ARG B CA 1
ATOM 3215 C C . ARG B 1 150 ? 11.672 -20.781 2.062 1 86 150 ARG B C 1
ATOM 3217 O O . ARG B 1 150 ? 12.32 -21.609 2.691 1 86 150 ARG B O 1
ATOM 3224 N N . ALA B 1 151 ? 11.75 -19.5 2.25 1 87.5 151 ALA B N 1
ATOM 3225 C CA . ALA B 1 151 ? 12.641 -18.969 3.277 1 87.5 151 ALA B CA 1
ATOM 3226 C C . ALA B 1 151 ? 12.188 -19.391 4.672 1 87.5 151 ALA B C 1
ATOM 3228 O O . ALA B 1 151 ? 13.008 -19.531 5.582 1 87.5 151 ALA B O 1
ATOM 3229 N N . ASP B 1 152 ? 10.898 -19.5 4.855 1 81.88 152 ASP B N 1
ATOM 3230 C CA . ASP B 1 152 ? 10.32 -19.891 6.137 1 81.88 152 ASP B CA 1
ATOM 3231 C C . ASP B 1 152 ? 10.82 -21.281 6.562 1 81.88 152 ASP B C 1
ATOM 3233 O O . ASP B 1 152 ? 10.938 -21.562 7.758 1 81.88 152 ASP B O 1
ATOM 3237 N N . LEU B 1 153 ? 11.078 -22.109 5.605 1 75.75 153 LEU B N 1
ATOM 3238 C CA . LEU B 1 153 ? 11.555 -23.469 5.883 1 75.75 153 LEU B CA 1
ATOM 3239 C C . LEU B 1 153 ? 12.953 -23.438 6.5 1 75.75 153 LEU B C 1
ATOM 3241 O O . LEU B 1 153 ? 13.367 -24.391 7.148 1 75.75 153 LEU B O 1
ATOM 3245 N N . PHE B 1 154 ? 13.609 -22.344 6.32 1 70 154 PHE B N 1
ATOM 3246 C CA . PHE B 1 154 ? 14.953 -22.203 6.852 1 70 154 PHE B CA 1
ATOM 3247 C C . PHE B 1 154 ? 14.938 -21.484 8.195 1 70 154 PHE B C 1
ATOM 3249 O O . PHE B 1 154 ? 15.961 -21.406 8.875 1 70 154 PHE B O 1
ATOM 3256 N N . GLU B 1 155 ? 13.961 -20.672 8.562 1 65.44 155 GLU B N 1
ATOM 3257 C CA . GLU B 1 155 ? 13.922 -19.797 9.719 1 65.44 155 GLU B CA 1
ATOM 3258 C C . GLU B 1 155 ? 14.078 -20.578 11.016 1 65.44 155 GLU B C 1
ATOM 3260 O O . GLU B 1 155 ? 14.352 -20 12.078 1 65.44 155 GLU B O 1
ATOM 3265 N N . SER B 1 156 ? 13.766 -21.906 11.25 1 54.84 156 SER B N 1
ATOM 3266 C CA . SER B 1 156 ? 13.984 -22.484 12.57 1 54.84 156 SER B CA 1
ATOM 3267 C C . SER B 1 156 ? 15.344 -22.078 13.125 1 54.84 156 SER B C 1
ATOM 3269 O O . SER B 1 156 ? 15.516 -21.953 14.344 1 54.84 156 SER B O 1
ATOM 3271 N N . HIS B 1 157 ? 16.406 -22.406 12.57 1 43.66 157 HIS B N 1
ATOM 3272 C CA . HIS B 1 157 ? 17.719 -22.406 13.203 1 43.66 157 HIS B CA 1
ATOM 3273 C C . HIS B 1 157 ? 18.312 -21.016 13.258 1 43.66 157 HIS B C 1
ATOM 3275 O O . HIS B 1 157 ? 19.281 -20.766 13.992 1 43.66 157 HIS B O 1
ATOM 3281 N N . GLN B 1 158 ? 18.469 -20.25 12.164 1 45.66 158 GLN B N 1
ATOM 3282 C CA . GLN B 1 158 ? 19.547 -19.297 12.031 1 45.66 158 GLN B CA 1
ATOM 3283 C C . GLN B 1 158 ? 19.281 -18.047 12.875 1 45.66 158 GLN B C 1
ATOM 3285 O O . GLN B 1 158 ? 18.125 -17.688 13.109 1 45.66 158 GLN B O 1
ATOM 3290 N N . VAL B 1 159 ? 20.359 -17.719 13.664 1 44.59 159 VAL B N 1
ATOM 3291 C CA . VAL B 1 159 ? 20.922 -16.547 14.344 1 44.59 159 VAL B CA 1
ATOM 3292 C C . VAL B 1 159 ? 20.469 -15.273 13.648 1 44.59 159 VAL B C 1
ATOM 3294 O O . VAL B 1 159 ? 20.438 -15.203 12.422 1 44.59 159 VAL B O 1
ATOM 3297 N N . THR B 1 160 ? 19.797 -14.297 14.32 1 47.97 160 THR B N 1
ATOM 3298 C CA . THR B 1 160 ? 19.484 -12.883 14.125 1 47.97 160 THR B CA 1
ATOM 3299 C C . THR B 1 160 ? 20.516 -12.219 13.219 1 47.97 160 THR B C 1
ATOM 3301 O O . THR B 1 160 ? 21.562 -11.789 13.68 1 47.97 160 THR B O 1
ATOM 3304 N N . ARG B 1 161 ? 21.062 -12.844 12.281 1 48 161 ARG B N 1
ATOM 3305 C CA . ARG B 1 161 ? 22.031 -11.953 11.641 1 48 161 ARG B CA 1
ATOM 3306 C C . ARG B 1 161 ? 21.469 -10.547 11.5 1 48 161 ARG B C 1
ATOM 3308 O O . ARG B 1 161 ? 20.266 -10.359 11.406 1 48 161 ARG B O 1
ATOM 3315 N N . GLU B 1 162 ? 22.172 -9.641 11.945 1 53.34 162 GLU B N 1
ATOM 3316 C CA . GLU B 1 162 ? 21.953 -8.203 11.891 1 53.34 162 GLU B CA 1
ATOM 3317 C C . GLU B 1 162 ? 21.297 -7.793 10.562 1 53.34 162 GLU B C 1
ATOM 3319 O O . GLU B 1 162 ? 21.891 -7.973 9.5 1 53.34 162 GLU B O 1
ATOM 3324 N N . VAL B 1 163 ? 20.062 -8.094 10.453 1 57.09 163 VAL B N 1
ATOM 3325 C CA . VAL B 1 163 ? 19.328 -7.746 9.234 1 57.09 163 VAL B CA 1
ATOM 3326 C C . VAL B 1 163 ? 19.781 -6.367 8.742 1 57.09 163 VAL B C 1
ATOM 3328 O O . VAL B 1 163 ? 19.719 -5.387 9.492 1 57.09 163 VAL B O 1
ATOM 3331 N N . LEU B 1 164 ? 20.594 -6.359 7.574 1 65.25 164 LEU B N 1
ATOM 3332 C CA . LEU B 1 164 ? 21.047 -5.184 6.844 1 65.25 164 LEU B CA 1
ATOM 3333 C C . LEU B 1 164 ? 19.891 -4.234 6.555 1 65.25 164 LEU B C 1
ATOM 3335 O O . LEU B 1 164 ? 18.734 -4.656 6.488 1 65.25 164 LEU B O 1
ATOM 3339 N N . SER B 1 165 ? 20.266 -3.023 6.656 1 75.44 165 SER B N 1
ATOM 3340 C CA . SER B 1 165 ? 19.359 -1.979 6.203 1 75.44 165 SER B CA 1
ATOM 3341 C C . SER B 1 165 ? 19.062 -2.117 4.715 1 75.44 165 SER B C 1
ATOM 3343 O O . SER B 1 165 ? 19.781 -2.803 3.988 1 75.44 165 SER B O 1
ATOM 3345 N N . THR B 1 166 ? 17.953 -1.709 4.285 1 80.12 166 THR B N 1
ATOM 3346 C CA . THR B 1 166 ? 17.578 -1.674 2.877 1 80.12 166 THR B CA 1
ATOM 3347 C C . THR B 1 166 ? 18.688 -1.038 2.037 1 80.12 166 THR B C 1
ATOM 3349 O O . THR B 1 166 ? 19.016 -1.533 0.958 1 80.12 166 THR B O 1
ATOM 3352 N N . ARG B 1 167 ? 19.328 -0.095 2.637 1 79.12 167 ARG B N 1
ATOM 3353 C CA . ARG B 1 167 ? 20.375 0.611 1.899 1 79.12 167 ARG B CA 1
ATOM 3354 C C . ARG B 1 167 ? 21.609 -0.27 1.715 1 79.12 167 ARG B C 1
ATOM 3356 O O . ARG B 1 167 ? 22.203 -0.294 0.636 1 79.12 167 ARG B O 1
ATOM 3363 N N . GLU B 1 168 ? 21.969 -0.897 2.734 1 86.19 168 GLU B N 1
ATOM 3364 C CA . GLU B 1 168 ? 23.094 -1.824 2.643 1 86.19 168 GLU B CA 1
ATOM 3365 C C . GLU B 1 168 ? 22.812 -2.938 1.639 1 86.19 168 GLU B C 1
ATOM 3367 O O . GLU B 1 168 ? 23.688 -3.314 0.858 1 86.19 168 GLU B O 1
ATOM 3372 N N . ARG B 1 169 ? 21.656 -3.365 1.678 1 91.19 169 ARG B N 1
ATOM 3373 C CA . ARG B 1 169 ? 21.266 -4.426 0.754 1 91.19 169 ARG B CA 1
ATOM 3374 C C . ARG B 1 169 ? 21.266 -3.926 -0.687 1 91.19 169 ARG B C 1
ATOM 3376 O O . ARG B 1 169 ? 21.609 -4.668 -1.608 1 91.19 169 ARG B O 1
ATOM 3383 N N . MET B 1 170 ? 20.906 -2.727 -0.855 1 89.75 170 MET B N 1
ATOM 3384 C CA . MET B 1 170 ? 20.953 -2.133 -2.188 1 89.75 170 MET B CA 1
ATOM 3385 C C . MET B 1 170 ? 22.375 -2.184 -2.75 1 89.75 170 MET B C 1
ATOM 3387 O O . MET B 1 170 ? 22.578 -2.539 -3.912 1 89.75 170 MET B O 1
ATOM 3391 N N . SER B 1 171 ? 23.297 -1.867 -1.901 1 90.75 171 SER B N 1
ATOM 3392 C CA . SER B 1 171 ? 24.688 -1.881 -2.316 1 90.75 171 SER B CA 1
ATOM 3393 C C . SER B 1 171 ? 25.141 -3.285 -2.709 1 90.75 171 SER B C 1
ATOM 3395 O O . SER B 1 171 ? 25.844 -3.463 -3.701 1 90.75 171 SER B O 1
ATOM 3397 N N . GLU B 1 172 ? 24.719 -4.203 -1.995 1 92.69 172 GLU B N 1
ATOM 3398 C CA . GLU B 1 172 ? 25.078 -5.594 -2.277 1 92.69 172 GLU B CA 1
ATOM 3399 C C . GLU B 1 172 ? 24.484 -6.047 -3.611 1 92.69 172 GLU B C 1
ATOM 3401 O O . GLU B 1 172 ? 25.156 -6.738 -4.387 1 92.69 172 GLU B O 1
ATOM 3406 N N . VAL B 1 173 ? 23.281 -5.656 -3.822 1 94.19 173 VAL B N 1
ATOM 3407 C CA . VAL B 1 173 ? 22.609 -6.023 -5.066 1 94.19 173 VAL B CA 1
ATOM 3408 C C . VAL B 1 173 ? 23.359 -5.406 -6.25 1 94.19 173 VAL B C 1
ATOM 3410 O O . VAL B 1 173 ? 23.609 -6.086 -7.246 1 94.19 173 VAL B O 1
ATOM 3413 N N . LEU B 1 174 ? 23.703 -4.164 -6.102 1 92.5 174 LEU B N 1
ATOM 3414 C CA . LEU B 1 174 ? 24.406 -3.469 -7.172 1 92.5 174 LEU 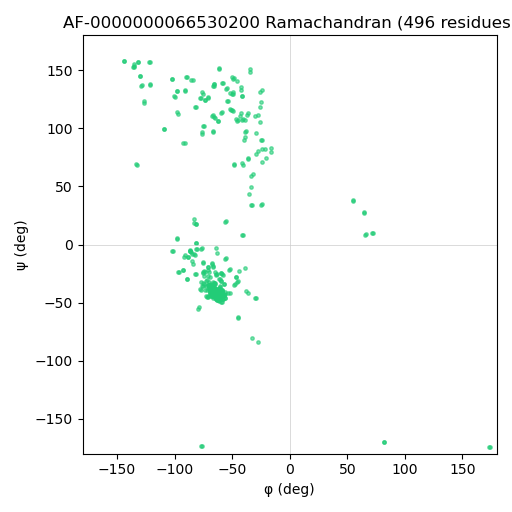B CA 1
ATOM 3415 C C . LEU B 1 174 ? 25.75 -4.121 -7.441 1 92.5 174 LEU B C 1
ATOM 3417 O O . LEU B 1 174 ? 26.172 -4.234 -8.594 1 92.5 174 LEU B O 1
ATOM 3421 N N . GLU B 1 175 ? 26.422 -4.508 -6.398 1 92.12 175 GLU B N 1
ATOM 3422 C CA . GLU B 1 175 ? 27.703 -5.176 -6.535 1 92.12 175 GLU B CA 1
ATOM 3423 C C . GLU B 1 175 ? 27.578 -6.484 -7.309 1 92.12 175 GLU B C 1
ATOM 3425 O O . GLU B 1 175 ? 28.422 -6.812 -8.141 1 92.12 175 GLU B O 1
ATOM 3430 N N . ARG B 1 176 ? 26.531 -7.176 -7.137 1 92.75 176 ARG B N 1
ATOM 3431 C CA . ARG B 1 176 ? 26.297 -8.453 -7.793 1 92.75 176 ARG B CA 1
ATOM 3432 C C . ARG B 1 176 ? 25.953 -8.258 -9.266 1 92.75 176 ARG B C 1
ATOM 3434 O O . ARG B 1 176 ? 26.156 -9.164 -10.086 1 92.75 176 ARG B O 1
ATOM 3441 N N . LEU B 1 177 ? 25.469 -7.055 -9.547 1 92.75 177 LEU B N 1
ATOM 3442 C CA . LEU B 1 177 ? 25.031 -6.781 -10.914 1 92.75 177 LEU B CA 1
ATOM 3443 C C . LEU B 1 177 ? 26.172 -6.164 -11.727 1 92.75 177 LEU B C 1
ATOM 3445 O O . LEU B 1 177 ? 26.047 -6.008 -12.945 1 92.75 177 LEU B O 1
ATOM 3449 N N . LYS B 1 178 ? 27.281 -5.508 -11.234 1 83.06 178 LYS B N 1
ATOM 3450 C CA . LYS B 1 178 ? 28.359 -4.754 -11.859 1 83.06 178 LYS B CA 1
ATOM 3451 C C . LYS B 1 178 ? 28.938 -5.5 -13.062 1 83.06 178 LYS B C 1
ATOM 3453 O O . LYS B 1 178 ? 29.359 -4.883 -14.039 1 83.06 178 LYS B O 1
ATOM 3458 N N . GLY B 1 179 ? 28.953 -6.641 -13.219 1 72.31 179 GLY B N 1
ATOM 3459 C CA . GLY B 1 179 ? 29.516 -7.316 -14.375 1 72.31 179 GLY B CA 1
ATOM 3460 C C . GLY B 1 179 ? 28.594 -7.344 -15.57 1 72.31 179 GLY B C 1
ATOM 3461 O O . GLY B 1 179 ? 28.938 -7.875 -16.625 1 72.31 179 GLY B O 1
ATOM 3462 N N . GLY B 1 180 ? 27.438 -6.387 -15.633 1 65.94 180 GLY B N 1
ATOM 3463 C CA . GLY B 1 180 ? 26.531 -6.172 -16.75 1 65.94 180 GLY B CA 1
ATOM 3464 C C . GLY B 1 180 ? 25.672 -7.379 -17.047 1 65.94 180 GLY B C 1
ATOM 3465 O O . GLY B 1 180 ? 25 -7.43 -18.094 1 65.94 180 GLY B O 1
ATOM 3466 N N . ALA B 1 181 ? 25.703 -8.312 -16.25 1 74.25 181 ALA B N 1
ATOM 3467 C CA . ALA B 1 181 ? 25.016 -9.562 -16.594 1 74.25 181 ALA B CA 1
ATOM 3468 C C . ALA B 1 181 ? 23.578 -9.555 -16.109 1 74.25 181 ALA B C 1
ATOM 3470 O O . ALA B 1 181 ? 23.219 -8.781 -15.219 1 74.25 181 ALA B O 1
ATOM 3471 N N . PHE B 1 182 ? 22.75 -10.18 -16.938 1 85.69 182 PHE B N 1
ATOM 3472 C CA . PHE B 1 182 ? 21.406 -10.578 -16.531 1 85.69 182 PHE B CA 1
ATOM 3473 C C . PHE B 1 182 ? 21.469 -11.594 -15.391 1 85.69 182 PHE B C 1
ATOM 3475 O O . PHE B 1 182 ? 22.031 -12.68 -15.562 1 85.69 182 PHE B O 1
ATOM 3482 N N . VAL B 1 183 ? 21.125 -11.094 -14.227 1 93.81 183 VAL B N 1
ATOM 3483 C CA . VAL B 1 183 ? 21.109 -12.016 -13.102 1 93.81 183 VAL B CA 1
ATOM 3484 C C . VAL B 1 183 ? 19.672 -12.461 -12.812 1 93.81 183 VAL B C 1
ATOM 3486 O O . VAL B 1 183 ? 18.766 -11.625 -12.727 1 93.81 183 VAL B O 1
ATOM 3489 N N . PRO B 1 184 ? 19.5 -13.773 -12.758 1 93.56 184 PRO B N 1
ATOM 3490 C CA . PRO B 1 184 ? 18.156 -14.211 -12.359 1 93.56 184 PRO B CA 1
ATOM 3491 C C . PRO B 1 184 ? 17.719 -13.602 -11.031 1 93.56 184 PRO B C 1
ATOM 3493 O O . PRO B 1 184 ? 18.484 -13.586 -10.062 1 93.56 184 PRO B O 1
ATOM 3496 N N . PHE B 1 185 ? 16.531 -13.148 -11.031 1 94.38 185 PHE B N 1
ATOM 3497 C CA . PHE B 1 185 ? 15.961 -12.461 -9.883 1 94.38 185 PHE B CA 1
ATOM 3498 C C . PHE B 1 185 ? 16.094 -13.312 -8.625 1 94.38 185 PHE B C 1
ATOM 3500 O O . PHE B 1 185 ? 16.516 -12.812 -7.578 1 94.38 185 PHE B O 1
ATOM 3507 N N . ILE B 1 186 ? 15.867 -14.547 -8.727 1 92.69 186 ILE B N 1
ATOM 3508 C CA . ILE B 1 186 ? 15.805 -15.453 -7.586 1 92.69 186 ILE B CA 1
ATOM 3509 C C . ILE B 1 186 ? 17.203 -15.648 -7 1 92.69 186 ILE B C 1
ATOM 3511 O O . ILE B 1 186 ? 17.344 -15.977 -5.82 1 92.69 186 ILE B O 1
ATOM 3515 N N . GLN B 1 187 ? 18.219 -15.344 -7.773 1 93.81 187 GLN B N 1
ATOM 3516 C CA . GLN B 1 187 ? 19.594 -15.578 -7.34 1 93.81 187 GLN B CA 1
ATOM 3517 C C . GLN B 1 187 ? 20.094 -14.438 -6.453 1 93.81 187 GLN B C 1
ATOM 3519 O O . GLN B 1 187 ? 21.125 -14.555 -5.809 1 93.81 187 GLN B O 1
ATOM 3524 N N . LEU B 1 188 ? 19.328 -13.445 -6.395 1 94.69 188 LEU B N 1
ATOM 3525 C CA . LEU B 1 188 ? 19.75 -12.289 -5.609 1 94.69 188 LEU B CA 1
ATOM 3526 C C . LEU B 1 188 ? 19.375 -12.453 -4.145 1 94.69 188 LEU B C 1
ATOM 3528 O O . LEU B 1 188 ? 19.797 -11.672 -3.293 1 94.69 188 LEU B O 1
ATOM 3532 N N . PHE B 1 189 ? 18.641 -13.516 -3.908 1 93.56 189 PHE B N 1
ATOM 3533 C CA . PHE B 1 189 ? 18.156 -13.734 -2.555 1 93.56 189 PHE B CA 1
ATOM 3534 C C . PHE B 1 189 ? 18.984 -14.797 -1.844 1 93.56 189 PHE B C 1
ATOM 3536 O O . PHE B 1 189 ? 19.453 -15.75 -2.471 1 93.56 189 PHE B O 1
ATOM 3543 N N . THR B 1 190 ? 19.172 -14.547 -0.624 1 90.44 190 THR B N 1
ATOM 3544 C CA . THR B 1 190 ? 19.781 -15.539 0.256 1 90.44 190 THR B CA 1
ATOM 3545 C C . THR B 1 190 ? 18.75 -16.109 1.23 1 90.44 190 THR B C 1
ATOM 3547 O O . THR B 1 190 ? 18.484 -15.5 2.273 1 90.44 190 THR B O 1
ATOM 3550 N N . LEU B 1 191 ? 18.219 -17.25 0.966 1 87.69 191 LEU B N 1
ATOM 3551 C CA . LEU B 1 191 ? 17.094 -17.844 1.691 1 87.69 191 LEU B CA 1
ATOM 3552 C C . LEU B 1 191 ? 17.469 -18.125 3.141 1 87.69 191 LEU B C 1
ATOM 3554 O O . LEU B 1 191 ? 16.625 -18.078 4.031 1 87.69 191 LEU B O 1
ATOM 3558 N N . GLU B 1 192 ? 18.766 -18.312 3.338 1 86.69 192 GLU B N 1
ATOM 3559 C CA . GLU B 1 192 ? 19.25 -18.641 4.676 1 86.69 192 GLU B CA 1
ATOM 3560 C C . GLU B 1 192 ? 19.078 -17.469 5.629 1 86.69 192 GLU B C 1
ATOM 3562 O O . GLU B 1 192 ? 19.125 -17.641 6.848 1 86.69 192 GLU B O 1
ATOM 3567 N N . GLU B 1 193 ? 18.875 -16.297 5.086 1 87.75 193 GLU B N 1
ATOM 3568 C CA . GLU B 1 193 ? 18.688 -15.102 5.906 1 87.75 193 GLU B CA 1
ATOM 3569 C C . GLU B 1 193 ? 17.25 -15.016 6.422 1 87.75 193 GLU B C 1
ATOM 3571 O O . GLU B 1 193 ? 16.922 -14.133 7.215 1 87.75 193 GLU B O 1
ATOM 3576 N N . GLY B 1 194 ? 16.438 -15.922 6.008 1 86.56 194 GLY B N 1
ATOM 3577 C CA . GLY B 1 194 ? 15.062 -15.984 6.496 1 86.56 194 GLY B CA 1
ATOM 3578 C C . GLY B 1 194 ? 14.133 -15.023 5.785 1 86.56 194 GLY B C 1
ATOM 3579 O O . GLY B 1 194 ? 14.516 -14.406 4.785 1 86.56 194 GLY B O 1
ATOM 3580 N N . LYS B 1 195 ? 12.938 -14.875 6.297 1 87.06 195 LYS B N 1
ATOM 3581 C CA . LYS B 1 195 ? 11.898 -14.055 5.68 1 87.06 195 LYS B CA 1
ATOM 3582 C C . LYS B 1 195 ? 12.328 -12.594 5.613 1 87.06 195 LYS B C 1
ATOM 3584 O O . LYS B 1 195 ? 12.086 -11.914 4.613 1 87.06 195 LYS B O 1
ATOM 3589 N N . LEU B 1 196 ? 12.953 -12.156 6.645 1 85.5 196 LEU B N 1
ATOM 3590 C CA . LEU B 1 196 ? 13.359 -10.758 6.699 1 85.5 196 LEU B CA 1
ATOM 3591 C C . LEU B 1 196 ? 14.383 -10.445 5.613 1 85.5 196 LEU B C 1
ATOM 3593 O O . LEU B 1 196 ? 14.297 -9.414 4.949 1 85.5 196 LEU B O 1
ATOM 3597 N N . GLY B 1 197 ? 15.328 -11.344 5.48 1 88.5 197 GLY B N 1
ATOM 3598 C CA . GLY B 1 197 ? 16.312 -11.164 4.426 1 88.5 197 GLY B CA 1
ATOM 3599 C C . GLY B 1 197 ? 15.711 -11.094 3.041 1 88.5 197 GLY B C 1
ATOM 3600 O O . GLY B 1 197 ? 16.109 -10.266 2.219 1 88.5 197 GLY B O 1
ATOM 3601 N N . VAL B 1 198 ? 14.742 -11.906 2.846 1 91.06 198 VAL B N 1
ATOM 3602 C CA . VAL B 1 198 ? 14.055 -11.945 1.559 1 91.06 198 VAL B CA 1
ATOM 3603 C C . VAL B 1 198 ? 13.305 -10.633 1.327 1 91.06 198 VAL B C 1
ATOM 3605 O O . VAL B 1 198 ? 13.414 -10.031 0.257 1 91.06 198 VAL B O 1
ATOM 3608 N N . VAL B 1 199 ? 12.656 -10.172 2.326 1 89 199 VAL B N 1
ATOM 3609 C CA . VAL B 1 199 ? 11.852 -8.961 2.209 1 89 199 VAL B CA 1
ATOM 3610 C C . VAL B 1 199 ? 12.766 -7.754 1.994 1 89 199 VAL B C 1
ATOM 3612 O O . VAL B 1 199 ? 12.5 -6.91 1.134 1 89 199 VAL B O 1
ATOM 3615 N N . VAL B 1 200 ? 13.836 -7.699 2.697 1 88.44 200 VAL B N 1
ATOM 3616 C CA . VAL B 1 200 ? 14.75 -6.562 2.602 1 88.44 200 VAL B CA 1
ATOM 3617 C C . VAL B 1 200 ? 15.383 -6.523 1.211 1 88.44 200 VAL B C 1
ATOM 3619 O O . VAL B 1 200 ? 15.508 -5.457 0.609 1 88.44 200 VAL B O 1
ATOM 3622 N N . THR B 1 201 ? 15.742 -7.621 0.736 1 91.94 201 THR B N 1
ATOM 3623 C CA . THR B 1 201 ? 16.312 -7.695 -0.604 1 91.94 201 THR B CA 1
ATOM 3624 C C . THR B 1 201 ? 15.297 -7.266 -1.652 1 91.94 201 THR B C 1
ATOM 3626 O O . THR B 1 201 ? 15.625 -6.512 -2.572 1 91.94 201 THR B O 1
ATOM 3629 N N . PHE B 1 202 ? 14.125 -7.734 -1.464 1 91.19 202 PHE B N 1
ATOM 3630 C CA . PHE B 1 202 ? 13.055 -7.359 -2.375 1 91.19 202 PHE B CA 1
ATOM 3631 C C . PHE B 1 202 ? 12.844 -5.852 -2.375 1 91.19 202 PHE B C 1
ATOM 3633 O O . PHE B 1 202 ? 12.766 -5.23 -3.438 1 91.19 202 PHE B O 1
ATOM 3640 N N . MET B 1 203 ? 12.742 -5.332 -1.202 1 86.5 203 MET B N 1
ATOM 3641 C CA . MET B 1 203 ? 12.57 -3.889 -1.064 1 86.5 203 MET B CA 1
ATOM 3642 C C . MET B 1 203 ? 13.734 -3.141 -1.704 1 86.5 203 MET B C 1
ATOM 3644 O O . MET B 1 203 ? 13.539 -2.107 -2.348 1 86.5 203 MET B O 1
ATOM 3648 N N . ALA B 1 204 ? 14.922 -3.615 -1.514 1 88.62 204 ALA B N 1
ATOM 3649 C CA . ALA B 1 204 ? 16.109 -3.012 -2.102 1 88.62 204 ALA B CA 1
ATOM 3650 C C . ALA B 1 204 ? 16.031 -2.994 -3.625 1 88.62 204 ALA B C 1
ATOM 3652 O O . ALA B 1 204 ? 16.328 -1.979 -4.258 1 88.62 204 ALA B O 1
ATOM 3653 N N . ILE B 1 205 ? 15.594 -4.066 -4.141 1 90.62 205 ILE B N 1
ATOM 3654 C CA . ILE B 1 205 ? 15.492 -4.184 -5.594 1 90.62 205 ILE B CA 1
ATOM 3655 C C . ILE B 1 205 ? 14.438 -3.215 -6.117 1 90.62 205 ILE B C 1
ATOM 3657 O O . ILE B 1 205 ? 14.656 -2.52 -7.109 1 90.62 205 ILE B O 1
ATOM 3661 N N . LEU B 1 206 ? 13.328 -3.152 -5.461 1 85.69 206 LEU B N 1
ATOM 3662 C CA . LEU B 1 206 ? 12.273 -2.227 -5.871 1 85.69 206 LEU B CA 1
ATOM 3663 C C . LEU B 1 206 ? 12.773 -0.785 -5.816 1 85.69 206 LEU B C 1
ATOM 3665 O O . LEU B 1 206 ? 12.453 0.018 -6.695 1 85.69 206 LEU B O 1
ATOM 3669 N N . GLU B 1 207 ? 13.469 -0.513 -4.766 1 82.38 207 GLU B N 1
ATOM 3670 C CA . GLU B 1 207 ? 14.016 0.833 -4.633 1 82.38 207 GLU B CA 1
ATOM 3671 C C . GLU B 1 207 ? 14.984 1.148 -5.773 1 82.38 207 GLU B C 1
ATOM 3673 O O . GLU B 1 207 ? 14.945 2.24 -6.344 1 82.38 207 GLU B O 1
ATOM 3678 N N . LEU B 1 208 ? 15.828 0.253 -6.098 1 86.12 208 LEU B N 1
ATOM 3679 C CA . LEU B 1 208 ? 16.781 0.43 -7.188 1 86.12 208 LEU B CA 1
ATOM 3680 C C . LEU B 1 208 ? 16.062 0.613 -8.516 1 86.12 208 LEU B C 1
ATOM 3682 O O . LEU B 1 208 ? 16.516 1.376 -9.375 1 86.12 208 LEU B O 1
ATOM 3686 N N . VAL B 1 209 ? 14.984 -0.1 -8.711 1 84.69 209 VAL B N 1
ATOM 3687 C CA . VAL B 1 209 ? 14.164 0.051 -9.914 1 84.69 209 VAL B CA 1
ATOM 3688 C C . VAL B 1 209 ? 13.547 1.445 -9.945 1 84.69 209 VAL B C 1
ATOM 3690 O O . VAL B 1 209 ? 13.562 2.115 -10.984 1 84.69 209 VAL B O 1
ATOM 3693 N N . LYS B 1 210 ? 13.078 1.78 -8.82 1 76.44 210 LYS B N 1
ATOM 3694 C CA . LYS B 1 210 ? 12.477 3.102 -8.703 1 76.44 210 LYS B CA 1
ATOM 3695 C C . LYS B 1 210 ? 13.477 4.203 -9.031 1 76.44 210 LYS B C 1
ATOM 3697 O O . LYS B 1 210 ? 13.133 5.195 -9.672 1 76.44 210 LYS B O 1
ATOM 3702 N N . GLU B 1 211 ? 14.688 4.004 -8.562 1 76.25 211 GLU B N 1
ATOM 3703 C CA . GLU B 1 211 ? 15.742 4.992 -8.781 1 76.25 211 GLU B CA 1
ATOM 3704 C C . GLU B 1 211 ? 16.359 4.836 -10.172 1 76.25 211 GLU B C 1
ATOM 3706 O O . GLU B 1 211 ? 17.344 5.5 -10.492 1 76.25 211 GLU B O 1
ATOM 3711 N N . GLN B 1 212 ? 15.805 3.896 -10.875 1 80.81 212 GLN B N 1
ATOM 3712 C CA . GLN B 1 212 ? 16.203 3.66 -12.258 1 80.81 212 GLN B CA 1
ATOM 3713 C C . GLN B 1 212 ? 17.656 3.203 -12.336 1 80.81 212 GLN B C 1
ATOM 3715 O O . GLN B 1 212 ? 18.391 3.598 -13.25 1 80.81 212 GLN B O 1
ATOM 3720 N N . MET B 1 213 ? 18.047 2.615 -11.336 1 83.44 213 MET B N 1
ATOM 3721 C CA . MET B 1 213 ? 19.406 2.072 -11.336 1 83.44 213 MET B CA 1
ATOM 3722 C C . MET B 1 213 ? 19.422 0.648 -11.875 1 83.44 213 MET B C 1
ATOM 3724 O O . MET B 1 213 ? 20.422 0.202 -12.43 1 83.44 213 MET B O 1
ATOM 3728 N N . VAL B 1 214 ? 18.328 -0.04 -11.672 1 88.81 214 VAL B N 1
ATOM 3729 C CA . VAL B 1 214 ? 18.219 -1.412 -12.156 1 88.81 214 VAL B CA 1
ATOM 3730 C C . VAL B 1 214 ? 16.891 -1.588 -12.891 1 88.81 214 VAL B C 1
ATOM 3732 O O . VAL B 1 214 ? 15.961 -0.793 -12.711 1 88.81 214 VAL B O 1
ATOM 3735 N N . GLU B 1 215 ? 16.844 -2.607 -13.789 1 88.06 215 GLU B N 1
ATOM 3736 C CA . GLU B 1 215 ? 15.609 -2.953 -14.492 1 88.06 215 GLU B CA 1
ATOM 3737 C C . GLU B 1 215 ? 15.32 -4.449 -14.398 1 88.06 215 GLU B C 1
ATOM 3739 O O . GLU B 1 215 ? 16.25 -5.258 -14.289 1 88.06 215 GLU B O 1
ATOM 3744 N N . LEU B 1 216 ? 14.023 -4.691 -14.32 1 90.25 216 LEU B N 1
ATOM 3745 C CA . LEU B 1 216 ? 13.547 -6.066 -14.352 1 90.25 216 LEU B CA 1
ATOM 3746 C C . LEU B 1 216 ? 13.094 -6.453 -15.758 1 90.25 216 LEU B C 1
ATOM 3748 O O . LEU B 1 216 ? 12.383 -5.688 -16.422 1 90.25 216 LEU B O 1
ATOM 3752 N N . VAL B 1 217 ? 13.555 -7.605 -16.203 1 85.19 217 VAL B N 1
ATOM 3753 C CA . VAL B 1 217 ? 13.25 -8.023 -17.562 1 85.19 217 VAL B CA 1
ATOM 3754 C C . VAL B 1 217 ? 12.68 -9.445 -17.547 1 85.19 217 VAL B C 1
ATOM 3756 O O . VAL B 1 217 ? 13.141 -10.297 -16.797 1 85.19 217 VAL B O 1
ATOM 3759 N N . GLN B 1 218 ? 11.625 -9.609 -18.359 1 84.94 218 GLN B N 1
ATOM 3760 C CA . GLN B 1 218 ? 11.031 -10.922 -18.594 1 84.94 218 GLN B CA 1
ATOM 3761 C C . GLN B 1 218 ? 10.938 -11.219 -20.094 1 84.94 218 GLN B C 1
ATOM 3763 O O . GLN B 1 218 ? 10.352 -10.445 -20.859 1 84.94 218 GLN B O 1
ATOM 3768 N N . ASN B 1 219 ? 11.555 -12.305 -20.516 1 77.31 219 ASN B N 1
ATOM 3769 C CA . ASN B 1 219 ? 11.617 -12.625 -21.938 1 77.31 219 ASN B CA 1
ATOM 3770 C C . ASN B 1 219 ? 10.289 -13.164 -22.453 1 77.31 219 ASN B C 1
ATOM 3772 O O . ASN B 1 219 ? 9.945 -12.969 -23.625 1 77.31 219 ASN B O 1
ATOM 3776 N N . GLU B 1 220 ? 9.625 -13.922 -21.594 1 79.25 220 GLU B N 1
ATOM 3777 C CA . GLU B 1 220 ? 8.312 -14.453 -21.938 1 79.25 220 GLU B CA 1
ATOM 3778 C C . GLU B 1 220 ? 7.336 -14.297 -20.766 1 79.25 220 GLU B C 1
ATOM 3780 O O . GLU B 1 220 ? 7.746 -14.18 -19.609 1 79.25 220 GLU B O 1
ATOM 3785 N N . ALA B 1 221 ? 6.113 -14.266 -21.188 1 73.25 221 ALA B N 1
ATOM 3786 C CA . ALA B 1 221 ? 5.086 -14.172 -20.156 1 73.25 221 ALA B CA 1
ATOM 3787 C C . ALA B 1 221 ? 5.238 -15.281 -19.125 1 73.25 221 ALA B C 1
ATOM 3789 O O . ALA B 1 221 ? 5.375 -16.453 -19.484 1 73.25 221 ALA B O 1
ATOM 3790 N N . PHE B 1 222 ? 5.359 -14.867 -17.953 1 74.88 222 PHE B N 1
ATOM 3791 C CA . PHE B 1 222 ? 5.426 -15.773 -16.812 1 74.88 222 PHE B CA 1
ATOM 3792 C C . PHE B 1 222 ? 6.758 -16.516 -16.781 1 74.88 222 PHE B C 1
ATOM 3794 O O . PHE B 1 222 ? 6.891 -17.547 -16.125 1 74.88 222 PHE B O 1
ATOM 3801 N N . GLY B 1 223 ? 7.633 -16.016 -17.672 1 82.5 223 GLY B N 1
ATOM 3802 C CA . GLY B 1 223 ? 8.961 -16.609 -17.656 1 82.5 223 GLY B CA 1
ATOM 3803 C C . GLY B 1 223 ? 9.812 -16.125 -16.5 1 82.5 223 GLY B C 1
ATOM 3804 O O . GLY B 1 223 ? 9.32 -15.43 -15.602 1 82.5 223 GLY B O 1
ATOM 3805 N N . ALA B 1 224 ? 11.031 -16.562 -16.578 1 87.5 224 ALA B N 1
ATOM 3806 C CA . ALA B 1 224 ? 11.953 -16.188 -15.508 1 87.5 224 ALA B CA 1
ATOM 3807 C C . ALA B 1 224 ? 12.203 -14.688 -15.508 1 87.5 224 ALA B C 1
ATOM 3809 O O . ALA B 1 224 ? 12.305 -14.062 -16.562 1 87.5 224 ALA B O 1
ATOM 3810 N N . ILE B 1 225 ? 12.227 -14.125 -14.344 1 90.56 225 ILE B N 1
ATOM 3811 C CA . ILE B 1 225 ? 12.508 -12.703 -14.172 1 90.56 225 ILE B CA 1
ATOM 3812 C C . ILE B 1 225 ? 14.008 -12.492 -13.977 1 90.56 225 ILE B C 1
ATOM 3814 O O . ILE B 1 225 ? 14.648 -13.211 -13.211 1 90.56 225 ILE B O 1
ATOM 3818 N N . HIS B 1 226 ? 14.555 -11.508 -14.711 1 92.19 226 HIS B N 1
ATOM 3819 C CA . HIS B 1 226 ? 15.969 -11.172 -14.57 1 92.19 226 HIS B CA 1
ATOM 3820 C C . HIS B 1 226 ? 16.141 -9.703 -14.18 1 92.19 226 HIS B C 1
ATOM 3822 O O . HIS B 1 226 ? 15.234 -8.891 -14.375 1 92.19 226 HIS B O 1
ATOM 3828 N N . VAL B 1 227 ? 17.328 -9.477 -13.578 1 92.94 227 VAL B N 1
ATOM 3829 C CA . VAL B 1 227 ? 17.672 -8.125 -13.141 1 92.94 227 VAL B CA 1
ATOM 3830 C C . VAL B 1 227 ? 18.969 -7.676 -13.82 1 92.94 227 VAL B C 1
ATOM 3832 O O . VAL B 1 227 ? 19.906 -8.453 -13.938 1 92.94 227 VAL B O 1
ATOM 3835 N N . ARG B 1 228 ? 18.969 -6.43 -14.25 1 91.94 228 ARG B N 1
ATOM 3836 C CA . ARG B 1 228 ? 20.188 -5.875 -14.805 1 91.94 228 ARG B CA 1
ATOM 3837 C C . ARG B 1 228 ? 20.344 -4.398 -14.453 1 91.94 228 ARG B C 1
ATOM 3839 O O . ARG B 1 228 ? 19.359 -3.738 -14.109 1 91.94 228 ARG B O 1
ATOM 3846 N N . LEU B 1 229 ? 21.547 -3.957 -14.516 1 89.5 229 LEU B N 1
ATOM 3847 C CA . LEU B 1 229 ? 21.797 -2.531 -14.328 1 89.5 229 LEU B CA 1
ATOM 3848 C C . LEU B 1 229 ? 21.203 -1.719 -15.469 1 89.5 229 LEU B C 1
ATOM 3850 O O . LEU B 1 229 ? 21.25 -2.139 -16.625 1 89.5 229 LEU B O 1
ATOM 3854 N N . ARG B 1 230 ? 20.594 -0.667 -14.992 1 80.75 230 ARG B N 1
ATOM 3855 C CA . ARG B 1 230 ? 20.109 0.234 -16.031 1 80.75 230 ARG B CA 1
ATOM 3856 C C . ARG B 1 230 ? 21.25 1.046 -16.625 1 80.75 230 ARG B C 1
ATOM 3858 O O . ARG B 1 230 ? 22.062 1.63 -15.898 1 80.75 230 ARG B O 1
ATOM 3865 N N . ILE B 1 231 ? 21.859 0.692 -17.688 1 63.72 231 ILE B N 1
ATOM 3866 C CA . ILE B 1 231 ? 22.953 1.417 -18.344 1 63.72 231 ILE B CA 1
ATOM 3867 C C . ILE B 1 231 ? 22.422 2.744 -18.891 1 63.72 231 ILE B C 1
ATOM 3869 O O . ILE B 1 231 ? 21.344 2.801 -19.469 1 63.72 231 ILE B O 1
ATOM 3873 N N . ALA B 1 232 ? 22.875 3.898 -18.281 1 48.19 232 ALA B N 1
ATOM 3874 C CA . ALA B 1 232 ? 22.594 5.172 -18.938 1 48.19 232 ALA B CA 1
ATOM 3875 C C . ALA B 1 232 ? 22.75 5.055 -20.453 1 48.19 232 ALA B C 1
ATOM 3877 O O . ALA B 1 232 ? 23.734 4.492 -20.938 1 48.19 232 ALA B O 1
ATOM 3878 N N . ARG B 1 233 ? 21.797 4.742 -21.188 1 41.06 233 ARG B N 1
ATOM 3879 C CA . ARG B 1 233 ? 22.031 4.844 -22.625 1 41.06 233 ARG B CA 1
ATOM 3880 C C . ARG B 1 233 ? 23 5.973 -22.938 1 41.06 233 ARG B C 1
ATOM 3882 O O . ARG B 1 233 ? 22.688 7.148 -22.75 1 41.06 233 ARG B O 1
ATOM 3889 N N . GLU B 1 234 ? 24.203 6.016 -22.5 1 38.34 234 GLU B N 1
ATOM 3890 C CA . GLU B 1 234 ? 25.109 6.898 -23.219 1 38.34 234 GLU B CA 1
ATOM 3891 C C . GLU B 1 234 ? 24.672 7.105 -24.656 1 38.34 234 GLU B C 1
ATOM 3893 O O . GLU B 1 234 ? 24.047 6.223 -25.25 1 38.34 234 GLU B O 1
ATOM 3898 N N . ALA B 1 235 ? 24.625 8.438 -25.125 1 37.62 235 ALA B N 1
ATOM 3899 C CA . ALA B 1 235 ? 24.531 8.898 -26.516 1 37.62 235 ALA B CA 1
ATOM 3900 C C . ALA B 1 235 ? 25.25 7.941 -27.469 1 37.62 235 ALA B C 1
ATOM 3902 O O . ALA B 1 235 ? 26.469 8.062 -27.688 1 37.62 235 ALA B O 1
ATOM 3903 N N . GLU B 1 236 ? 25.266 6.77 -27.25 1 35.06 236 GLU B N 1
ATOM 3904 C CA . GLU B 1 236 ? 25.984 6.074 -28.312 1 35.06 236 GLU B CA 1
ATOM 3905 C C . GLU B 1 236 ? 25.578 6.609 -29.688 1 35.06 236 GLU B C 1
ATOM 3907 O O . GLU B 1 236 ? 26.109 6.184 -30.703 1 35.06 236 GLU B O 1
ATOM 3912 N N . GLU B 1 237 ? 24.406 7.191 -29.734 1 37.22 237 GLU B N 1
ATOM 3913 C CA . GLU B 1 237 ? 24.234 7.816 -31.047 1 37.22 237 GLU B CA 1
ATOM 3914 C C . GLU B 1 237 ? 25.266 8.922 -31.266 1 37.22 237 GLU B C 1
ATOM 3916 O O . GLU B 1 237 ? 25.375 9.469 -32.375 1 37.22 237 GLU B O 1
ATOM 3921 N N . GLY B 1 238 ? 25.75 9.477 -30.141 1 36.03 238 GLY B N 1
ATOM 3922 C CA . GLY B 1 238 ? 26.719 10.531 -30.438 1 36.03 238 GLY B CA 1
ATOM 3923 C C . GLY B 1 238 ? 28.016 10 -31.031 1 36.03 238 GLY B C 1
ATOM 3924 O O . GLY B 1 238 ? 28.797 10.758 -31.578 1 36.03 238 GLY B O 1
ATOM 3925 N N . GLU B 1 239 ? 28.469 8.852 -30.5 1 37.34 239 GLU B N 1
ATOM 3926 C CA . GLU B 1 239 ? 29.766 8.445 -31.062 1 37.34 239 GLU B CA 1
ATOM 3927 C C . GLU B 1 239 ? 29.594 7.887 -32.469 1 37.34 239 GLU B C 1
ATOM 3929 O O . GLU B 1 239 ? 30.531 7.941 -33.281 1 37.34 239 GLU B O 1
ATOM 3934 N N . THR B 1 240 ? 28.453 7.215 -32.688 1 39.59 240 THR B N 1
ATOM 3935 C CA . THR B 1 240 ? 28.375 6.727 -34.062 1 39.59 240 THR B CA 1
ATOM 3936 C C . THR B 1 240 ? 28.125 7.879 -35.031 1 39.59 240 THR B C 1
ATOM 3938 O O . THR B 1 240 ? 28.422 7.773 -36.219 1 39.59 240 THR B O 1
ATOM 3941 N N . LEU B 1 241 ? 27.406 8.875 -34.469 1 36.38 241 LEU B N 1
ATOM 3942 C CA . LEU B 1 241 ? 27.328 10.031 -35.344 1 36.38 241 LEU B CA 1
ATOM 3943 C C . LEU B 1 241 ? 28.656 10.758 -35.438 1 36.38 241 LEU B C 1
ATOM 3945 O O . LEU B 1 241 ? 28.984 11.367 -36.469 1 36.38 241 LEU B O 1
ATOM 3949 N N . GLU B 1 242 ? 29.328 10.836 -34.25 1 36.91 242 GLU B N 1
ATOM 3950 C CA . GLU B 1 242 ? 30.641 11.453 -34.344 1 36.91 242 GLU B CA 1
ATOM 3951 C C . GLU B 1 242 ? 31.578 10.625 -35.219 1 36.91 242 GLU B C 1
ATOM 3953 O O . GLU B 1 242 ? 32.375 11.18 -35.969 1 36.91 242 GLU B O 1
ATOM 3958 N N . GLU B 1 243 ? 31.516 9.352 -35.031 1 39.03 243 GLU B N 1
ATOM 3959 C CA . GLU B 1 243 ? 32.375 8.555 -35.906 1 39.03 243 GLU B CA 1
ATOM 3960 C C . GLU B 1 243 ? 31.859 8.57 -37.344 1 39.03 243 GLU B C 1
ATOM 3962 O O . GLU B 1 243 ? 32.656 8.539 -38.281 1 39.03 243 GLU B O 1
ATOM 3967 N N . ALA B 1 244 ? 30.578 8.562 -37.469 1 40.94 244 ALA B N 1
ATOM 3968 C CA . ALA B 1 244 ? 30.062 8.648 -38.844 1 40.94 244 ALA B CA 1
ATOM 3969 C C . ALA B 1 244 ? 30.312 10.023 -39.438 1 40.94 244 ALA B C 1
ATOM 3971 O O . ALA B 1 244 ? 30.594 10.141 -40.625 1 40.94 244 ALA B O 1
ATOM 3972 N N . LEU B 1 245 ? 30.156 11.016 -38.562 1 37.59 245 LEU B N 1
ATOM 3973 C CA . LEU B 1 245 ? 30.5 12.344 -39.031 1 37.59 245 LEU B CA 1
ATOM 3974 C C . LEU B 1 245 ? 31.984 12.445 -39.312 1 37.59 245 LEU B C 1
ATOM 3976 O O . LEU B 1 245 ? 32.406 13.188 -40.219 1 37.59 245 LEU B O 1
ATOM 3980 N N . GLU B 1 246 ? 32.688 11.719 -38.5 1 42.06 246 GLU B N 1
ATOM 3981 C CA . GLU B 1 246 ? 34.125 11.812 -38.781 1 42.06 246 GLU B CA 1
ATOM 3982 C C . GLU B 1 246 ? 34.469 11.117 -40.125 1 42.06 246 GLU B C 1
ATOM 3984 O O . GLU B 1 246 ? 35.406 11.484 -40.781 1 42.06 246 GLU B O 1
ATOM 3989 N N . ASP B 1 247 ? 33.688 10.023 -40.344 1 43.62 247 ASP B N 1
ATOM 3990 C CA . ASP B 1 247 ? 34.094 9.32 -41.562 1 43.62 247 ASP B CA 1
ATOM 3991 C C . ASP B 1 247 ? 33.75 10.141 -42.812 1 43.62 247 ASP B C 1
ATOM 3993 O O . ASP B 1 247 ? 34.312 9.938 -43.875 1 43.62 247 ASP B O 1
ATOM 3997 N N . ASP B 1 248 ? 32.656 10.898 -42.719 1 42 248 ASP B N 1
ATOM 3998 C CA . ASP B 1 248 ? 32.375 11.578 -43.969 1 42 248 ASP B CA 1
ATOM 3999 C C . ASP B 1 248 ? 33.375 12.68 -44.25 1 42 248 ASP B C 1
ATOM 4001 O O . ASP B 1 248 ? 33.375 13.289 -45.312 1 42 248 ASP B O 1
ATOM 4005 N N . PHE B 1 249 ? 34.062 13.18 -43.156 1 39.75 249 PHE B N 1
ATOM 4006 C CA . PHE B 1 249 ? 35 14.258 -43.469 1 39.75 249 PHE B CA 1
ATOM 4007 C C . PHE B 1 249 ? 36.344 13.703 -43.906 1 39.75 249 PHE B C 1
ATOM 4009 O O . PHE B 1 249 ? 37.25 14.461 -44.25 1 39.75 249 PHE B O 1
ATOM 4016 N N . GLU B 1 250 ? 36.531 12.398 -43.781 1 32.34 250 GLU B N 1
ATOM 4017 C CA . GLU B 1 250 ? 37.719 12.039 -44.531 1 32.34 250 GLU B CA 1
ATOM 4018 C C . GLU B 1 250 ? 37.375 11.727 -46 1 32.34 250 GLU B C 1
ATOM 4020 O O . GLU B 1 250 ? 36.344 11.125 -46.281 1 32.34 250 GLU B O 1
#

Solvent-accessible surface area (backbone atoms only — not comparable to full-atom values): 28111 Å² total; per-residue (Å²): 89,61,36,59,80,37,60,38,54,40,58,66,51,44,50,50,48,56,33,54,74,65,69,48,51,75,91,63,64,62,51,64,61,52,41,51,53,51,50,24,39,52,52,42,52,50,52,50,50,50,55,55,48,46,54,44,49,51,51,48,51,50,44,50,50,35,41,51,60,70,68,47,83,68,50,80,75,50,56,78,73,53,69,63,70,55,51,64,58,41,51,52,48,53,53,48,51,51,50,52,52,50,51,53,51,57,67,62,45,73,63,55,80,74,71,52,77,71,76,82,67,84,61,73,83,65,72,67,73,70,73,58,55,75,73,52,60,50,57,55,46,49,53,47,6,53,50,39,55,57,8,52,76,43,44,82,74,62,73,83,59,80,76,68,52,46,66,58,39,33,52,53,52,50,62,74,29,68,85,70,42,78,38,53,49,74,70,74,53,53,48,74,57,12,48,64,41,43,48,35,43,50,52,17,51,51,42,33,38,71,69,55,46,29,43,76,45,25,88,44,91,91,43,69,49,25,34,31,59,45,70,76,76,64,64,59,64,51,52,51,44,49,50,48,53,49,50,68,72,97,89,59,36,59,77,38,60,39,52,40,59,64,51,44,50,50,48,57,32,57,74,65,69,48,52,76,91,63,64,61,51,65,61,52,41,52,54,50,48,24,40,52,52,40,51,51,52,48,49,51,56,55,47,47,54,45,50,52,50,48,50,50,44,50,51,37,40,52,60,70,68,45,83,66,50,81,75,50,55,79,72,52,69,64,71,56,51,65,58,40,51,52,48,51,52,49,51,52,49,53,53,50,51,54,50,56,68,62,46,73,62,55,79,74,72,53,78,70,74,81,67,84,62,73,85,63,73,67,74,70,71,56,56,74,74,51,59,49,56,55,46,49,55,48,7,53,50,41,55,58,8,54,76,43,44,84,73,64,74,82,62,80,76,68,52,46,65,57,39,33,52,53,53,51,62,74,28,68,84,72,40,79,37,53,50,76,72,74,52,55,49,77,58,13,49,64,42,43,47,35,44,50,52,17,50,51,41,33,38,73,69,55,47,29,42,78,45,25,86,44,92,91,44,70,49,27,33,29,60,45,68,74,77,63,64,54,66,52,52,53,44,48,49,48,52,49,51,69,72,98

Foldseek 3Di:
DPPDLPLAPDLVRLLVCVCVVVVHDPVDDPCVVSVLLSVLLVVLVVLLVVVVVVVVVVVVVLVVVLVVVVPDPQDPVNVVPPPNSCVVVVVVVVVVVVLVVVLVVVVPPPPCVVPPPPPPPVPPPPPPPPPQPDDRSSLVSSVLSVLQVLLQVQPPDDDPPPLDALVVLLVVLVVVQVVQDWAFPSVSADSNNHNSRSSSNVSSLVVCVVSQQKDWGDNDVSHTITMHGRPPPDCPVVVCCVVVVVVVVD/DPPDLPLAPDLVRLLVCVCVVVVHDPVDDPCVVSVLLSVLLVVLVVLLVVVVVVVVVVVVVLVVVLVVVVPDPQDPVNVVPPPNSCVVVVVVVVVVVVLVVVLVVVVPPPPCVVPPPPPPPVPPPPPPPPPQPDDRSSLVSSVLSVLQVLLQVQPPDDDPPPLDALVVLLVVLVVVQVVQDWAFPSVSADSNNHNSRSSSNVSSLVVCVVSQQKDWTDNDVSHTITMHGRPPPDCPVVVVCVVVVVVVVD